Protein AF-A0A6P4YDF7-F1 (afdb_monomer)

Radius of gyration: 27.37 Å; Cα contacts (8 Å, |Δi|>4): 688; chains: 1; bounding box: 59×66×76 Å

Nearest PDB structures (foldseek):
  1u0o-assembly1_C  TM=8.310E-01  e=1.498E-11  Mus musculus
  3hxq-assembly1_A  TM=8.250E-01  e=6.593E-11  Homo sapiens
  1ijb-assembly1_A  TM=8.482E-01  e=4.140E-10  Homo sapiens
  5bv8-assembly1_A  TM=8.274E-01  e=3.078E-10  Homo sapiens
  1m10-assembly1_A  TM=8.310E-01  e=1.821E-09  Homo sapiens

Sequence (414 aa):
MAGLPRMFGGRAMLLVVLGLLLAPLLAESTGAVTDAAAAKAARREQLYHKVRAQVEKIMQEAIRKKRSVVRIRVGFKICSPREAQPEIKRRITEAVDSGSFGGFTTEPGSTRFGNLEYYAAYRLTMRFHDELRNETSMRYTAVKDDIFVNASSELALVRGLAKVDLDEFRPGFFSTFAILKISAPHYAVTRTREKYNSFVSSGLIGPRLLDPNYTYFSSARPPRFEAIADLAFILDHSAGVTQYQFGRILNFTKGLVNHLEVGPGAVRVTVFTVSSQVRQHFALDSFSTAESVTEAISNIQNMAPLPNSSRPIGRALRDMMRYGLGERDGSRPDVYRAAVILTNGDSDDEVSRPALEAVMGGVSIYAVGVSSQLVNMTRAADQAFPLANLTYLDDRLAKDLAGTIAAGEEAITH

Structure (mmCIF, N/CA/C/O backbone):
data_AF-A0A6P4YDF7-F1
#
_entry.id   AF-A0A6P4YDF7-F1
#
loop_
_atom_site.group_PDB
_atom_site.id
_atom_site.type_symbol
_atom_site.label_atom_id
_atom_site.label_alt_id
_atom_site.label_comp_id
_atom_site.label_asym_id
_atom_site.label_entity_id
_atom_site.label_seq_id
_atom_site.pdbx_PDB_ins_code
_ato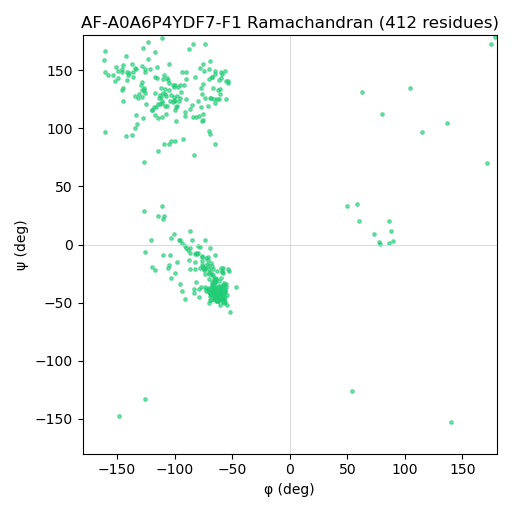m_site.Cartn_x
_atom_site.Cartn_y
_atom_site.Cartn_z
_atom_site.occupancy
_atom_site.B_iso_or_equiv
_atom_site.auth_seq_id
_atom_site.auth_comp_id
_atom_site.auth_asym_id
_atom_site.auth_atom_id
_atom_site.pdbx_PDB_model_num
ATOM 1 N N . MET A 1 1 ? 15.268 38.222 34.056 1.00 30.02 1 MET A N 1
ATOM 2 C CA . MET A 1 1 ? 16.398 37.666 33.272 1.00 30.02 1 MET A CA 1
ATOM 3 C C . MET A 1 1 ? 17.083 36.635 34.153 1.00 30.02 1 MET A C 1
ATOM 5 O O . MET A 1 1 ? 17.266 36.939 35.315 1.00 30.02 1 MET A O 1
ATOM 9 N N . ALA A 1 2 ? 17.432 35.415 33.777 1.00 25.36 2 ALA A N 1
ATOM 10 C CA . ALA A 1 2 ? 17.437 34.677 32.525 1.00 25.36 2 ALA A CA 1
ATOM 11 C C . ALA A 1 2 ? 17.279 33.191 32.927 1.00 25.36 2 ALA A C 1
ATOM 13 O O . ALA A 1 2 ? 17.742 32.787 33.986 1.00 25.36 2 ALA A O 1
ATOM 14 N N . GLY A 1 3 ? 16.516 32.390 32.192 1.00 24.08 3 GLY A N 1
ATOM 15 C CA . GLY A 1 3 ? 17.147 31.413 31.308 1.00 24.08 3 GLY A CA 1
ATOM 16 C C . GLY A 1 3 ? 16.839 29.982 31.757 1.00 24.08 3 GLY A C 1
ATOM 17 O O . GLY A 1 3 ? 17.509 29.430 32.622 1.00 24.08 3 GLY A O 1
ATOM 18 N N . LEU A 1 4 ? 15.822 29.374 31.138 1.00 29.88 4 LEU A N 1
ATOM 19 C CA . LEU A 1 4 ? 15.728 27.917 31.028 1.00 29.88 4 LEU A CA 1
ATOM 20 C C . LEU A 1 4 ? 17.023 27.368 30.406 1.00 29.88 4 LEU A C 1
ATOM 22 O O . LEU A 1 4 ? 17.441 27.892 29.372 1.00 29.88 4 LEU A O 1
ATOM 26 N N . PRO A 1 5 ? 17.554 26.227 30.870 1.00 25.62 5 PRO A N 1
ATOM 27 C CA . PRO A 1 5 ? 18.344 25.364 30.017 1.00 25.62 5 PRO A CA 1
ATOM 28 C C . PRO A 1 5 ? 17.419 24.333 29.367 1.00 25.62 5 PRO A C 1
ATOM 30 O O . PRO A 1 5 ? 16.883 23.425 30.005 1.00 25.62 5 PRO A O 1
ATOM 33 N N . ARG A 1 6 ? 17.246 24.492 28.056 1.00 26.17 6 ARG A N 1
ATOM 34 C CA . ARG A 1 6 ? 16.860 23.422 27.138 1.00 26.17 6 ARG A CA 1
ATOM 35 C C . ARG A 1 6 ? 18.069 22.504 26.891 1.00 26.17 6 ARG A C 1
ATOM 37 O O . ARG A 1 6 ? 19.201 22.972 26.868 1.00 26.17 6 ARG A O 1
ATOM 44 N N . MET A 1 7 ? 17.734 21.262 26.529 1.00 25.25 7 MET A N 1
ATOM 45 C CA . MET A 1 7 ? 18.390 20.398 25.532 1.00 25.25 7 MET A CA 1
ATOM 46 C C . MET A 1 7 ? 19.296 19.219 25.955 1.00 25.25 7 MET A C 1
ATOM 48 O O . MET A 1 7 ? 20.200 19.341 26.770 1.00 25.25 7 MET A O 1
ATOM 52 N N . PHE A 1 8 ? 19.018 18.115 25.234 1.00 23.81 8 PHE A N 1
ATOM 53 C CA . PHE A 1 8 ? 19.781 16.888 24.944 1.00 23.81 8 PHE A CA 1
ATOM 54 C C . PHE A 1 8 ? 20.157 15.993 26.139 1.00 23.81 8 PHE A C 1
ATOM 56 O O . PHE A 1 8 ? 20.640 16.435 27.165 1.00 23.81 8 PHE A O 1
ATOM 63 N N . GLY A 1 9 ? 19.941 14.681 26.130 1.00 27.09 9 GLY A N 1
ATOM 64 C CA . GLY A 1 9 ? 19.946 13.722 25.032 1.00 27.09 9 GLY A CA 1
ATOM 65 C C . GLY A 1 9 ? 20.715 12.517 25.573 1.00 27.09 9 GLY A C 1
ATOM 66 O O . GLY A 1 9 ? 21.916 12.600 25.791 1.00 27.09 9 GLY A O 1
ATOM 67 N N . GLY A 1 10 ? 20.013 11.439 25.916 1.00 24.42 10 GLY A N 1
ATOM 68 C CA . GLY A 1 10 ? 20.620 10.292 26.595 1.00 24.42 10 GLY A CA 1
ATOM 69 C C . GLY A 1 10 ? 19.564 9.303 27.063 1.00 24.42 10 GLY A C 1
ATOM 70 O O . GLY A 1 10 ? 19.269 9.202 28.250 1.00 24.42 10 GLY A O 1
ATOM 71 N N . ARG A 1 11 ? 18.931 8.614 26.110 1.00 27.12 11 ARG A N 1
ATOM 72 C CA . ARG A 1 11 ? 18.024 7.495 26.384 1.00 27.12 11 ARG A CA 1
ATOM 73 C C . ARG A 1 11 ? 18.847 6.307 26.893 1.00 27.12 11 ARG A C 1
ATOM 75 O O . ARG A 1 11 ? 19.386 5.556 26.092 1.00 27.12 11 ARG A O 1
ATOM 82 N N . ALA A 1 12 ? 18.916 6.114 28.206 1.00 28.03 12 ALA A N 1
ATOM 83 C CA . ALA A 1 12 ? 19.243 4.814 28.786 1.00 28.03 12 ALA A CA 1
ATOM 84 C C . ALA A 1 12 ? 17.920 4.083 29.056 1.00 28.03 12 ALA A C 1
ATOM 86 O O . ALA A 1 12 ? 17.277 4.279 30.083 1.00 28.03 12 ALA A O 1
ATOM 87 N N . MET A 1 13 ? 17.464 3.315 28.068 1.00 29.12 13 MET A N 1
ATOM 88 C CA . MET A 1 13 ? 16.283 2.462 28.176 1.00 29.12 13 MET A CA 1
ATOM 89 C C . MET A 1 13 ? 16.730 1.143 28.815 1.00 29.12 13 MET A C 1
ATOM 91 O O . MET A 1 13 ? 17.483 0.394 28.198 1.00 29.12 13 MET A O 1
ATOM 95 N N . LEU A 1 14 ? 16.328 0.889 30.064 1.00 32.69 14 LEU A N 1
ATOM 96 C CA . LEU A 1 14 ? 16.712 -0.312 30.809 1.00 32.69 14 LEU A CA 1
ATOM 97 C C . LEU A 1 14 ? 15.491 -1.206 31.053 1.00 32.69 14 LEU A C 1
ATOM 99 O O . LEU A 1 14 ? 14.448 -0.746 31.515 1.00 32.69 14 LEU A O 1
ATOM 103 N N . LEU A 1 15 ? 15.651 -2.480 30.695 1.00 33.53 15 LEU A N 1
ATOM 104 C CA . LEU A 1 15 ? 14.638 -3.530 30.663 1.00 33.53 15 LEU A CA 1
ATOM 105 C C . LEU A 1 15 ? 14.708 -4.373 31.948 1.00 33.53 15 LEU A C 1
ATOM 107 O O . LEU A 1 15 ? 15.781 -4.836 32.316 1.00 33.53 15 LEU A O 1
ATOM 111 N N . VAL A 1 16 ? 13.532 -4.657 32.518 1.00 34.72 16 VAL A N 1
ATOM 112 C CA . VAL A 1 16 ? 13.228 -5.697 33.527 1.00 34.72 16 VAL A CA 1
ATOM 113 C C . VAL A 1 16 ? 13.577 -5.388 34.989 1.00 34.72 16 VAL A C 1
ATOM 115 O O . VAL A 1 16 ? 14.729 -5.412 35.398 1.00 34.72 16 VAL A O 1
ATOM 118 N N . VAL A 1 17 ? 12.528 -5.250 35.813 1.00 37.66 17 VAL A N 1
ATOM 119 C CA . VAL A 1 17 ? 12.609 -5.332 37.291 1.00 37.66 17 VAL A CA 1
ATOM 120 C C . VAL A 1 17 ? 11.637 -6.375 37.884 1.00 37.66 17 VAL A C 1
ATOM 122 O O . VAL A 1 17 ? 11.725 -6.717 39.055 1.00 37.66 17 VAL A O 1
ATOM 125 N N . LEU A 1 18 ? 10.747 -6.999 37.104 1.00 38.31 18 LEU A N 1
ATOM 126 C CA . LEU A 1 18 ? 9.617 -7.744 37.691 1.00 38.31 18 LEU A CA 1
ATOM 127 C C . LEU A 1 18 ? 9.753 -9.275 37.770 1.00 38.31 18 LEU A C 1
ATOM 129 O O . LEU A 1 18 ? 8.786 -9.954 38.099 1.00 38.31 18 LEU A O 1
ATOM 133 N N . GLY A 1 19 ? 10.928 -9.845 37.490 1.00 36.59 19 GLY A N 1
ATOM 134 C CA . GLY A 1 19 ? 11.135 -11.296 37.618 1.00 36.59 19 GLY A CA 1
ATOM 135 C C . GLY A 1 19 ? 11.231 -11.796 39.066 1.00 36.59 19 GLY A C 1
ATOM 136 O O . GLY A 1 19 ? 10.930 -12.960 39.318 1.00 36.59 19 GLY A O 1
ATOM 137 N N . LEU A 1 20 ? 11.636 -10.922 39.997 1.00 38.69 20 LEU A N 1
ATOM 138 C CA . LEU A 1 20 ? 11.963 -11.263 41.390 1.00 38.69 20 LEU A CA 1
ATOM 139 C C . LEU A 1 20 ? 10.900 -10.827 42.414 1.00 38.69 20 LEU A C 1
ATOM 141 O O . LEU A 1 20 ? 10.830 -11.419 43.481 1.00 38.69 20 LEU A O 1
ATOM 145 N N . LEU A 1 21 ? 10.028 -9.863 42.091 1.00 40.34 21 LEU A N 1
ATOM 146 C CA . LEU A 1 21 ? 8.984 -9.386 43.020 1.00 40.34 21 LEU A CA 1
ATOM 147 C C . LEU A 1 21 ? 7.597 -10.013 42.788 1.00 40.34 21 LEU A C 1
ATOM 149 O O . LEU A 1 21 ? 6.746 -9.951 43.667 1.00 40.34 21 LEU A O 1
ATOM 153 N N . LEU A 1 22 ? 7.368 -10.654 41.634 1.00 38.78 22 LEU A N 1
ATOM 154 C CA . LEU A 1 22 ? 6.142 -11.421 41.344 1.00 38.78 22 LEU A CA 1
ATOM 155 C C . LEU A 1 22 ? 6.270 -12.923 41.667 1.00 38.78 22 LEU A C 1
ATOM 157 O O . LEU A 1 22 ? 5.331 -13.678 41.423 1.00 38.78 22 LEU A O 1
ATOM 161 N N . ALA A 1 23 ? 7.411 -13.382 42.192 1.00 39.03 23 ALA A N 1
ATOM 162 C CA . ALA A 1 23 ? 7.637 -14.800 42.484 1.00 39.03 23 ALA A CA 1
ATOM 163 C C . ALA A 1 23 ? 6.605 -15.416 43.457 1.00 39.03 23 ALA A C 1
ATOM 165 O O . ALA A 1 23 ? 6.189 -16.542 43.192 1.00 39.03 23 ALA A O 1
ATOM 166 N N . PRO A 1 24 ? 6.085 -14.705 44.479 1.00 36.31 24 PRO A N 1
ATOM 167 C CA . PRO A 1 24 ? 5.022 -15.263 45.316 1.00 36.31 24 PRO A CA 1
ATOM 168 C C . PRO A 1 24 ? 3.657 -15.373 44.614 1.00 36.31 24 PRO A C 1
ATOM 170 O O . PRO A 1 24 ? 2.756 -15.992 45.152 1.00 36.31 24 PRO A O 1
ATOM 173 N N . LEU A 1 25 ? 3.470 -14.776 43.428 1.00 37.78 25 LEU A N 1
ATOM 174 C CA . LEU A 1 25 ? 2.137 -14.571 42.838 1.00 37.78 25 LEU A CA 1
ATOM 175 C C . LEU A 1 25 ? 1.764 -15.485 41.687 1.00 37.78 25 LEU A C 1
ATOM 177 O O . LEU A 1 25 ? 0.593 -15.589 41.343 1.00 37.78 25 LEU A O 1
ATOM 181 N N . LEU A 1 26 ? 2.747 -16.134 41.074 1.00 36.16 26 LEU A N 1
ATOM 182 C CA . LEU A 1 26 ? 2.498 -17.141 40.042 1.00 36.16 26 LEU A CA 1
ATOM 183 C C . LEU A 1 26 ? 2.700 -18.567 40.568 1.00 36.16 26 LEU A C 1
ATOM 185 O O . LEU A 1 26 ? 2.343 -19.515 39.876 1.00 36.16 26 LEU A O 1
ATOM 189 N N . ALA A 1 27 ? 3.238 -18.720 41.781 1.00 36.22 27 ALA A N 1
ATOM 190 C CA . ALA A 1 27 ? 3.510 -20.020 42.387 1.00 36.22 27 ALA A CA 1
ATOM 191 C C . ALA A 1 27 ? 2.248 -20.737 42.904 1.00 36.22 27 ALA A C 1
ATOM 193 O O . ALA A 1 27 ? 2.266 -21.956 43.023 1.00 36.22 27 ALA A O 1
ATOM 194 N N . GLU A 1 28 ? 1.139 -20.029 43.141 1.00 35.84 28 GLU A N 1
ATOM 195 C CA . GLU A 1 28 ? -0.091 -20.644 43.672 1.00 35.84 28 GLU A CA 1
ATOM 196 C C . GLU A 1 28 ? -1.075 -21.148 42.602 1.00 35.84 28 GLU A C 1
ATOM 198 O O . GLU A 1 28 ? -2.088 -21.743 42.950 1.00 35.84 28 GLU A O 1
ATOM 203 N N . SER A 1 29 ? -0.794 -20.979 41.301 1.00 36.59 29 SER A N 1
ATOM 204 C CA . SER A 1 29 ? -1.725 -21.426 40.239 1.00 36.59 29 SER A CA 1
ATOM 205 C C . SER A 1 29 ? -1.263 -22.626 39.414 1.00 36.59 29 SER A C 1
ATOM 207 O O . SER A 1 29 ? -2.056 -23.181 38.659 1.00 36.59 29 SER A O 1
ATOM 209 N N . THR A 1 30 ? -0.015 -23.077 39.550 1.00 34.62 30 THR A N 1
ATOM 210 C CA . THR A 1 30 ? 0.463 -24.249 38.805 1.00 34.62 30 THR A CA 1
ATOM 211 C C . THR A 1 30 ? 1.384 -25.092 39.674 1.00 34.62 30 THR A C 1
ATOM 213 O O . THR A 1 30 ? 2.592 -24.855 39.735 1.00 34.62 30 THR A O 1
ATOM 216 N N . GLY A 1 31 ? 0.810 -26.093 40.340 1.00 38.22 31 GLY A N 1
ATOM 217 C CA . GLY A 1 31 ? 1.559 -27.185 40.952 1.00 38.22 31 GLY A CA 1
ATOM 218 C C . GLY A 1 31 ? 2.254 -28.015 39.875 1.00 38.22 31 GLY A C 1
ATOM 219 O O . GLY A 1 31 ? 1.696 -28.987 39.386 1.00 38.22 31 GLY A O 1
ATOM 220 N N . ALA A 1 32 ? 3.454 -27.604 39.471 1.00 35.31 32 ALA A N 1
ATOM 221 C CA . ALA A 1 32 ? 4.373 -28.413 38.676 1.00 35.31 32 ALA A CA 1
ATOM 222 C C . ALA A 1 32 ? 5.795 -27.846 38.803 1.00 35.31 32 ALA A C 1
ATOM 224 O O . ALA A 1 32 ? 6.182 -26.901 38.112 1.00 35.31 32 ALA A O 1
ATOM 225 N N . VAL A 1 33 ? 6.586 -28.432 39.701 1.00 43.09 33 VAL A N 1
ATOM 226 C CA . VAL A 1 33 ? 8.033 -28.205 39.777 1.00 43.09 33 VAL A CA 1
ATOM 227 C C . VAL A 1 33 ? 8.677 -28.969 38.617 1.00 43.09 33 VAL A C 1
ATOM 229 O O . VAL A 1 33 ? 8.638 -30.193 38.587 1.00 43.09 33 VAL A O 1
ATOM 232 N N . THR A 1 34 ? 9.238 -28.252 37.641 1.00 50.50 34 THR A N 1
ATOM 233 C CA . THR A 1 34 ? 10.055 -28.826 36.555 1.00 50.50 34 THR A CA 1
ATOM 234 C C . THR A 1 34 ? 11.286 -27.954 36.302 1.00 50.50 34 THR A C 1
ATOM 236 O O . THR A 1 34 ? 11.262 -26.747 36.562 1.00 50.50 34 THR A O 1
ATOM 239 N N . ASP A 1 35 ? 12.349 -28.542 35.747 1.00 46.00 35 ASP A N 1
ATOM 240 C CA . ASP A 1 35 ? 13.645 -27.905 35.442 1.00 46.00 35 ASP A CA 1
ATOM 241 C C . ASP A 1 35 ? 13.546 -26.609 34.608 1.00 46.00 35 ASP A C 1
ATOM 243 O O . ASP A 1 35 ? 14.401 -25.720 34.687 1.00 46.00 35 ASP A O 1
ATOM 247 N N . ALA A 1 36 ? 12.450 -26.426 33.863 1.00 45.34 36 ALA A N 1
ATOM 248 C CA . ALA A 1 36 ? 12.151 -25.198 33.125 1.00 45.34 36 ALA A CA 1
ATOM 249 C C . ALA A 1 36 ? 11.916 -23.975 34.038 1.00 45.34 36 ALA A C 1
ATOM 251 O O . ALA A 1 36 ? 12.191 -22.835 33.640 1.00 45.34 36 ALA A O 1
ATOM 252 N N . ALA A 1 37 ? 11.422 -24.186 35.262 1.00 46.03 37 ALA A N 1
ATOM 253 C CA . ALA A 1 37 ? 11.246 -23.135 36.262 1.00 46.03 37 ALA A CA 1
ATOM 254 C C . ALA A 1 37 ? 12.596 -22.676 36.836 1.00 46.03 37 ALA A C 1
ATOM 256 O O . ALA A 1 37 ? 12.825 -21.470 36.961 1.00 46.03 37 ALA A O 1
ATOM 257 N N . ALA A 1 38 ? 13.516 -23.614 37.084 1.00 46.25 38 ALA A N 1
ATOM 258 C CA . ALA A 1 38 ? 14.873 -23.334 37.555 1.00 46.25 38 ALA A CA 1
ATOM 259 C C . ALA A 1 38 ? 15.708 -22.596 36.492 1.00 46.25 38 ALA A C 1
ATOM 261 O O . ALA A 1 38 ? 16.340 -21.582 36.788 1.00 46.25 38 ALA A O 1
ATOM 262 N N . ALA A 1 39 ? 15.619 -23.008 35.222 1.00 48.66 39 ALA A N 1
ATOM 263 C CA . ALA A 1 39 ? 16.271 -22.308 34.113 1.00 48.66 39 ALA A CA 1
ATOM 264 C C . ALA A 1 39 ? 15.721 -20.881 33.913 1.00 48.66 39 ALA A C 1
ATOM 266 O O . ALA A 1 39 ? 16.478 -19.943 33.645 1.00 48.66 39 ALA A O 1
ATOM 267 N N . LYS A 1 40 ? 14.405 -20.678 34.091 1.00 48.72 40 LYS A N 1
ATOM 268 C CA . LYS A 1 40 ? 13.797 -19.336 34.114 1.00 48.72 40 LYS A CA 1
ATOM 269 C C . LYS A 1 40 ? 14.266 -18.516 35.318 1.00 48.72 40 LYS A C 1
ATOM 271 O O . LYS A 1 40 ? 14.467 -17.316 35.152 1.00 48.72 40 LYS A O 1
ATOM 276 N N . ALA A 1 41 ? 14.453 -19.122 36.490 1.00 47.56 41 ALA A N 1
ATOM 277 C CA . ALA A 1 41 ? 14.962 -18.449 37.686 1.00 47.56 41 ALA A CA 1
ATOM 278 C C . ALA A 1 41 ? 16.419 -17.980 37.512 1.00 47.56 41 ALA A C 1
ATOM 280 O O . ALA A 1 41 ? 16.700 -16.800 37.710 1.00 47.56 41 ALA A O 1
ATOM 281 N N . ALA A 1 42 ? 17.309 -18.834 36.998 1.00 50.25 42 ALA A N 1
ATOM 282 C CA . ALA A 1 42 ? 18.709 -18.479 36.741 1.00 50.25 42 ALA A CA 1
ATOM 283 C C . ALA A 1 42 ? 18.856 -17.351 35.696 1.00 50.25 42 ALA A C 1
ATOM 285 O O . ALA A 1 42 ? 19.638 -16.412 35.866 1.00 50.25 42 ALA A O 1
ATOM 286 N N . ARG A 1 43 ? 18.044 -17.378 34.625 1.00 53.06 43 ARG A N 1
ATOM 287 C CA . ARG A 1 43 ? 18.002 -16.293 33.621 1.00 53.06 43 ARG A CA 1
ATOM 288 C C . ARG A 1 43 ? 17.487 -14.972 34.207 1.00 53.06 43 ARG A C 1
ATOM 290 O O . ARG A 1 43 ? 17.913 -13.906 33.763 1.00 53.06 43 ARG A O 1
ATOM 297 N N . ARG A 1 44 ? 16.579 -15.027 35.192 1.00 51.97 44 ARG A N 1
ATOM 298 C CA . ARG A 1 44 ? 16.065 -13.847 35.916 1.00 51.97 44 ARG A CA 1
ATOM 299 C C . ARG A 1 44 ? 17.134 -13.233 36.819 1.00 51.97 44 ARG A C 1
ATOM 301 O O . ARG A 1 44 ? 17.257 -12.012 36.846 1.00 51.97 44 ARG A O 1
ATOM 308 N N . GLU A 1 45 ? 17.924 -14.057 37.496 1.00 51.91 45 GLU A N 1
ATOM 309 C CA . GLU A 1 45 ? 18.992 -13.618 38.399 1.00 51.91 45 GLU A CA 1
ATOM 310 C C . GLU A 1 45 ? 20.158 -12.955 37.645 1.00 51.91 45 GLU A C 1
ATOM 312 O O . GLU A 1 45 ? 20.587 -11.853 37.992 1.00 51.91 45 GLU A O 1
ATOM 317 N N . GLN A 1 46 ? 20.589 -13.528 36.515 1.00 56.50 46 GLN A N 1
ATOM 318 C CA . GLN A 1 46 ? 21.596 -12.892 35.651 1.00 56.50 46 GLN A CA 1
ATOM 319 C C . GLN A 1 46 ? 21.148 -11.524 35.118 1.00 56.50 46 GLN A C 1
ATOM 321 O O . GLN A 1 46 ? 21.953 -10.596 34.999 1.00 56.50 46 GLN A O 1
ATOM 326 N N . LEU A 1 47 ? 19.865 -11.382 34.782 1.00 53.09 47 LEU A N 1
ATOM 327 C CA . LEU A 1 47 ? 19.318 -10.122 34.290 1.00 53.09 47 LEU A CA 1
ATOM 328 C C . LEU A 1 47 ? 19.225 -9.073 35.407 1.00 53.09 47 LEU A C 1
ATOM 330 O O . LEU A 1 47 ? 19.558 -7.914 35.168 1.00 53.09 47 LEU A O 1
ATOM 334 N N . TYR A 1 48 ? 18.869 -9.488 36.628 1.00 52.56 48 TYR A N 1
ATOM 335 C CA . TYR A 1 48 ? 18.892 -8.635 37.819 1.00 52.56 48 TYR A CA 1
ATOM 336 C C . TYR A 1 48 ? 20.283 -8.038 38.063 1.00 52.56 48 TYR A C 1
ATOM 338 O O . TYR A 1 48 ? 20.415 -6.821 38.201 1.00 52.56 48 TYR A O 1
ATOM 346 N N . HIS A 1 49 ? 21.332 -8.863 38.025 1.00 56.66 49 HIS A N 1
ATOM 347 C CA . HIS A 1 49 ? 22.701 -8.383 38.217 1.00 56.66 49 HIS A CA 1
ATOM 348 C C . HIS A 1 49 ? 23.153 -7.411 37.118 1.00 56.66 49 HIS A C 1
ATOM 350 O O . HIS A 1 49 ? 23.777 -6.395 37.428 1.00 56.66 49 HIS A O 1
ATOM 356 N N . LYS A 1 50 ? 22.787 -7.653 35.850 1.00 58.47 50 LYS A N 1
ATOM 357 C CA . LYS A 1 50 ? 23.092 -6.724 34.745 1.00 58.47 50 LYS A CA 1
ATOM 358 C C . LYS A 1 50 ? 22.413 -5.363 34.920 1.00 58.47 50 LYS A C 1
ATOM 360 O O . LYS A 1 50 ? 23.055 -4.329 34.749 1.00 58.47 50 LYS A O 1
ATOM 365 N N . VAL A 1 51 ? 21.131 -5.362 35.280 1.00 53.09 51 VAL A N 1
ATOM 366 C CA . VAL A 1 51 ? 20.340 -4.140 35.493 1.00 53.09 51 VAL A CA 1
ATOM 367 C C . VAL A 1 51 ? 20.877 -3.353 36.685 1.00 53.09 51 VAL A C 1
ATOM 369 O O . VAL A 1 51 ? 21.121 -2.152 36.564 1.00 53.09 51 VAL A O 1
ATOM 372 N N . ARG A 1 52 ? 21.137 -4.029 37.810 1.00 58.06 52 ARG A N 1
ATOM 373 C CA . ARG A 1 52 ? 21.699 -3.410 39.014 1.00 58.06 52 ARG A CA 1
ATOM 374 C C . ARG A 1 52 ? 23.046 -2.742 38.735 1.00 58.06 52 ARG A C 1
ATOM 376 O O . ARG A 1 52 ? 23.208 -1.571 39.068 1.00 58.06 52 ARG A O 1
ATOM 383 N N . ALA A 1 53 ? 23.958 -3.430 38.048 1.00 64.50 53 ALA A N 1
ATOM 384 C CA . ALA A 1 53 ? 25.262 -2.874 37.681 1.00 64.50 53 ALA A CA 1
ATOM 385 C C . ALA A 1 53 ? 25.139 -1.614 36.802 1.00 64.50 53 ALA A C 1
ATOM 387 O O . ALA A 1 53 ? 25.901 -0.656 36.943 1.00 64.50 53 ALA A O 1
ATOM 388 N N . GLN A 1 54 ? 24.153 -1.579 35.902 1.00 58.16 54 GLN A N 1
ATOM 389 C CA . GLN A 1 54 ? 23.932 -0.436 35.020 1.00 58.16 54 GLN A CA 1
ATOM 390 C C . GLN A 1 54 ? 23.322 0.765 35.756 1.00 58.16 54 GLN A C 1
ATOM 392 O O . GLN A 1 54 ? 23.706 1.904 35.487 1.00 58.16 54 GLN A O 1
ATOM 397 N N . VAL A 1 55 ? 22.426 0.524 36.717 1.00 57.44 55 VAL A N 1
ATOM 398 C CA . VAL A 1 55 ? 21.895 1.575 37.597 1.00 57.44 55 VAL A CA 1
ATOM 399 C C . VAL A 1 55 ? 22.987 2.117 38.520 1.00 57.44 55 VAL A C 1
ATOM 401 O O . VAL A 1 55 ? 23.127 3.333 38.631 1.00 57.44 55 VAL A O 1
ATOM 404 N N . GLU A 1 56 ? 23.818 1.253 39.108 1.00 62.56 56 GLU A N 1
ATOM 405 C CA . GLU A 1 56 ? 24.969 1.665 39.923 1.00 62.56 56 GLU A CA 1
ATOM 406 C C . GLU A 1 56 ? 25.943 2.543 39.119 1.00 62.56 56 GLU A C 1
ATOM 408 O O . GLU A 1 56 ? 26.384 3.581 39.614 1.00 62.56 56 GLU A O 1
ATOM 413 N N . LYS A 1 57 ? 26.194 2.220 37.842 1.00 69.12 57 LYS A N 1
ATOM 414 C CA . LYS A 1 57 ? 27.012 3.052 36.942 1.00 69.12 57 LYS A CA 1
ATOM 415 C C . LYS A 1 57 ? 26.418 4.451 36.722 1.00 69.12 57 LYS A C 1
ATOM 417 O O . LYS A 1 57 ? 27.147 5.440 36.774 1.00 69.12 57 LYS A O 1
ATOM 422 N N . ILE A 1 58 ? 25.103 4.545 36.505 1.00 61.62 58 ILE A N 1
ATOM 423 C CA . ILE A 1 58 ? 24.391 5.826 36.340 1.00 61.62 58 ILE A CA 1
ATOM 424 C C . ILE A 1 58 ? 24.450 6.645 37.637 1.00 61.62 58 ILE A C 1
ATOM 426 O O . ILE A 1 58 ? 24.686 7.854 37.595 1.00 61.62 58 ILE A O 1
ATOM 430 N N . MET A 1 59 ? 24.281 5.988 38.786 1.00 56.12 59 MET A N 1
ATOM 431 C CA . MET A 1 59 ? 24.363 6.622 40.102 1.00 56.12 59 MET A CA 1
ATOM 432 C C . MET A 1 59 ? 25.767 7.166 40.377 1.00 56.12 59 MET A C 1
ATOM 434 O O . MET A 1 59 ? 25.899 8.330 40.756 1.00 56.12 59 MET A O 1
ATOM 438 N N . GLN A 1 60 ? 26.823 6.390 40.110 1.00 64.56 60 GLN A N 1
ATOM 439 C CA . GLN A 1 60 ? 28.202 6.864 40.261 1.00 64.56 60 GLN A CA 1
ATOM 440 C C . GLN A 1 60 ? 28.518 8.047 39.338 1.00 64.56 60 GLN A C 1
ATOM 442 O O . GLN A 1 60 ? 29.171 9.006 39.755 1.00 64.56 60 GLN A O 1
ATOM 447 N N . GLU A 1 61 ? 28.017 8.038 38.102 1.00 67.12 61 GLU A N 1
ATOM 448 C CA . GLU A 1 61 ? 28.212 9.159 37.184 1.00 67.12 61 GLU A CA 1
ATOM 449 C C . GLU A 1 61 ? 27.480 10.431 37.645 1.00 67.12 61 GLU A C 1
ATOM 451 O O . GLU A 1 61 ? 27.982 11.547 37.471 1.00 67.12 61 GLU A O 1
ATOM 456 N N . ALA A 1 62 ? 26.311 10.282 38.264 1.00 55.88 62 ALA A N 1
ATOM 457 C CA . ALA A 1 62 ? 25.559 11.397 38.816 1.00 55.88 62 ALA A CA 1
ATOM 458 C C . ALA A 1 62 ? 26.185 11.974 40.096 1.00 55.88 62 ALA A C 1
ATOM 460 O O . ALA A 1 62 ? 26.234 13.201 40.233 1.00 55.88 62 ALA A O 1
ATOM 461 N N . ILE A 1 63 ? 26.730 11.116 40.968 1.00 60.53 63 ILE A N 1
ATOM 462 C CA . ILE A 1 63 ? 27.538 11.515 42.132 1.00 60.53 63 ILE A CA 1
ATOM 463 C C . ILE A 1 63 ? 28.769 12.300 41.659 1.00 60.53 63 ILE A C 1
ATOM 465 O O . ILE A 1 63 ? 29.017 13.405 42.140 1.00 60.53 63 ILE A O 1
ATOM 469 N N . ARG A 1 64 ? 29.481 11.802 40.634 1.00 68.25 64 ARG A N 1
ATOM 470 C CA . ARG A 1 64 ? 30.619 12.502 40.007 1.00 68.25 64 ARG A CA 1
ATOM 471 C C . ARG A 1 64 ? 30.239 13.893 39.484 1.00 68.25 64 ARG A C 1
ATOM 473 O O . ARG A 1 64 ? 31.043 14.817 39.543 1.00 68.25 64 ARG A O 1
ATOM 480 N N . LYS A 1 65 ? 29.011 14.056 38.986 1.00 70.62 65 LYS A N 1
ATOM 481 C CA . LYS A 1 65 ? 28.463 15.327 38.480 1.00 70.62 65 LYS A CA 1
ATOM 482 C C . LYS A 1 65 ? 27.823 16.203 39.575 1.00 70.62 65 LYS A C 1
ATOM 484 O O . LYS A 1 65 ? 27.146 17.167 39.228 1.0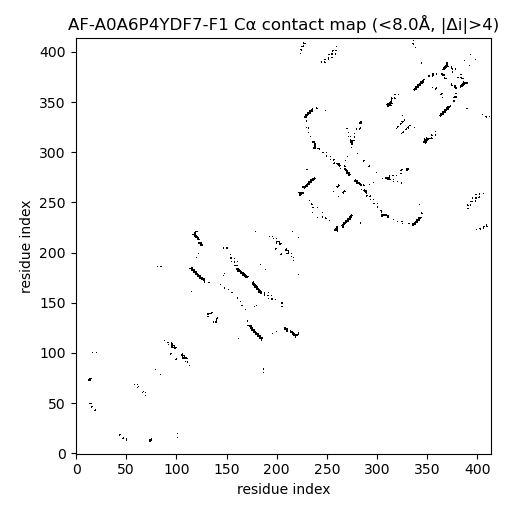0 70.62 65 LYS A O 1
ATOM 489 N N . LYS A 1 66 ? 28.012 15.882 40.867 1.00 67.25 66 LYS A N 1
ATOM 490 C CA . LYS A 1 66 ? 27.427 16.577 42.037 1.00 67.25 66 LYS A CA 1
ATOM 491 C C . LYS A 1 66 ? 25.911 16.806 41.928 1.00 67.25 66 LYS A C 1
ATOM 493 O O . LYS A 1 66 ? 25.388 17.808 42.412 1.00 67.25 66 LYS A O 1
ATOM 498 N N . ARG A 1 67 ? 25.182 15.892 41.280 1.00 56.78 67 ARG A N 1
ATOM 499 C CA . ARG A 1 67 ? 23.716 15.966 41.231 1.00 56.78 67 ARG A CA 1
ATOM 500 C C . ARG A 1 67 ? 23.161 15.485 42.568 1.00 56.78 67 ARG A C 1
ATOM 502 O O . ARG A 1 67 ? 23.369 14.335 42.932 1.00 56.78 67 ARG A O 1
ATOM 509 N N . SER A 1 68 ? 22.451 16.358 43.278 1.00 50.34 68 SER A N 1
ATOM 510 C CA . SER A 1 68 ? 21.830 16.054 44.574 1.00 50.34 68 SER A CA 1
ATOM 511 C C . SER A 1 68 ? 20.639 15.095 44.465 1.00 50.34 68 SER A C 1
ATOM 513 O O . SER A 1 68 ? 20.323 14.412 45.432 1.00 50.34 68 SER A O 1
ATOM 515 N N . VAL A 1 69 ? 19.995 15.012 43.293 1.00 54.34 69 VAL A N 1
ATOM 516 C CA . VAL A 1 69 ? 18.866 14.109 43.017 1.00 54.34 69 VAL A CA 1
ATOM 517 C C . VAL A 1 69 ? 18.933 13.610 41.570 1.00 54.34 69 VAL A C 1
ATOM 519 O O . VAL A 1 69 ? 19.135 14.394 40.640 1.00 54.34 69 VAL A O 1
ATOM 522 N N . VAL A 1 70 ? 18.729 12.306 41.363 1.00 55.62 70 VAL A N 1
ATOM 523 C CA . VAL A 1 70 ? 18.659 11.669 40.037 1.00 55.62 70 VAL A CA 1
ATOM 524 C C . VAL A 1 70 ? 17.293 11.023 39.881 1.00 55.62 70 VAL A C 1
ATOM 526 O O . VAL A 1 70 ? 16.968 10.081 40.593 1.00 55.62 70 VAL A O 1
ATOM 529 N N . ARG A 1 71 ? 16.489 11.512 38.934 1.00 56.88 71 ARG A N 1
ATOM 530 C CA . ARG A 1 71 ? 15.228 10.861 38.556 1.00 56.88 71 ARG A CA 1
ATOM 531 C C . ARG A 1 71 ? 15.468 9.957 37.356 1.00 56.88 71 ARG A C 1
ATOM 533 O O . ARG A 1 71 ? 15.971 10.415 36.330 1.00 56.88 71 ARG A O 1
ATOM 540 N N . ILE A 1 72 ? 15.095 8.688 37.480 1.00 58.41 72 ILE A N 1
ATOM 541 C CA . ILE A 1 72 ? 15.232 7.682 36.424 1.00 58.41 72 ILE A CA 1
ATOM 542 C C . ILE A 1 72 ? 13.830 7.215 36.041 1.00 58.41 72 ILE A C 1
ATOM 544 O O . ILE A 1 72 ? 13.031 6.866 36.904 1.00 58.41 72 ILE A O 1
ATOM 548 N N . ARG A 1 73 ? 13.525 7.204 34.739 1.00 56.28 73 ARG A N 1
ATOM 549 C CA . ARG A 1 73 ? 12.289 6.611 34.221 1.00 56.28 73 ARG A CA 1
ATOM 550 C C . ARG A 1 73 ? 12.585 5.192 33.751 1.00 56.28 73 ARG A C 1
ATOM 552 O O . ARG A 1 73 ? 13.428 5.003 32.878 1.00 56.28 73 ARG A O 1
ATOM 559 N N . VAL A 1 74 ? 11.859 4.222 34.293 1.00 58.88 74 VAL A N 1
ATOM 560 C CA . VAL A 1 74 ? 11.984 2.805 33.932 1.00 58.88 74 VAL A CA 1
ATOM 561 C C . VAL A 1 74 ? 10.732 2.382 33.167 1.00 58.88 74 VAL A C 1
ATOM 563 O O . VAL A 1 74 ? 9.618 2.670 33.594 1.00 58.88 74 VAL A O 1
ATOM 566 N N . GLY A 1 75 ? 10.909 1.733 32.016 1.00 50.12 75 GLY A N 1
ATOM 567 C CA . GLY A 1 75 ? 9.814 1.223 31.189 1.00 50.12 75 GLY A CA 1
ATOM 568 C C . GLY A 1 75 ? 10.036 -0.247 30.855 1.00 50.12 75 GLY A C 1
ATOM 569 O O . GLY A 1 75 ? 11.161 -0.659 30.581 1.00 50.12 75 GLY A O 1
ATOM 570 N N . PHE A 1 76 ? 8.975 -1.051 30.876 1.00 58.47 76 PHE A N 1
ATOM 571 C CA . PHE A 1 76 ? 9.060 -2.488 30.617 1.00 58.47 76 PHE A CA 1
ATOM 572 C C . PHE A 1 76 ? 7.819 -3.009 29.882 1.00 58.47 76 PHE A C 1
ATOM 574 O O . PHE A 1 76 ? 6.721 -2.475 30.025 1.00 58.47 76 PHE A O 1
ATOM 581 N N . LYS A 1 77 ? 8.006 -4.074 29.093 1.00 50.34 77 LYS A N 1
ATOM 582 C CA . LYS A 1 77 ? 6.939 -4.807 28.399 1.00 50.34 77 LYS A CA 1
ATOM 583 C C . LYS A 1 77 ? 6.683 -6.112 29.151 1.00 50.34 77 LYS A C 1
ATOM 585 O O . LYS A 1 77 ? 7.612 -6.890 29.349 1.00 50.34 77 LYS A O 1
ATOM 590 N N . ILE A 1 78 ? 5.443 -6.340 29.580 1.00 57.34 78 ILE A N 1
ATOM 591 C CA . ILE A 1 78 ? 5.038 -7.560 30.292 1.00 57.34 78 ILE A CA 1
ATOM 592 C C . ILE A 1 78 ? 4.170 -8.394 29.354 1.00 57.34 78 ILE A C 1
ATOM 594 O O . ILE A 1 78 ? 3.103 -7.946 28.938 1.00 57.34 78 ILE A O 1
ATOM 598 N N . CYS A 1 79 ? 4.612 -9.611 29.041 1.00 47.44 79 CYS A N 1
ATOM 599 C CA . CYS A 1 79 ? 3.773 -10.609 28.381 1.00 47.44 79 CYS A CA 1
ATOM 600 C C . CYS A 1 79 ? 2.954 -11.342 29.449 1.00 47.44 79 CYS A C 1
ATOM 602 O O . CYS A 1 79 ? 3.525 -11.940 30.358 1.00 47.44 79 CYS A O 1
ATOM 604 N N . SER A 1 80 ? 1.628 -11.274 29.356 1.00 52.47 80 SER A N 1
ATOM 605 C CA . SER A 1 80 ? 0.704 -11.928 30.291 1.00 52.47 80 SER A CA 1
ATOM 606 C C . SER A 1 80 ? -0.615 -12.290 29.595 1.00 52.47 80 SER A C 1
ATOM 608 O O . SER A 1 80 ? -0.985 -11.610 28.628 1.00 52.47 80 SER A O 1
ATOM 610 N N . PRO A 1 81 ? -1.333 -13.328 30.067 1.00 47.62 81 PRO A N 1
ATOM 611 C CA . PRO A 1 81 ? -2.710 -13.595 29.653 1.00 47.62 81 PRO A CA 1
ATOM 612 C C . PRO A 1 81 ? -3.618 -12.385 29.915 1.00 47.62 81 PRO A C 1
ATOM 614 O O . PRO A 1 81 ? -3.393 -11.637 30.868 1.00 47.62 81 PRO A O 1
ATOM 617 N N . ARG A 1 82 ? -4.656 -12.190 29.087 1.00 46.25 82 ARG A N 1
ATOM 618 C CA . ARG A 1 82 ? -5.553 -11.016 29.173 1.00 46.25 82 ARG A CA 1
ATOM 619 C C . ARG A 1 82 ? -6.196 -10.862 30.556 1.00 46.25 82 ARG A C 1
ATOM 621 O O . ARG A 1 82 ? -6.269 -9.745 31.060 1.00 46.25 82 ARG A O 1
ATOM 628 N N . GLU A 1 83 ? -6.592 -11.972 31.170 1.00 56.44 83 GLU A N 1
ATOM 629 C CA . GLU A 1 83 ? -7.252 -12.034 32.483 1.00 56.44 83 GLU A CA 1
ATOM 630 C C . GLU A 1 83 ? -6.349 -11.581 33.638 1.00 56.44 83 GLU A C 1
ATOM 632 O O . GLU A 1 83 ? -6.830 -11.004 34.608 1.00 56.44 83 GLU A O 1
ATOM 637 N N . ALA A 1 84 ? -5.031 -11.765 33.518 1.00 52.19 84 ALA A N 1
ATOM 638 C CA . ALA A 1 84 ? -4.071 -11.395 34.556 1.00 52.19 84 ALA A CA 1
ATOM 639 C C . ALA A 1 84 ? -3.688 -9.903 34.522 1.00 52.19 84 ALA A C 1
ATOM 641 O O . ALA A 1 84 ? -3.116 -9.378 35.478 1.00 52.19 84 ALA A O 1
ATOM 642 N N . GLN A 1 85 ? -3.983 -9.192 33.427 1.00 57.19 85 GLN A N 1
ATOM 643 C CA . GLN A 1 85 ? -3.546 -7.806 33.245 1.00 57.19 85 GLN A CA 1
ATOM 644 C C . GLN A 1 85 ? -4.095 -6.816 34.288 1.00 57.19 85 GLN A C 1
ATOM 646 O O . GLN A 1 85 ? -3.312 -5.967 34.720 1.00 57.19 85 GLN A O 1
ATOM 651 N N . PRO A 1 86 ? -5.380 -6.856 34.700 1.00 53.41 86 PRO A N 1
ATOM 652 C CA . PRO A 1 86 ? -5.907 -5.931 35.706 1.00 53.41 86 PRO A CA 1
ATOM 653 C C . PRO A 1 86 ? -5.178 -6.055 37.045 1.00 53.41 86 PRO A C 1
ATOM 655 O O . PRO A 1 86 ? -4.760 -5.044 37.606 1.00 53.41 86 PRO A O 1
ATOM 658 N N . GLU A 1 87 ? -4.945 -7.287 37.500 1.00 61.44 87 GLU A N 1
ATOM 659 C CA . GLU A 1 87 ? -4.246 -7.550 38.759 1.00 61.44 87 GLU A CA 1
ATOM 660 C C . GLU A 1 87 ? -2.770 -7.144 38.673 1.00 61.44 87 GLU A C 1
ATOM 662 O O . GLU A 1 87 ? -2.260 -6.467 39.562 1.00 61.44 87 GLU A O 1
ATOM 667 N N . ILE A 1 88 ? -2.090 -7.439 37.559 1.00 62.53 88 ILE A N 1
ATOM 668 C CA . ILE A 1 88 ? -0.708 -6.987 37.331 1.00 62.53 88 ILE A CA 1
ATOM 669 C C . ILE A 1 88 ? -0.614 -5.456 37.392 1.00 62.53 88 ILE A C 1
ATOM 671 O O . ILE A 1 88 ? 0.292 -4.920 38.030 1.00 62.53 88 ILE A O 1
ATOM 675 N N . LYS A 1 89 ? -1.546 -4.741 36.748 1.00 66.44 89 LYS A N 1
ATOM 676 C CA . LYS A 1 89 ? -1.566 -3.273 36.762 1.00 66.44 89 LYS A CA 1
ATOM 677 C C . LYS A 1 89 ? -1.794 -2.729 38.169 1.00 66.44 89 LYS A C 1
ATOM 679 O O . LYS A 1 89 ? -1.028 -1.875 38.605 1.00 66.44 89 LYS A O 1
ATOM 684 N N . ARG A 1 90 ? -2.802 -3.253 38.875 1.00 68.88 90 ARG A N 1
ATOM 685 C CA . ARG A 1 90 ? -3.142 -2.854 40.246 1.00 68.88 90 ARG A CA 1
ATOM 686 C C . ARG A 1 90 ? -1.934 -2.976 41.169 1.00 68.88 90 ARG A C 1
ATOM 688 O O . ARG A 1 90 ? -1.546 -1.997 41.794 1.00 68.88 90 ARG A O 1
ATOM 695 N N . ARG A 1 91 ? -1.278 -4.137 41.173 1.00 66.50 91 ARG A N 1
ATOM 696 C CA . ARG A 1 91 ? -0.133 -4.399 42.056 1.00 66.50 91 ARG A CA 1
ATOM 697 C C . ARG A 1 91 ? 1.087 -3.547 41.745 1.00 66.50 91 ARG A C 1
ATOM 699 O O . ARG A 1 91 ? 1.790 -3.141 42.662 1.00 66.50 91 ARG A O 1
ATOM 706 N N . ILE A 1 92 ? 1.364 -3.288 40.465 1.00 71.56 92 ILE A N 1
ATOM 707 C CA . ILE A 1 92 ? 2.459 -2.388 40.079 1.00 71.56 92 ILE A CA 1
ATOM 708 C C . ILE A 1 92 ? 2.161 -0.971 40.566 1.00 71.56 92 ILE A C 1
ATOM 710 O O . ILE A 1 92 ? 3.052 -0.327 41.107 1.00 71.56 92 ILE A O 1
ATOM 714 N N . THR A 1 93 ? 0.922 -0.501 40.408 1.00 67.81 93 THR A N 1
ATOM 715 C CA . THR A 1 93 ? 0.509 0.806 40.924 1.00 67.81 93 THR A CA 1
ATOM 716 C C . THR A 1 93 ? 0.654 0.874 42.442 1.00 67.81 93 THR A C 1
ATOM 718 O O . THR A 1 93 ? 1.355 1.753 42.924 1.00 67.81 93 THR A O 1
ATOM 721 N N . GLU A 1 94 ? 0.102 -0.090 43.183 1.00 68.81 94 GLU A N 1
ATOM 722 C CA . GLU A 1 94 ? 0.194 -0.144 44.651 1.00 68.81 94 GLU A CA 1
ATOM 723 C C . GLU A 1 94 ? 1.646 -0.155 45.143 1.00 68.81 94 GLU A C 1
ATOM 725 O O . GLU A 1 94 ? 1.999 0.541 46.092 1.00 68.81 94 GLU A O 1
ATOM 730 N N . ALA A 1 95 ? 2.513 -0.910 44.472 1.00 69.06 95 ALA A N 1
ATOM 731 C CA . ALA A 1 95 ? 3.917 -1.006 44.842 1.00 69.06 95 ALA A CA 1
ATOM 732 C C . ALA A 1 95 ? 4.740 0.242 44.462 1.00 69.06 95 ALA A C 1
ATOM 734 O O . ALA A 1 95 ? 5.799 0.460 45.036 1.00 69.06 95 ALA A O 1
ATOM 735 N N . VAL A 1 96 ? 4.297 1.057 43.502 1.00 69.25 96 VAL A N 1
ATOM 736 C CA . VAL A 1 96 ? 4.917 2.362 43.203 1.00 69.25 96 VAL A CA 1
ATOM 737 C C . VAL A 1 96 ? 4.393 3.438 44.153 1.00 69.25 96 VAL A C 1
ATOM 739 O O . VAL A 1 96 ? 5.166 4.286 44.603 1.00 69.25 96 VAL A O 1
ATOM 742 N N . ASP A 1 97 ? 3.107 3.387 44.490 1.00 69.69 97 ASP A N 1
ATOM 743 C CA . ASP A 1 97 ? 2.448 4.352 45.372 1.00 69.69 97 ASP A CA 1
ATOM 744 C C . ASP A 1 97 ? 2.846 4.175 46.843 1.00 69.69 97 ASP A C 1
ATOM 746 O O . ASP A 1 97 ? 2.781 5.131 47.612 1.00 69.69 97 ASP A O 1
ATOM 750 N N . SER A 1 98 ? 3.363 3.001 47.219 1.00 76.00 98 SER A N 1
ATOM 751 C CA . SER A 1 98 ? 3.979 2.750 48.531 1.00 76.00 98 SER A CA 1
ATOM 752 C C . SER A 1 98 ? 5.270 3.550 48.780 1.00 76.00 98 SER A C 1
ATOM 754 O O . SER A 1 98 ? 5.801 3.530 49.890 1.00 76.00 98 SER A O 1
ATOM 756 N N . GLY A 1 99 ? 5.810 4.229 47.759 1.00 66.75 99 GLY A N 1
ATOM 757 C CA . GLY A 1 99 ? 7.040 5.022 47.851 1.00 66.75 99 GLY A CA 1
ATOM 758 C C . GLY A 1 99 ? 8.335 4.200 47.827 1.00 66.75 99 GLY A C 1
ATOM 759 O O . GLY A 1 99 ? 9.423 4.781 47.871 1.00 66.75 99 GLY A O 1
ATOM 760 N N . SER A 1 100 ? 8.252 2.868 47.724 1.00 69.94 100 SER A N 1
ATOM 761 C CA . SER A 1 100 ? 9.416 1.988 47.598 1.00 69.94 100 SER A CA 1
ATOM 762 C C . SER A 1 100 ? 9.129 0.786 46.702 1.00 69.94 100 SER A C 1
ATOM 764 O O . SER A 1 100 ? 8.244 -0.023 46.979 1.00 69.94 100 SER A O 1
ATOM 766 N N . PHE A 1 101 ? 9.944 0.619 45.660 1.00 61.69 101 PHE A N 1
ATOM 767 C CA . PHE A 1 101 ? 9.819 -0.471 44.700 1.00 61.69 101 PHE A CA 1
ATOM 768 C C . PHE A 1 101 ? 11.175 -1.122 44.426 1.00 61.69 101 PHE A C 1
ATOM 770 O O . PHE A 1 101 ? 12.060 -0.522 43.816 1.00 61.69 101 PHE A O 1
ATOM 777 N N . GLY A 1 102 ? 11.355 -2.369 44.874 1.00 54.97 102 GLY A N 1
ATOM 778 C CA . GLY A 1 102 ? 12.572 -3.146 44.602 1.00 54.97 102 GLY A CA 1
ATOM 779 C C . GLY A 1 102 ? 13.867 -2.496 45.100 1.00 54.97 102 GLY A C 1
ATOM 780 O O . GLY A 1 102 ? 14.893 -2.612 44.435 1.00 54.97 102 GLY A O 1
ATOM 781 N N . GLY A 1 103 ? 13.809 -1.796 46.238 1.00 61.56 103 GLY A N 1
ATOM 782 C CA . GLY A 1 103 ? 14.951 -1.093 46.836 1.00 61.56 103 GLY A CA 1
ATOM 783 C C . GLY A 1 103 ? 15.175 0.330 46.312 1.00 61.56 103 GLY A C 1
ATOM 784 O O . GLY A 1 103 ? 16.110 0.991 46.754 1.00 61.56 103 GLY A O 1
ATOM 785 N N . PHE A 1 104 ? 14.324 0.817 45.406 1.00 60.28 104 PHE A N 1
ATOM 786 C CA . PHE A 1 104 ? 14.346 2.196 44.921 1.00 60.28 104 PHE A CA 1
ATOM 787 C C . PHE A 1 104 ? 13.208 3.008 45.532 1.00 60.28 104 PHE A C 1
ATOM 789 O O . PHE A 1 104 ? 12.077 2.530 45.598 1.00 60.28 104 PHE A O 1
ATOM 796 N N . THR A 1 105 ? 13.483 4.256 45.910 1.00 68.12 105 THR A N 1
ATOM 797 C CA . THR A 1 105 ? 12.433 5.221 46.253 1.00 68.12 105 THR A CA 1
ATOM 798 C C . THR A 1 105 ? 11.651 5.583 44.994 1.00 68.12 105 THR A C 1
ATOM 800 O O . THR A 1 105 ? 12.240 5.991 43.988 1.00 68.12 105 THR A O 1
ATOM 803 N N . THR A 1 106 ? 10.333 5.429 45.039 1.00 70.62 106 THR A N 1
ATOM 804 C CA . THR A 1 106 ? 9.433 5.752 43.928 1.00 70.62 106 THR A CA 1
ATOM 805 C C . THR A 1 106 ? 8.667 7.038 44.185 1.00 70.62 106 THR A C 1
ATOM 807 O O . THR A 1 106 ? 8.474 7.453 45.323 1.00 70.62 106 THR A O 1
ATOM 810 N N . GLU A 1 107 ? 8.233 7.687 43.106 1.00 68.94 107 GLU A N 1
ATOM 811 C CA . GLU A 1 107 ? 7.324 8.831 43.170 1.00 68.94 107 GLU A CA 1
ATOM 812 C C . GLU A 1 107 ? 5.881 8.302 43.074 1.00 68.94 107 GLU A C 1
ATOM 814 O O . GLU A 1 107 ? 5.525 7.741 42.028 1.00 68.94 107 GLU A O 1
ATOM 819 N N . PRO A 1 108 ? 5.051 8.424 44.126 1.00 66.88 108 PRO A N 1
ATOM 820 C CA . PRO A 1 108 ? 3.655 7.999 44.064 1.00 66.88 108 PRO A CA 1
ATOM 821 C C . PRO A 1 108 ? 2.909 8.672 42.903 1.00 66.88 108 PRO A C 1
ATOM 823 O O . PRO A 1 108 ? 3.144 9.837 42.582 1.00 66.88 108 PRO A O 1
ATOM 826 N N . GLY A 1 109 ? 2.040 7.930 42.221 1.00 51.84 109 GLY A N 1
ATOM 827 C CA . GLY A 1 109 ? 1.300 8.387 41.040 1.00 51.84 109 GLY A CA 1
ATOM 828 C C . GLY A 1 109 ? 2.110 8.413 39.734 1.00 51.84 109 GLY A C 1
ATOM 829 O O . GLY A 1 109 ? 1.583 8.799 38.680 1.00 51.84 109 GLY A O 1
ATOM 830 N N . SER A 1 110 ? 3.379 7.988 39.753 1.00 61.31 110 SER A N 1
ATOM 831 C CA . SER A 1 110 ? 4.247 7.978 38.563 1.00 61.31 110 SER A CA 1
ATOM 832 C C . SER A 1 110 ? 4.023 6.787 37.623 1.00 61.31 110 SER A C 1
ATOM 834 O O . SER A 1 110 ? 4.531 6.789 36.496 1.00 61.31 110 SER A O 1
ATOM 836 N N . THR A 1 111 ? 3.218 5.797 38.025 1.00 63.78 111 THR A N 1
ATOM 837 C CA . THR A 1 111 ? 2.882 4.640 37.186 1.00 63.78 111 THR A CA 1
ATOM 838 C C . THR A 1 111 ? 2.131 5.063 35.922 1.00 63.78 111 THR A C 1
ATOM 840 O O . THR A 1 111 ? 1.180 5.852 35.950 1.00 63.78 111 THR A O 1
ATOM 843 N N . ARG A 1 112 ? 2.557 4.528 34.774 1.00 61.62 112 ARG A N 1
ATOM 844 C CA . ARG A 1 112 ? 1.882 4.688 33.480 1.00 61.62 112 ARG A CA 1
ATOM 845 C C . ARG A 1 112 ? 1.808 3.334 32.788 1.00 61.62 112 ARG A C 1
ATOM 847 O O . ARG A 1 112 ? 2.827 2.676 32.600 1.00 61.62 112 ARG A O 1
ATOM 854 N N . PHE A 1 113 ? 0.610 2.946 32.362 1.00 65.00 113 PHE A N 1
ATOM 855 C CA . PHE A 1 113 ? 0.414 1.823 31.448 1.00 65.00 113 PHE A CA 1
ATOM 856 C C . PHE A 1 113 ? 0.122 2.388 30.064 1.00 65.00 113 PHE A C 1
ATOM 858 O O . PHE A 1 113 ? -0.726 3.266 29.932 1.00 65.00 113 PHE A O 1
ATOM 865 N N . GLY A 1 114 ? 0.847 1.918 29.047 1.00 59.03 114 GLY A N 1
ATOM 866 C CA . GLY A 1 114 ? 0.634 2.369 27.676 1.00 59.03 114 GLY A CA 1
ATOM 867 C C . GLY A 1 114 ? -0.784 2.050 27.211 1.00 59.03 114 GLY A C 1
ATOM 868 O O . GLY A 1 114 ? -1.272 0.933 27.411 1.00 59.03 114 GLY A O 1
ATOM 869 N N . ASN A 1 115 ? -1.430 3.030 26.590 1.00 63.75 115 ASN A N 1
ATOM 870 C CA . ASN A 1 115 ? -2.607 2.772 25.777 1.00 63.75 115 ASN A CA 1
ATOM 871 C C . ASN A 1 115 ? -2.165 2.129 24.464 1.00 63.75 115 ASN A C 1
ATOM 873 O O . ASN A 1 115 ? -1.073 2.401 23.964 1.00 63.75 115 ASN A O 1
ATOM 877 N N . LEU A 1 116 ? -3.024 1.283 23.917 1.00 66.94 116 LEU A N 1
ATOM 878 C CA . LEU A 1 116 ? -2.898 0.794 22.557 1.00 66.94 116 LEU A CA 1
ATOM 879 C C . LEU A 1 116 ? -3.662 1.747 21.638 1.00 66.94 116 LEU A C 1
ATOM 881 O O . LEU A 1 116 ? -4.701 2.291 22.023 1.00 66.94 116 LEU A O 1
ATOM 885 N N . GLU A 1 117 ? -3.106 1.971 20.454 1.00 78.81 117 GLU A N 1
ATOM 886 C CA . GLU A 1 117 ? -3.758 2.738 19.403 1.00 78.81 117 GLU A CA 1
ATOM 887 C C . GLU A 1 117 ? -4.495 1.771 18.480 1.00 78.81 117 GLU A C 1
ATOM 889 O O . GLU A 1 117 ? -3.942 0.758 18.048 1.00 78.81 117 GLU A O 1
ATOM 894 N N . TYR A 1 118 ? -5.753 2.090 18.213 1.00 79.69 118 TYR A N 1
ATOM 895 C CA . TYR A 1 118 ? -6.604 1.396 17.264 1.00 79.69 118 TYR A CA 1
ATOM 896 C C . TYR A 1 118 ? -7.215 2.408 16.322 1.00 79.69 118 TYR A C 1
ATOM 898 O O . TYR A 1 118 ? -7.413 3.566 16.681 1.00 79.69 118 TYR A O 1
ATOM 906 N N . TYR A 1 119 ? -7.552 1.952 15.134 1.00 82.75 119 TYR A N 1
ATOM 907 C CA . TYR A 1 119 ? -8.285 2.712 14.160 1.00 82.75 119 TYR A CA 1
ATOM 908 C C . TYR A 1 119 ? -9.661 2.104 13.994 1.00 82.75 119 TYR A C 1
ATOM 910 O O . TYR A 1 119 ? -9.815 0.886 13.886 1.00 82.75 119 TYR A O 1
ATOM 918 N N . ALA A 1 120 ? -10.643 2.984 13.983 1.00 85.81 120 ALA A N 1
ATOM 919 C CA . ALA A 1 120 ? -12.022 2.681 13.695 1.00 85.81 120 ALA A CA 1
ATOM 920 C C . ALA A 1 120 ? -12.407 3.495 12.464 1.00 85.81 120 ALA A C 1
ATOM 922 O O . ALA A 1 120 ? -12.359 4.722 12.527 1.00 85.81 120 ALA A O 1
ATOM 923 N N . ALA A 1 121 ? -12.733 2.849 11.349 1.00 84.31 121 ALA A N 1
ATOM 924 C CA . ALA A 1 121 ? -13.127 3.563 10.138 1.00 84.31 121 ALA A CA 1
ATOM 925 C C . ALA A 1 121 ? -14.571 3.293 9.758 1.00 84.31 121 ALA A C 1
ATOM 927 O O . ALA A 1 121 ? -15.130 2.251 10.088 1.00 84.31 121 ALA A O 1
ATOM 928 N N . TYR A 1 122 ? -15.158 4.264 9.072 1.00 83.31 122 TYR A N 1
ATOM 929 C CA . TYR A 1 122 ? -16.544 4.233 8.643 1.00 83.31 122 TYR A CA 1
ATOM 930 C C . TYR A 1 122 ? -16.660 4.828 7.250 1.00 83.31 122 TYR A C 1
ATOM 932 O O . TYR A 1 122 ? -16.031 5.851 6.951 1.00 83.31 122 TYR A O 1
ATOM 940 N N . ARG A 1 123 ? -17.521 4.218 6.439 1.00 80.69 123 ARG A N 1
ATOM 941 C CA . ARG A 1 123 ? -17.978 4.750 5.161 1.00 80.69 123 ARG A CA 1
ATOM 942 C C . ARG A 1 123 ? -19.368 5.345 5.368 1.00 80.69 123 ARG A C 1
ATOM 944 O O . ARG A 1 123 ? -20.270 4.668 5.850 1.00 80.69 123 ARG A O 1
ATOM 951 N N . LEU A 1 124 ? -19.524 6.627 5.054 1.00 78.88 124 LEU A N 1
ATOM 952 C CA . LEU A 1 124 ? -20.782 7.358 5.149 1.00 78.88 124 LEU A CA 1
ATOM 953 C C . LEU A 1 124 ? -21.362 7.574 3.755 1.00 78.88 124 LEU A C 1
ATOM 955 O O . LEU A 1 124 ? -20.668 8.072 2.865 1.00 78.88 124 LEU A O 1
ATOM 959 N N . THR A 1 125 ? -22.650 7.289 3.595 1.00 72.44 125 THR A N 1
ATOM 960 C CA . THR A 1 125 ? -23.380 7.614 2.367 1.00 72.44 125 THR A CA 1
ATOM 961 C C . THR A 1 125 ? -23.901 9.038 2.473 1.00 72.44 125 THR A C 1
ATOM 963 O O . THR A 1 125 ? -24.711 9.358 3.345 1.00 72.44 125 THR A O 1
ATOM 966 N N . MET A 1 126 ? -23.431 9.925 1.598 1.00 71.38 126 MET A N 1
ATOM 967 C CA . MET A 1 126 ? -23.923 11.298 1.534 1.00 71.38 126 MET A CA 1
ATOM 968 C C . MET A 1 126 ? -23.837 11.849 0.120 1.00 71.38 126 MET A C 1
ATOM 970 O O . MET A 1 126 ? -22.942 11.500 -0.643 1.00 71.38 126 MET A O 1
ATOM 974 N N . ARG A 1 127 ? -24.766 12.746 -0.220 1.00 67.12 127 ARG A N 1
ATOM 975 C CA . ARG A 1 127 ? -24.768 13.410 -1.522 1.00 67.12 127 ARG A CA 1
ATOM 976 C C . ARG A 1 127 ? -23.541 14.312 -1.639 1.00 67.12 127 ARG A C 1
ATOM 978 O O . ARG A 1 127 ? -23.331 15.184 -0.792 1.00 67.12 127 ARG A O 1
ATOM 985 N N . PHE A 1 128 ? -22.767 14.107 -2.697 1.00 59.62 128 PHE A N 1
ATOM 986 C CA . PHE A 1 128 ? -21.603 14.925 -3.004 1.00 59.62 128 PHE A CA 1
ATOM 987 C C . PHE A 1 128 ? -21.956 16.405 -3.176 1.00 59.62 128 PHE A C 1
ATOM 989 O O . PHE A 1 128 ? -23.041 16.760 -3.642 1.00 59.62 128 PHE A O 1
ATOM 996 N N . HIS A 1 129 ? -21.016 17.263 -2.780 1.00 73.75 129 HIS A N 1
ATOM 997 C CA . HIS A 1 129 ? -21.092 18.710 -2.928 1.00 73.75 129 HIS A CA 1
ATOM 998 C C . HIS A 1 129 ? -19.686 19.256 -3.185 1.00 73.75 129 HIS A C 1
ATOM 1000 O O . HIS A 1 129 ? -18.766 18.914 -2.443 1.00 73.75 129 HIS A O 1
ATOM 1006 N N . ASP A 1 130 ? -19.518 20.135 -4.174 1.00 71.75 130 ASP A N 1
ATOM 1007 C CA . ASP A 1 130 ? -18.191 20.594 -4.622 1.00 71.75 130 ASP A CA 1
ATOM 1008 C C . ASP A 1 130 ? -17.359 21.245 -3.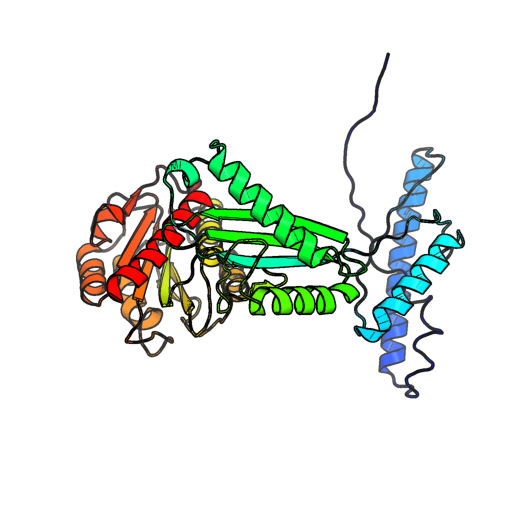512 1.00 71.75 130 ASP A C 1
ATOM 1010 O O . ASP A 1 130 ? -16.148 21.048 -3.429 1.00 71.75 130 ASP A O 1
ATOM 1014 N N . GLU A 1 131 ? -18.010 21.959 -2.593 1.00 81.69 131 GLU A N 1
ATOM 1015 C CA . GLU A 1 131 ? -17.351 22.546 -1.420 1.00 81.69 131 GLU A CA 1
ATOM 1016 C C . GLU A 1 131 ? -16.646 21.532 -0.509 1.00 81.69 131 GLU A C 1
ATOM 1018 O O . GLU A 1 131 ? -15.726 21.914 0.209 1.00 81.69 131 GLU A O 1
ATOM 1023 N N . LEU A 1 132 ? -17.034 20.252 -0.534 1.00 76.75 132 LEU A N 1
ATOM 1024 C CA . LEU A 1 132 ? -16.346 19.205 0.225 1.00 76.75 132 LEU A CA 1
ATOM 1025 C C . LEU A 1 132 ? -14.960 18.878 -0.351 1.00 76.75 132 LEU A C 1
ATOM 1027 O O . LEU A 1 132 ? -14.167 18.239 0.328 1.00 76.75 132 LEU A O 1
ATOM 1031 N N . ARG A 1 133 ? -14.625 19.333 -1.565 1.00 71.31 133 ARG A N 1
ATOM 1032 C CA . ARG A 1 133 ? -13.265 19.208 -2.117 1.00 71.31 133 ARG A CA 1
ATOM 1033 C C . ARG A 1 133 ? -12.304 20.250 -1.546 1.00 71.31 133 ARG A C 1
ATOM 1035 O O . ARG A 1 133 ? -11.094 20.073 -1.631 1.00 71.31 133 ARG A O 1
ATOM 1042 N N . ASN A 1 134 ? -12.834 21.346 -1.002 1.00 79.06 134 ASN A N 1
ATOM 1043 C CA . ASN A 1 134 ? -12.038 22.423 -0.436 1.00 79.06 134 ASN A CA 1
ATOM 1044 C C . ASN A 1 134 ? -11.966 22.271 1.089 1.00 79.06 134 ASN A C 1
ATOM 1046 O O . ASN A 1 134 ? -12.916 22.608 1.792 1.00 79.06 134 ASN A O 1
ATOM 1050 N N . GLU A 1 135 ? -10.812 21.840 1.605 1.00 82.00 135 GLU A N 1
ATOM 1051 C CA . GLU A 1 135 ? -10.587 21.660 3.049 1.00 82.00 135 GLU A CA 1
ATOM 1052 C C . GLU A 1 135 ? -10.769 22.952 3.866 1.00 82.00 135 GLU A C 1
ATOM 1054 O O . GLU A 1 135 ? -11.009 22.898 5.071 1.00 82.00 135 GLU A O 1
ATOM 1059 N N . THR A 1 136 ? -10.690 24.119 3.217 1.00 88.50 136 THR A N 1
ATOM 1060 C CA . THR A 1 136 ? -10.919 25.428 3.849 1.00 88.50 136 THR A CA 1
ATOM 1061 C C . THR A 1 136 ? -1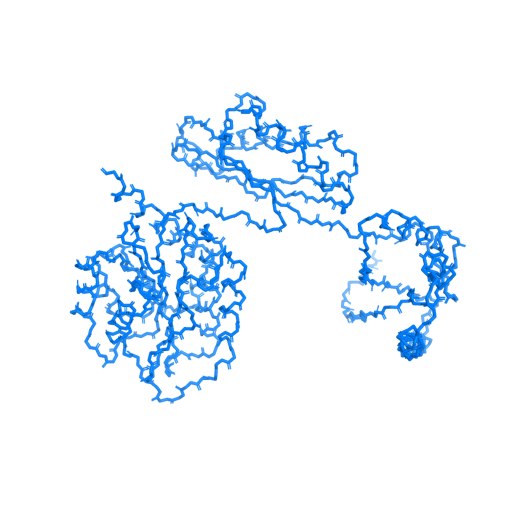2.385 25.871 3.832 1.00 88.50 136 THR A C 1
ATOM 1063 O O . THR A 1 136 ? -12.719 26.897 4.423 1.00 88.50 136 THR A O 1
ATOM 1066 N N . SER A 1 137 ? -13.281 25.119 3.182 1.00 92.75 137 SER A N 1
ATOM 1067 C CA . SER A 1 137 ? -14.709 25.440 3.164 1.00 92.75 137 SER A CA 1
ATOM 1068 C C . SER A 1 137 ? -15.344 25.274 4.550 1.00 92.75 137 SER A C 1
ATOM 1070 O O . SER A 1 137 ? -15.062 24.324 5.293 1.00 92.75 137 SER A O 1
ATOM 1072 N N . MET A 1 138 ? -16.298 26.158 4.858 1.00 93.75 138 MET A N 1
ATOM 1073 C CA . MET A 1 138 ? -17.181 26.015 6.017 1.00 93.75 138 MET A CA 1
ATOM 1074 C C . MET A 1 138 ? -17.936 24.685 5.990 1.00 93.75 138 MET A C 1
ATOM 1076 O O . MET A 1 138 ? -18.081 24.048 7.030 1.00 93.75 138 MET A O 1
ATOM 1080 N N . ARG A 1 139 ? -18.376 24.225 4.811 1.00 89.38 139 ARG A N 1
ATOM 1081 C CA . ARG A 1 139 ? -19.122 22.969 4.678 1.00 89.38 139 ARG A CA 1
ATOM 1082 C C . ARG A 1 139 ? -18.250 21.752 4.956 1.00 89.38 139 ARG A C 1
ATOM 1084 O O . ARG A 1 139 ? -18.701 20.841 5.645 1.00 89.38 139 ARG A O 1
ATOM 1091 N N . TYR A 1 140 ? -17.009 21.748 4.465 1.00 89.00 140 TYR A N 1
ATOM 1092 C CA . TYR A 1 140 ? -16.039 20.697 4.779 1.00 89.00 140 TYR A CA 1
ATOM 1093 C C . TYR A 1 140 ? -15.826 20.594 6.291 1.00 89.00 140 TYR A C 1
ATOM 1095 O O . TYR A 1 140 ? -15.982 19.520 6.869 1.00 89.00 140 TYR A O 1
ATOM 1103 N N . THR A 1 141 ? -15.552 21.732 6.935 1.00 91.62 141 THR A N 1
ATOM 1104 C CA . THR A 1 141 ? -15.313 21.802 8.382 1.00 91.62 141 THR A CA 1
ATOM 1105 C C . THR A 1 141 ? -16.539 21.353 9.175 1.00 91.62 141 THR A C 1
ATOM 1107 O O . THR A 1 141 ? -16.419 20.483 10.030 1.00 91.62 141 THR A O 1
ATOM 1110 N N . ALA A 1 142 ? -17.731 21.849 8.831 1.00 91.38 142 ALA A N 1
ATOM 1111 C CA . ALA A 1 142 ? -18.971 21.488 9.513 1.00 91.38 142 ALA A CA 1
ATOM 1112 C C . ALA A 1 142 ? -19.287 19.987 9.417 1.00 91.38 142 ALA A C 1
ATOM 1114 O O . ALA A 1 142 ? -19.648 19.370 10.415 1.00 91.38 142 ALA A O 1
ATOM 1115 N N . VAL A 1 143 ? -19.132 19.376 8.235 1.00 89.25 143 VAL A N 1
ATOM 1116 C CA . VAL A 1 143 ? -19.383 17.935 8.059 1.00 89.25 143 VAL A CA 1
ATOM 1117 C C . VAL A 1 143 ? -18.348 17.099 8.809 1.00 89.25 143 VAL A C 1
ATOM 1119 O O . VAL A 1 143 ? -18.718 16.131 9.473 1.00 89.25 143 VAL A O 1
ATOM 1122 N N . LYS A 1 144 ? -17.069 17.478 8.728 1.00 90.19 144 LYS A N 1
ATOM 1123 C CA . LYS A 1 144 ? -15.971 16.818 9.439 1.00 90.19 144 LYS A CA 1
ATOM 1124 C C . LYS A 1 144 ? -16.197 16.829 10.955 1.00 90.19 144 LYS A C 1
ATOM 1126 O O . LYS A 1 144 ? -16.103 15.781 11.595 1.00 90.19 144 LYS A O 1
ATOM 1131 N N . ASP A 1 145 ? -16.517 17.994 11.512 1.00 92.38 145 ASP A N 1
ATOM 1132 C CA . ASP A 1 145 ? -16.691 18.180 12.953 1.00 92.38 145 ASP A CA 1
ATOM 1133 C C . ASP A 1 145 ? -17.942 17.457 13.459 1.00 92.38 145 ASP A C 1
ATOM 1135 O O . ASP A 1 145 ? -17.885 16.774 14.478 1.00 92.38 145 ASP A O 1
ATOM 1139 N N . ASP A 1 146 ? -19.051 17.518 12.720 1.00 90.81 146 ASP A N 1
ATOM 1140 C CA . ASP A 1 146 ? -20.285 16.820 13.083 1.00 90.81 146 ASP A CA 1
ATOM 1141 C C . ASP A 1 146 ? -20.106 15.289 13.063 1.00 90.81 146 ASP A C 1
ATOM 1143 O O . ASP A 1 146 ? -20.574 14.591 13.963 1.00 90.81 146 ASP A O 1
ATOM 1147 N N . ILE A 1 147 ? -19.359 14.739 12.096 1.00 87.88 147 ILE A N 1
ATOM 1148 C CA . ILE A 1 147 ? -18.998 13.310 12.109 1.00 87.88 147 ILE A CA 1
ATOM 1149 C C . ILE A 1 14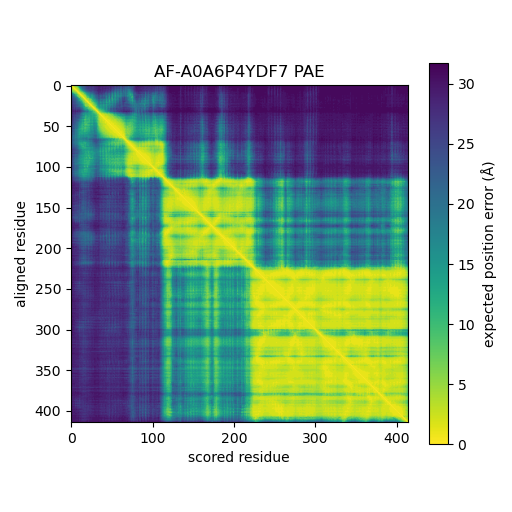7 ? -18.143 12.983 13.330 1.00 87.88 147 ILE A C 1
ATOM 1151 O O . ILE A 1 147 ? -18.425 12.008 14.023 1.00 87.88 147 ILE A O 1
ATOM 1155 N N . PHE A 1 148 ? -17.120 13.787 13.619 1.00 90.38 148 PHE A N 1
ATOM 1156 C CA . PHE A 1 148 ? -16.244 13.539 14.760 1.00 90.38 148 PHE A CA 1
ATOM 1157 C C . PHE A 1 148 ? -16.990 13.595 16.098 1.00 90.38 148 PHE A C 1
ATOM 1159 O O . PHE A 1 148 ? -16.796 12.710 16.935 1.00 90.38 148 PHE A O 1
ATOM 1166 N N . VAL A 1 149 ? -17.853 14.594 16.297 1.00 91.50 149 VAL A N 1
ATOM 1167 C CA . VAL A 1 149 ? -18.639 14.765 17.527 1.00 91.50 149 VAL A CA 1
ATOM 1168 C C . VAL A 1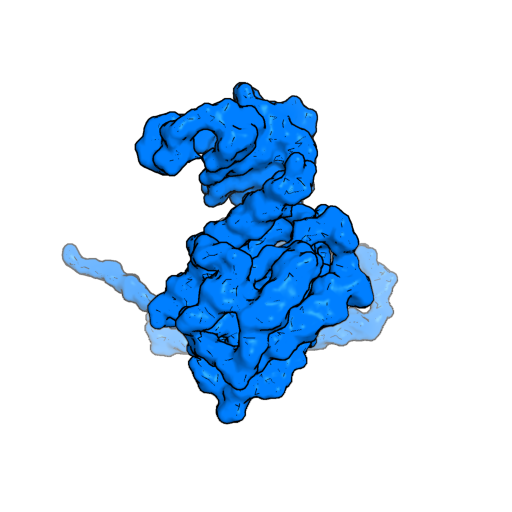 149 ? -19.579 13.582 17.735 1.00 91.50 149 VAL A C 1
ATOM 1170 O O . VAL A 1 149 ? -19.567 12.995 18.817 1.00 91.50 149 VAL A O 1
ATOM 1173 N N . ASN A 1 150 ? -20.332 13.184 16.705 1.00 89.62 150 ASN A N 1
ATOM 1174 C CA . ASN A 1 150 ? -21.257 12.053 16.804 1.00 89.62 150 ASN A CA 1
ATOM 1175 C C . ASN A 1 150 ? -20.522 10.713 16.981 1.00 89.62 150 ASN A C 1
ATOM 1177 O O . ASN A 1 150 ? -20.938 9.876 17.774 1.00 89.62 150 ASN A O 1
ATOM 1181 N N . ALA A 1 151 ? -19.392 10.504 16.301 1.00 86.25 151 ALA A N 1
ATOM 1182 C CA . ALA A 1 151 ? -18.603 9.286 16.486 1.00 86.25 151 ALA A CA 1
ATOM 1183 C C . ALA A 1 151 ? -18.005 9.192 17.895 1.00 86.25 151 ALA A C 1
ATOM 1185 O O . ALA A 1 151 ? -17.974 8.129 18.519 1.00 86.25 151 ALA A O 1
ATOM 1186 N N . SER A 1 152 ? -17.514 10.323 18.401 1.00 86.50 152 SER A N 1
ATOM 1187 C CA . SER A 1 152 ? -16.907 10.399 19.725 1.00 86.50 152 SER A CA 1
ATOM 1188 C C . SER A 1 152 ? -17.946 10.238 20.827 1.00 86.50 152 SER A C 1
ATOM 1190 O O . SER A 1 152 ? -17.649 9.583 21.822 1.00 86.50 152 SER A O 1
ATOM 1192 N N . SER A 1 153 ? -19.158 10.780 20.662 1.00 87.75 153 SER A N 1
ATOM 1193 C CA . SER A 1 153 ? -20.239 10.635 21.642 1.00 87.75 153 SER A CA 1
ATOM 1194 C C . SER A 1 153 ? -20.716 9.186 21.766 1.00 87.75 153 SER A C 1
ATOM 1196 O O . SER A 1 153 ? -20.919 8.715 22.887 1.00 87.75 153 SER A O 1
ATOM 1198 N N . GLU A 1 154 ? -20.784 8.438 20.659 1.00 86.44 154 GLU A N 1
ATOM 1199 C CA . GLU A 1 154 ? -21.087 7.002 20.690 1.00 86.44 154 GLU A CA 1
ATOM 1200 C C . GLU A 1 154 ? -20.046 6.213 21.491 1.00 86.44 154 GLU A C 1
ATOM 1202 O O . GLU A 1 154 ? -20.378 5.321 22.276 1.00 86.44 154 GLU A O 1
ATOM 1207 N N . LEU A 1 155 ? -18.767 6.559 21.344 1.00 82.38 155 LEU A N 1
ATOM 1208 C CA . LEU A 1 155 ? -17.679 5.883 22.047 1.00 82.38 155 LEU A CA 1
ATOM 1209 C C . LEU A 1 155 ? -17.472 6.397 23.482 1.00 82.38 155 LEU A C 1
ATOM 1211 O O . LEU A 1 155 ? -16.927 5.665 24.309 1.00 82.38 155 LEU A O 1
ATOM 1215 N N . ALA A 1 156 ? -17.934 7.606 23.814 1.00 76.62 156 ALA A N 1
ATOM 1216 C CA . ALA A 1 156 ? -17.718 8.256 25.112 1.00 76.62 156 ALA A CA 1
ATOM 1217 C C . ALA A 1 156 ? -18.267 7.455 26.305 1.00 76.62 156 ALA A C 1
ATOM 1219 O O . ALA A 1 156 ? -17.775 7.589 27.426 1.00 76.62 156 ALA A O 1
ATOM 1220 N N . LEU A 1 157 ? -19.255 6.586 26.075 1.00 71.81 157 LEU A N 1
ATOM 1221 C CA . LEU A 1 157 ? -19.845 5.731 27.109 1.00 71.81 157 LEU A CA 1
ATOM 1222 C C . LEU A 1 157 ? -18.958 4.530 27.491 1.00 71.81 157 LEU A C 1
ATOM 1224 O O . LEU A 1 157 ? -19.221 3.851 28.488 1.00 71.81 157 LEU A O 1
ATOM 1228 N N . VAL A 1 158 ? -17.889 4.251 26.736 1.00 75.44 158 VAL A N 1
ATOM 1229 C CA . VAL A 1 158 ? -16.984 3.134 27.021 1.00 75.44 158 VAL A CA 1
ATOM 1230 C C . VAL A 1 158 ? -16.059 3.488 28.190 1.00 75.44 158 VAL A C 1
ATOM 1232 O O . VAL A 1 158 ? -15.093 4.241 28.055 1.00 75.44 158 VAL A O 1
ATOM 1235 N N . ARG A 1 159 ? -16.311 2.890 29.363 1.00 68.25 159 ARG A N 1
ATOM 1236 C CA . ARG A 1 159 ? -15.454 3.069 30.549 1.00 68.25 159 ARG A CA 1
ATOM 1237 C C . ARG A 1 159 ? -13.992 2.713 30.256 1.00 68.25 159 ARG A C 1
ATOM 1239 O O . ARG A 1 159 ? -13.681 1.579 29.880 1.00 68.25 159 ARG A O 1
ATOM 1246 N N . GLY A 1 160 ? -13.098 3.661 30.538 1.00 62.06 160 GLY A N 1
ATOM 1247 C CA . GLY A 1 160 ? -11.648 3.505 30.394 1.00 62.06 160 GLY A CA 1
ATOM 1248 C C . GLY A 1 160 ? -11.09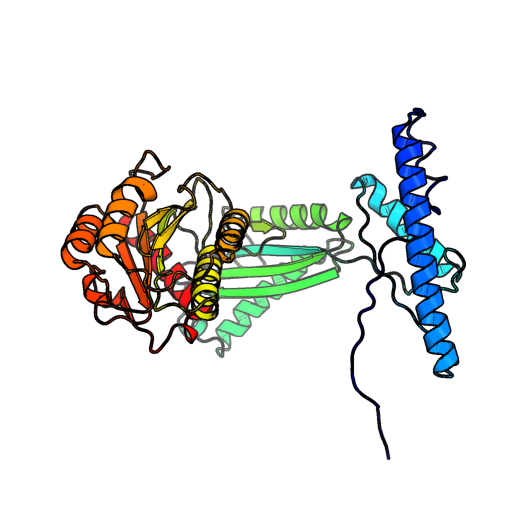7 3.893 29.022 1.00 62.06 160 GLY A C 1
ATOM 1249 O O . GLY A 1 160 ? -9.896 3.742 28.814 1.00 62.06 160 GLY A O 1
ATOM 1250 N N . LEU A 1 161 ? -11.928 4.393 28.100 1.00 68.62 161 LEU A N 1
ATOM 1251 C CA . LEU A 1 161 ? -11.468 5.005 26.854 1.00 68.62 161 LEU A CA 1
ATOM 1252 C C . LEU A 1 1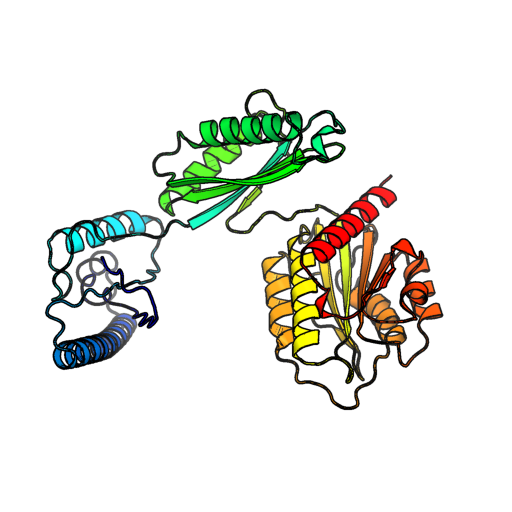61 ? -10.604 6.231 27.172 1.00 68.62 161 LEU A C 1
ATOM 1254 O O . LEU A 1 161 ? -11.030 7.107 27.921 1.00 68.62 161 LEU A O 1
ATOM 1258 N N . ALA A 1 162 ? -9.380 6.281 26.647 1.00 68.56 162 ALA A N 1
ATOM 1259 C CA . ALA A 1 162 ? -8.439 7.332 27.019 1.00 68.56 162 ALA A CA 1
ATOM 1260 C C . ALA A 1 162 ? -8.489 8.528 26.066 1.00 68.56 162 ALA A C 1
ATOM 1262 O O . ALA A 1 162 ? -8.373 9.666 26.515 1.00 68.56 162 ALA A O 1
ATOM 1263 N N . LYS A 1 163 ? -8.626 8.277 24.759 1.00 82.62 163 LYS A N 1
ATOM 1264 C CA . LYS A 1 163 ? -8.713 9.329 23.741 1.00 82.62 163 LYS A CA 1
ATOM 1265 C C . LYS A 1 163 ? -9.396 8.821 22.474 1.00 82.62 163 LYS A C 1
ATOM 1267 O O . LYS A 1 163 ? -9.188 7.670 22.097 1.00 82.62 163 LYS A O 1
ATOM 1272 N N . VAL A 1 164 ? -10.141 9.694 21.806 1.00 86.25 164 VAL A N 1
ATOM 1273 C CA . VAL A 1 164 ? -10.609 9.515 20.427 1.00 86.25 164 VAL A CA 1
ATOM 1274 C C . VAL A 1 164 ? -10.230 10.772 19.660 1.00 86.25 164 VAL A C 1
ATOM 1276 O O . VAL A 1 164 ? -10.543 11.874 20.102 1.00 86.25 164 VAL A O 1
ATOM 1279 N N . ASP A 1 165 ? -9.542 10.601 18.541 1.00 87.75 165 ASP A N 1
ATOM 1280 C CA . ASP A 1 165 ? -9.209 11.660 17.594 1.00 87.75 165 ASP A CA 1
ATOM 1281 C C . ASP A 1 165 ? -9.779 11.301 16.220 1.00 87.75 165 ASP A C 1
ATOM 1283 O O . ASP A 1 165 ? -9.877 10.123 15.874 1.00 87.75 165 ASP A O 1
ATOM 1287 N N . LEU A 1 166 ? -10.107 12.306 15.411 1.00 85.69 166 LEU A N 1
ATOM 1288 C CA . LEU A 1 166 ? -10.306 12.111 13.979 1.00 85.69 166 LEU A CA 1
ATOM 1289 C C . LEU A 1 166 ? -8.930 12.050 13.305 1.00 85.69 166 LEU A C 1
ATOM 1291 O O . LEU A 1 166 ? -8.213 13.047 13.264 1.00 85.69 166 LEU A O 1
ATOM 1295 N N . ASP A 1 167 ? -8.559 10.873 12.812 1.00 86.25 167 ASP A N 1
ATOM 1296 C CA . ASP A 1 167 ? -7.295 10.633 12.109 1.00 86.25 167 ASP A CA 1
ATOM 1297 C C . ASP A 1 167 ? -7.354 11.123 10.666 1.00 86.25 167 ASP A C 1
ATOM 1299 O O . ASP A 1 167 ? -6.435 11.776 10.178 1.00 86.25 167 ASP A O 1
ATOM 1303 N N . GLU A 1 168 ? -8.448 10.805 9.975 1.00 84.38 168 GLU A N 1
ATOM 1304 C CA . GLU A 1 168 ? -8.623 11.177 8.581 1.00 84.38 168 GLU A CA 1
ATOM 1305 C C . GLU A 1 168 ? -10.096 11.394 8.247 1.00 84.38 168 GLU A C 1
ATOM 1307 O O . GLU A 1 168 ? -10.973 10.673 8.721 1.00 84.38 168 GLU A O 1
ATOM 1312 N N . PHE A 1 169 ? -10.360 12.374 7.391 1.00 85.00 169 PHE A N 1
ATOM 1313 C CA . PHE A 1 169 ? -11.665 12.630 6.803 1.00 85.00 169 PHE A CA 1
ATOM 1314 C C . PHE A 1 169 ? -11.489 12.818 5.301 1.00 85.00 169 PHE A C 1
ATOM 1316 O O . PHE A 1 169 ? -10.648 13.603 4.868 1.00 85.00 169 PHE A O 1
ATOM 1323 N N . ARG A 1 170 ? -12.234 12.045 4.513 1.00 80.31 170 ARG A N 1
ATOM 1324 C CA . ARG A 1 170 ? -12.088 11.963 3.059 1.00 80.31 170 ARG A CA 1
ATOM 1325 C C . ARG A 1 170 ? -13.456 11.965 2.391 1.00 80.31 170 ARG A C 1
ATOM 1327 O O . ARG A 1 170 ? -14.066 10.903 2.258 1.00 80.31 170 ARG A O 1
ATOM 1334 N N . PRO A 1 171 ? -13.955 13.128 1.974 1.00 71.38 171 PRO A N 1
ATOM 1335 C CA . PRO A 1 171 ? -15.143 13.185 1.142 1.00 71.38 171 PRO A CA 1
ATOM 1336 C C . PRO A 1 171 ? -14.832 12.635 -0.256 1.00 71.38 171 PRO A C 1
ATOM 1338 O O . PRO A 1 171 ? -13.889 13.077 -0.908 1.00 71.38 171 PRO A O 1
ATOM 1341 N N . GLY A 1 172 ? -15.615 11.654 -0.700 1.00 61.31 172 GLY A N 1
ATOM 1342 C CA . GLY A 1 172 ? -15.586 11.102 -2.056 1.00 61.31 172 GLY A CA 1
ATOM 1343 C C . GLY A 1 172 ? -16.851 11.458 -2.840 1.00 61.31 172 GLY A C 1
ATOM 1344 O O . GLY A 1 172 ? -17.760 12.104 -2.317 1.00 61.31 172 GLY A O 1
ATOM 1345 N N . PHE A 1 173 ? -16.913 11.037 -4.106 1.00 50.00 173 PHE A N 1
ATOM 1346 C CA . PHE A 1 173 ? -18.046 11.331 -4.997 1.00 50.00 173 PHE A CA 1
ATOM 1347 C C . PHE A 1 173 ? -19.352 10.638 -4.589 1.00 50.00 173 PHE A C 1
ATOM 1349 O O . PHE A 1 173 ? -20.423 11.219 -4.730 1.00 50.00 173 PHE A O 1
ATOM 1356 N N . PHE A 1 174 ? -19.279 9.413 -4.071 1.00 53.06 174 PHE A N 1
ATOM 1357 C CA . PHE A 1 174 ? -20.467 8.651 -3.661 1.00 53.06 174 PHE A CA 1
ATOM 1358 C C . PHE A 1 174 ? -20.492 8.349 -2.162 1.00 53.06 174 PHE A C 1
ATOM 1360 O O . PHE A 1 174 ? -21.555 8.149 -1.576 1.00 53.06 174 PHE A O 1
ATOM 1367 N N . SER A 1 175 ? -19.324 8.372 -1.520 1.00 65.44 175 SER A N 1
ATOM 1368 C CA . SER A 1 175 ? -19.177 8.072 -0.103 1.00 65.44 175 SER A CA 1
ATOM 1369 C C . SER A 1 175 ? -18.089 8.915 0.540 1.00 65.44 175 SER A C 1
ATOM 1371 O O . SER A 1 175 ? -17.073 9.219 -0.082 1.00 65.44 175 SER A O 1
ATOM 1373 N N . THR A 1 176 ? -18.266 9.223 1.816 1.00 74.50 176 THR A N 1
ATOM 1374 C CA . THR A 1 176 ? -17.280 9.921 2.637 1.00 74.50 176 THR A CA 1
ATOM 1375 C C . THR A 1 176 ? -16.681 8.949 3.638 1.00 74.50 176 THR A C 1
ATOM 1377 O O . THR A 1 176 ? -17.416 8.281 4.355 1.00 74.50 176 THR A O 1
ATOM 1380 N N . PHE A 1 177 ? -15.357 8.879 3.723 1.00 80.25 177 PHE A N 1
ATOM 1381 C CA . PHE A 1 177 ? -14.663 8.047 4.701 1.00 80.25 177 PHE A CA 1
ATOM 1382 C C . PHE A 1 177 ? -14.202 8.878 5.891 1.00 80.25 177 PHE A C 1
ATOM 1384 O O . PHE A 1 177 ? -13.641 9.962 5.727 1.00 80.25 177 PHE A O 1
ATOM 1391 N N . ALA A 1 178 ? -14.379 8.339 7.091 1.00 83.75 178 ALA A N 1
ATOM 1392 C CA . ALA A 1 178 ? -13.815 8.894 8.311 1.00 83.75 178 ALA A CA 1
ATOM 1393 C C . ALA A 1 178 ? -13.056 7.803 9.065 1.00 83.75 178 ALA A C 1
ATOM 1395 O O . ALA A 1 178 ? -13.566 6.701 9.250 1.00 83.75 178 ALA A O 1
ATOM 1396 N N . ILE A 1 179 ? -11.842 8.119 9.503 1.00 87.12 179 ILE A N 1
ATOM 1397 C CA . ILE A 1 179 ? -10.999 7.250 10.318 1.00 87.12 179 ILE A CA 1
ATOM 1398 C C . ILE A 1 179 ? -10.846 7.927 11.672 1.00 87.12 179 ILE A C 1
ATOM 1400 O O . ILE A 1 179 ? -10.348 9.046 11.759 1.00 87.12 179 ILE A O 1
ATOM 1404 N N . LEU A 1 180 ? -11.255 7.247 12.734 1.00 87.75 180 LEU A N 1
ATOM 1405 C CA . LEU A 1 180 ? -10.960 7.636 14.102 1.00 87.75 180 LEU A CA 1
ATOM 1406 C C . LEU A 1 180 ? -9.734 6.886 14.595 1.00 87.75 180 LEU A C 1
ATOM 1408 O O . LEU A 1 180 ? -9.636 5.670 14.434 1.00 87.75 180 LEU A O 1
ATOM 1412 N N . LYS A 1 181 ? -8.849 7.600 15.280 1.00 88.50 181 LYS A N 1
ATOM 1413 C CA . LYS A 1 181 ? -7.767 7.022 16.061 1.00 88.50 181 LYS A CA 1
ATOM 1414 C C . LYS A 1 181 ? -8.178 6.978 17.525 1.00 88.50 181 LYS A C 1
ATOM 1416 O O . LYS A 1 181 ? -8.434 7.999 18.157 1.00 88.50 181 LYS A O 1
ATOM 1421 N N . ILE A 1 182 ? -8.242 5.774 18.067 1.00 87.81 182 ILE A N 1
ATOM 1422 C CA . ILE A 1 182 ? -8.707 5.487 19.414 1.00 87.81 182 ILE A CA 1
ATOM 1423 C C . ILE A 1 182 ? -7.525 5.036 20.265 1.00 87.81 182 ILE A C 1
ATOM 1425 O O . ILE A 1 182 ? -6.857 4.049 19.965 1.00 87.81 182 ILE A O 1
ATOM 1429 N N . SER A 1 183 ? -7.297 5.737 21.370 1.00 82.50 183 SER A N 1
ATOM 1430 C CA . SER A 1 183 ? -6.352 5.348 22.409 1.00 82.50 183 SER A CA 1
ATOM 1431 C C . SER A 1 183 ? -7.122 4.707 23.558 1.00 82.50 183 SER A C 1
ATOM 1433 O O . SER A 1 183 ? -7.930 5.360 24.225 1.00 82.50 183 SER A O 1
ATOM 1435 N N . ALA A 1 184 ? -6.878 3.423 23.803 1.00 73.00 184 ALA A N 1
ATOM 1436 C CA . ALA A 1 184 ? -7.529 2.688 24.879 1.00 73.00 184 ALA A CA 1
ATOM 1437 C C . ALA A 1 184 ? -6.555 1.734 25.584 1.00 73.00 184 ALA A C 1
ATOM 1439 O O . ALA A 1 184 ? -5.681 1.137 24.950 1.00 73.00 184 ALA A O 1
ATOM 1440 N N . PRO A 1 185 ? -6.696 1.529 26.903 1.00 63.94 185 PRO A N 1
ATOM 1441 C CA . PRO A 1 185 ? -6.003 0.453 27.588 1.00 63.94 185 PRO A CA 1
ATOM 1442 C C . PRO A 1 185 ? -6.520 -0.898 27.074 1.00 63.94 185 PRO A C 1
ATOM 1444 O O . PRO A 1 185 ? -7.705 -1.050 26.795 1.00 63.94 185 PRO A O 1
ATOM 1447 N N . HIS A 1 186 ? -5.645 -1.908 27.029 1.00 61.84 186 HIS A N 1
ATOM 1448 C CA . HIS A 1 186 ? -5.940 -3.245 26.477 1.00 61.84 186 HIS A CA 1
ATOM 1449 C C . HIS A 1 186 ? -7.269 -3.872 26.943 1.00 61.84 186 HIS A C 1
ATOM 1451 O O . HIS A 1 186 ? -7.957 -4.515 26.159 1.00 61.84 186 HIS A O 1
ATOM 1457 N N . TYR A 1 187 ? -7.667 -3.657 28.202 1.00 62.12 187 TYR A N 1
ATOM 1458 C CA . TYR A 1 187 ? -8.914 -4.203 28.756 1.00 62.12 187 TYR A CA 1
ATOM 1459 C C . TYR A 1 187 ? -10.188 -3.507 28.241 1.00 62.12 187 TYR A C 1
ATOM 1461 O O . TYR A 1 187 ? -11.274 -4.065 28.358 1.00 62.12 187 TYR A O 1
ATOM 1469 N N . ALA A 1 188 ? -10.086 -2.277 27.729 1.00 66.19 188 ALA A N 1
ATOM 1470 C CA . ALA A 1 188 ? -11.227 -1.519 27.215 1.00 66.19 188 ALA A CA 1
ATOM 1471 C C . ALA A 1 188 ? -11.506 -1.833 25.738 1.00 66.19 188 ALA A C 1
ATOM 1473 O O . ALA A 1 188 ? -12.634 -1.667 25.294 1.00 66.19 188 ALA A O 1
ATOM 1474 N N . VAL A 1 189 ? -10.514 -2.360 25.012 1.00 69.94 189 VAL A N 1
ATOM 1475 C CA . VAL A 1 189 ? -10.548 -2.576 23.556 1.00 69.94 189 VAL A CA 1
ATOM 1476 C C . VAL A 1 189 ? -11.729 -3.430 23.112 1.00 69.94 189 VAL A C 1
ATOM 1478 O O . VAL A 1 189 ? -12.401 -3.067 22.153 1.00 69.94 189 VAL A O 1
ATOM 1481 N N . THR A 1 190 ? -12.008 -4.539 23.805 1.00 74.44 190 THR A N 1
ATOM 1482 C CA . THR A 1 190 ? -13.137 -5.415 23.455 1.00 74.44 190 THR A CA 1
ATOM 1483 C C . THR A 1 190 ? -14.463 -4.662 23.545 1.00 74.44 190 THR A C 1
ATOM 1485 O O . THR A 1 190 ? -15.220 -4.667 22.583 1.00 74.44 190 THR A O 1
ATOM 1488 N N . ARG A 1 191 ? -14.695 -3.919 24.637 1.00 81.25 191 ARG A N 1
ATOM 1489 C CA . ARG A 1 191 ? -15.904 -3.095 24.800 1.00 81.25 191 ARG A CA 1
ATOM 1490 C C . ARG A 1 191 ? -15.975 -1.959 23.786 1.00 81.25 191 ARG A C 1
ATOM 1492 O O . ARG A 1 191 ? -17.051 -1.655 23.287 1.00 81.25 191 ARG A O 1
ATOM 1499 N N . THR A 1 192 ? -14.840 -1.337 23.466 1.00 80.75 192 THR A N 1
ATOM 1500 C CA . THR A 1 192 ? -14.777 -0.315 22.417 1.00 80.75 192 THR A CA 1
ATOM 1501 C C . THR A 1 192 ? -15.178 -0.898 21.064 1.00 80.75 192 THR A C 1
ATOM 1503 O O . THR A 1 192 ? -15.978 -0.286 20.367 1.00 80.75 192 THR A O 1
ATOM 1506 N N . ARG A 1 193 ? -14.677 -2.091 20.710 1.00 85.50 193 ARG A N 1
ATOM 1507 C CA . ARG A 1 193 ? -15.038 -2.791 19.470 1.00 85.50 193 ARG A CA 1
ATOM 1508 C C . ARG A 1 193 ? -16.508 -3.209 19.453 1.00 85.50 193 ARG A C 1
ATOM 1510 O O . ARG A 1 193 ? -17.153 -3.066 18.427 1.00 85.50 193 ARG A O 1
ATOM 1517 N N . GLU A 1 194 ? -17.044 -3.713 20.561 1.00 84.56 194 GLU A N 1
ATOM 1518 C CA . GLU A 1 194 ? -18.466 -4.070 20.668 1.00 84.56 194 GLU A CA 1
ATOM 1519 C C . GLU A 1 194 ? -19.361 -2.848 20.473 1.00 84.56 194 GLU A C 1
ATOM 1521 O O . GLU A 1 194 ? -20.301 -2.894 19.682 1.00 84.56 194 GLU A O 1
ATOM 1526 N N . LYS A 1 195 ? -19.036 -1.731 21.137 1.00 86.94 195 LYS A N 1
ATOM 1527 C CA . LYS A 1 195 ? -19.773 -0.478 20.969 1.00 86.94 195 LYS A CA 1
ATOM 1528 C C . LYS A 1 195 ? -19.659 0.039 19.534 1.00 86.94 195 LYS A C 1
ATOM 1530 O O . LYS A 1 195 ? -20.684 0.392 18.965 1.00 86.94 195 LYS A O 1
ATOM 1535 N N . TYR A 1 196 ? -18.456 0.001 18.949 1.00 87.56 196 TYR A N 1
ATOM 1536 C CA . TYR A 1 196 ? -18.206 0.286 17.532 1.00 87.56 196 TYR A CA 1
ATOM 1537 C C . TYR A 1 196 ? -19.116 -0.543 16.617 1.00 87.56 196 TYR A C 1
ATOM 1539 O O . TYR A 1 196 ? -19.920 0.013 15.877 1.00 87.56 196 TYR A O 1
ATOM 1547 N N . ASN A 1 197 ? -19.058 -1.872 16.724 1.00 85.75 197 ASN A N 1
ATOM 1548 C CA . ASN A 1 197 ? -19.835 -2.779 15.882 1.00 85.75 197 ASN A CA 1
ATOM 1549 C C . ASN A 1 197 ? -21.340 -2.546 16.055 1.00 85.75 197 ASN A C 1
ATOM 1551 O O . ASN A 1 197 ? -22.079 -2.567 15.076 1.00 85.75 197 ASN A O 1
ATOM 1555 N N . SER A 1 198 ? -21.789 -2.305 17.291 1.00 84.31 198 SER A N 1
ATOM 1556 C CA . SER A 1 198 ? -23.193 -2.045 17.606 1.00 84.31 198 SER A CA 1
ATOM 1557 C C . SER A 1 198 ? -23.721 -0.803 16.896 1.00 84.31 198 SER A C 1
ATOM 1559 O O . SER A 1 198 ? -24.836 -0.853 16.382 1.00 84.31 198 SER A O 1
ATOM 1561 N N . PHE A 1 199 ? -22.955 0.289 16.842 1.00 82.19 199 PHE A N 1
ATOM 1562 C CA . PHE A 1 199 ? -23.428 1.487 16.154 1.00 82.19 199 PHE A CA 1
ATOM 1563 C C . PHE A 1 199 ? -23.223 1.414 14.637 1.00 82.19 199 PHE A C 1
ATOM 1565 O O . PHE A 1 199 ? -24.064 1.914 13.906 1.00 82.19 199 PHE A O 1
ATOM 1572 N N . VAL A 1 200 ? -22.182 0.745 14.127 1.00 81.44 200 VAL A N 1
ATOM 1573 C CA . VAL A 1 200 ? -22.076 0.510 12.673 1.00 81.44 200 VAL A CA 1
ATOM 1574 C C . VAL A 1 200 ? -23.255 -0.326 12.179 1.00 81.44 200 VAL A C 1
ATOM 1576 O O . VAL A 1 200 ? -23.865 0.001 11.165 1.00 81.44 200 VAL A O 1
ATOM 1579 N N . SER A 1 201 ? -23.654 -1.332 12.962 1.00 82.94 201 SER A N 1
ATOM 1580 C CA . SER A 1 201 ? -24.832 -2.162 12.678 1.00 82.94 201 SER A CA 1
ATOM 1581 C C . SER A 1 201 ? -26.155 -1.396 12.776 1.00 82.94 201 SER A C 1
ATOM 1583 O O . SER A 1 201 ? -27.145 -1.834 12.198 1.00 82.94 201 SER A O 1
ATOM 1585 N N . SER A 1 202 ? -26.202 -0.262 13.489 1.00 84.81 202 SER A N 1
ATOM 1586 C CA . SER A 1 202 ? -27.395 0.598 13.516 1.00 84.81 202 SER A CA 1
ATOM 1587 C C . SER A 1 202 ? -27.597 1.344 12.191 1.00 84.81 202 SER A C 1
ATOM 1589 O O . SER A 1 202 ? -28.684 1.859 11.936 1.00 84.81 202 SER A O 1
ATOM 1591 N N . GLY A 1 203 ? -26.554 1.407 11.352 1.00 85.19 203 GLY A N 1
ATOM 1592 C CA . GLY A 1 203 ? -26.560 2.115 10.078 1.00 85.19 203 GLY A CA 1
ATOM 1593 C C . GLY A 1 203 ? -26.513 3.636 10.217 1.00 85.19 203 GLY A C 1
ATOM 1594 O O . GLY A 1 203 ? -26.679 4.326 9.213 1.00 85.19 203 GLY A O 1
ATOM 1595 N N . LEU A 1 204 ? -26.297 4.183 11.421 1.00 85.62 204 LEU A N 1
ATOM 1596 C CA . LEU A 1 204 ? -26.352 5.624 11.667 1.00 85.62 204 LEU A CA 1
ATOM 1597 C C . LEU A 1 204 ? -25.205 6.140 12.544 1.00 85.62 204 LEU A C 1
ATOM 1599 O O . LEU A 1 204 ? -24.791 5.510 13.514 1.00 85.62 204 LEU A O 1
ATOM 1603 N N . ILE A 1 205 ? -24.754 7.356 12.228 1.00 82.94 205 ILE A N 1
ATOM 1604 C CA . ILE A 1 205 ? -23.897 8.188 13.079 1.00 82.94 205 ILE A CA 1
ATOM 1605 C C . ILE A 1 205 ? -24.462 9.610 13.130 1.00 82.94 205 ILE A C 1
ATOM 1607 O O . ILE A 1 205 ? -24.381 10.382 12.167 1.00 82.94 205 ILE A O 1
ATOM 1611 N N . GLY A 1 206 ? -25.112 9.942 14.247 1.00 83.69 206 GLY A N 1
ATOM 1612 C CA . GLY A 1 206 ? -25.978 11.120 14.309 1.00 83.69 206 GLY A CA 1
ATOM 1613 C C . GLY A 1 206 ? -27.035 11.065 13.189 1.00 83.69 206 GLY A C 1
ATOM 1614 O O . GLY A 1 206 ? -27.721 10.051 13.064 1.00 83.69 206 GLY A O 1
ATOM 1615 N N . PRO A 1 207 ? -27.162 12.101 12.337 1.00 84.31 207 PRO A N 1
ATOM 1616 C CA . PRO A 1 207 ? -28.139 12.122 11.245 1.00 84.31 207 PRO A CA 1
ATOM 1617 C C . PRO A 1 207 ? -27.671 11.428 9.949 1.00 84.31 207 PRO A C 1
ATOM 1619 O O . PRO A 1 207 ? -28.365 11.520 8.936 1.00 84.31 207 PRO A O 1
ATOM 1622 N N . ARG A 1 208 ? -26.484 10.802 9.911 1.00 84.50 208 ARG A N 1
ATOM 1623 C CA . ARG A 1 208 ? -25.889 10.278 8.665 1.00 84.50 208 ARG A CA 1
ATOM 1624 C C . ARG A 1 208 ? -25.973 8.766 8.563 1.00 84.50 208 ARG A C 1
ATOM 1626 O O . ARG A 1 208 ? -25.702 8.075 9.539 1.00 84.50 208 ARG A O 1
ATOM 1633 N N . LEU A 1 209 ? -26.235 8.287 7.348 1.00 83.56 209 LEU A N 1
ATOM 1634 C CA . LEU A 1 209 ? -26.213 6.870 7.006 1.00 83.56 209 LEU A CA 1
ATOM 1635 C C . LEU A 1 209 ? -24.776 6.354 6.923 1.00 83.56 209 LEU A C 1
ATOM 1637 O O . LEU A 1 209 ? -23.941 6.897 6.193 1.00 83.56 209 LEU A O 1
ATOM 1641 N N . LEU A 1 210 ? -24.523 5.289 7.666 1.00 82.06 210 LEU A N 1
ATOM 1642 C CA . LEU A 1 210 ? -23.334 4.463 7.572 1.00 82.06 210 LEU A CA 1
ATOM 1643 C C . LEU A 1 210 ? -23.575 3.337 6.576 1.00 82.06 210 LEU A C 1
ATOM 1645 O O . LEU A 1 210 ? -24.691 2.838 6.450 1.00 82.06 210 LEU A O 1
ATOM 1649 N N . ASP A 1 211 ? -22.512 2.915 5.906 1.00 70.50 211 ASP A N 1
ATOM 1650 C CA . ASP A 1 211 ? -22.504 1.643 5.206 1.00 70.50 211 ASP A CA 1
ATOM 1651 C C . ASP A 1 211 ? -22.214 0.512 6.208 1.00 70.50 211 ASP A C 1
ATOM 1653 O O . ASP A 1 211 ? -21.087 0.421 6.708 1.00 70.50 211 ASP A O 1
ATOM 1657 N N . PRO A 1 212 ? -23.198 -0.349 6.525 1.00 69.88 212 PRO A N 1
ATOM 1658 C CA . PRO A 1 212 ? -23.011 -1.427 7.490 1.00 69.88 212 PRO A CA 1
ATOM 1659 C C . PRO A 1 212 ? -22.054 -2.518 6.985 1.00 69.88 212 PRO A C 1
ATOM 1661 O O . PRO A 1 212 ? -21.561 -3.301 7.793 1.00 69.88 212 PRO A O 1
ATOM 1664 N N . ASN A 1 213 ? -21.762 -2.565 5.679 1.00 64.56 213 ASN A N 1
ATOM 1665 C CA . ASN A 1 213 ? -20.827 -3.528 5.096 1.00 64.56 213 ASN A CA 1
ATOM 1666 C C . ASN A 1 213 ? -19.362 -3.086 5.233 1.00 64.56 213 ASN A C 1
ATOM 1668 O O . ASN A 1 213 ? -18.462 -3.874 4.956 1.00 64.56 213 ASN A O 1
ATOM 1672 N N . TYR A 1 214 ? -19.107 -1.854 5.685 1.00 64.50 214 TYR A N 1
ATOM 1673 C CA . TYR A 1 214 ? -17.763 -1.351 5.955 1.00 64.50 214 TYR A CA 1
ATOM 1674 C C . TYR A 1 214 ? -17.489 -1.349 7.465 1.00 64.50 214 TYR A C 1
ATOM 1676 O O . TYR A 1 214 ? -17.738 -0.364 8.165 1.00 64.50 214 TYR A O 1
ATOM 1684 N N . THR A 1 215 ? -16.962 -2.461 7.985 1.00 66.56 215 THR A N 1
ATOM 1685 C CA . THR A 1 215 ? -16.529 -2.565 9.387 1.00 66.56 215 THR A CA 1
ATOM 1686 C C . THR A 1 215 ? -15.013 -2.681 9.470 1.00 66.56 215 THR A C 1
ATOM 1688 O O . THR A 1 215 ? -14.443 -3.723 9.152 1.00 66.56 215 THR A O 1
ATOM 1691 N N . TYR A 1 216 ? -14.353 -1.638 9.967 1.00 76.19 216 TYR A N 1
ATOM 1692 C CA . TYR A 1 216 ? -12.916 -1.634 10.206 1.00 76.19 216 TYR A CA 1
ATOM 1693 C C . TYR A 1 216 ? -12.614 -1.197 11.639 1.00 76.19 216 TYR A C 1
ATOM 1695 O O . TYR A 1 216 ? -12.728 -0.020 11.981 1.00 76.19 216 TYR A O 1
ATOM 1703 N N . PHE A 1 217 ? -12.180 -2.145 12.472 1.00 81.94 217 PHE A N 1
ATOM 1704 C CA . PHE A 1 217 ? -11.631 -1.876 13.802 1.00 81.94 217 PHE A CA 1
ATOM 1705 C C . PHE A 1 217 ? -10.351 -2.688 14.005 1.00 81.94 217 PHE A C 1
ATOM 1707 O O . PHE A 1 217 ? -10.409 -3.880 14.329 1.00 81.94 217 PHE A O 1
ATOM 1714 N N . SER A 1 218 ? -9.187 -2.065 13.853 1.00 77.62 218 SER A N 1
ATOM 1715 C CA . SER A 1 218 ? -7.885 -2.747 13.912 1.00 77.62 218 SER A CA 1
ATOM 1716 C C . SER A 1 218 ? -6.827 -1.896 14.606 1.00 77.62 218 SER A C 1
ATOM 1718 O O . SER A 1 218 ? -6.997 -0.698 14.771 1.00 77.62 218 SER A O 1
ATOM 1720 N N . SER A 1 219 ? -5.727 -2.503 15.053 1.00 72.38 219 SER A N 1
ATOM 1721 C CA . SER A 1 219 ? -4.527 -1.747 15.456 1.00 72.38 219 SER A CA 1
ATOM 1722 C C . SER A 1 219 ? -3.752 -1.213 14.250 1.00 72.38 219 SER A C 1
ATOM 1724 O O . SER A 1 219 ? -2.936 -0.305 14.391 1.00 72.38 219 SER A O 1
ATOM 1726 N N . ALA A 1 220 ? -3.999 -1.791 13.076 1.00 67.25 220 ALA A N 1
ATOM 1727 C CA . ALA A 1 220 ? -3.531 -1.275 11.804 1.00 67.25 220 ALA A CA 1
ATOM 1728 C C . ALA A 1 220 ? -4.399 -0.101 11.349 1.00 67.25 220 ALA A C 1
ATOM 1730 O O . ALA A 1 220 ? -5.574 -0.011 11.711 1.00 67.25 220 ALA A O 1
ATOM 1731 N N . ARG A 1 221 ? -3.805 0.805 10.573 1.00 75.62 221 ARG A N 1
ATOM 1732 C CA . ARG A 1 221 ? -4.533 1.910 9.952 1.00 75.62 221 ARG A CA 1
ATOM 1733 C C . ARG A 1 221 ? -5.336 1.365 8.763 1.00 75.62 221 ARG A C 1
ATOM 1735 O O . ARG A 1 221 ? -4.788 0.546 8.027 1.00 75.62 221 ARG A O 1
ATOM 1742 N N . PRO A 1 222 ? -6.590 1.802 8.558 1.00 74.31 222 PRO A N 1
ATOM 1743 C CA . PRO A 1 222 ? -7.394 1.324 7.453 1.00 74.31 222 PRO A CA 1
ATOM 1744 C C . PRO A 1 222 ? -6.740 1.662 6.125 1.00 74.31 222 PRO A C 1
ATOM 1746 O O . PRO A 1 222 ? -6.192 2.765 5.989 1.00 74.31 222 PRO A O 1
ATOM 1749 N N . PRO A 1 223 ? -6.828 0.742 5.155 1.00 73.75 223 PRO A N 1
ATOM 1750 C CA . PRO A 1 223 ? -6.425 1.047 3.802 1.00 73.75 223 PRO A CA 1
ATOM 1751 C C . PRO A 1 223 ? -7.258 2.209 3.270 1.00 73.75 223 PRO A C 1
ATOM 1753 O O . PRO A 1 223 ? -8.414 2.426 3.653 1.00 73.75 223 PRO A O 1
ATOM 1756 N N . ARG A 1 224 ? -6.646 3.004 2.397 1.00 75.38 224 ARG A N 1
ATOM 1757 C CA . ARG A 1 224 ? -7.312 4.170 1.835 1.00 75.38 224 ARG A CA 1
ATOM 1758 C C . ARG A 1 224 ? -8.271 3.790 0.711 1.00 75.38 224 ARG A C 1
ATOM 1760 O O . ARG A 1 224 ? -9.335 4.402 0.643 1.00 75.38 224 ARG A O 1
ATOM 1767 N N . PHE A 1 225 ? -7.926 2.825 -0.123 1.00 78.81 225 PHE A N 1
ATOM 1768 C CA . PHE A 1 225 ? -8.697 2.442 -1.296 1.00 78.81 225 PHE A CA 1
ATOM 1769 C C . PHE A 1 225 ? -8.986 0.939 -1.269 1.00 78.81 225 PHE A C 1
ATOM 1771 O O . PHE A 1 225 ? -8.087 0.140 -1.000 1.00 78.81 225 PHE A O 1
ATOM 1778 N N . GLU A 1 226 ? -10.242 0.582 -1.528 1.00 80.75 226 GLU A N 1
ATOM 1779 C CA . GLU A 1 226 ? -10.685 -0.797 -1.752 1.00 80.75 226 GLU A CA 1
ATOM 1780 C C . GLU A 1 226 ? -10.626 -1.066 -3.258 1.00 80.75 226 GLU A C 1
ATOM 1782 O O . GLU A 1 226 ? -10.987 -0.190 -4.042 1.00 80.75 226 GLU A O 1
ATOM 1787 N N . ALA A 1 227 ? -10.131 -2.236 -3.656 1.00 84.25 227 ALA A N 1
ATOM 1788 C CA . ALA A 1 227 ? -10.134 -2.694 -5.043 1.00 84.25 227 ALA A CA 1
ATOM 1789 C C . ALA A 1 227 ? -9.949 -4.214 -5.088 1.00 84.25 227 ALA A C 1
ATOM 1791 O O . ALA A 1 227 ? -9.228 -4.783 -4.258 1.00 84.25 227 ALA A O 1
ATOM 1792 N N . ILE A 1 228 ? -10.534 -4.873 -6.086 1.00 89.31 228 ILE A N 1
ATOM 1793 C CA . ILE A 1 228 ? -10.281 -6.295 -6.355 1.00 89.31 228 ILE A CA 1
ATOM 1794 C C . ILE A 1 228 ? -9.278 -6.408 -7.505 1.00 89.31 228 ILE A C 1
ATOM 1796 O O . ILE A 1 228 ? -9.649 -6.482 -8.674 1.00 89.31 228 ILE A O 1
ATOM 1800 N N . ALA A 1 229 ? -7.983 -6.419 -7.169 1.00 95.31 229 ALA A N 1
ATOM 1801 C CA . ALA A 1 229 ? -6.925 -6.370 -8.179 1.00 95.31 229 ALA A CA 1
ATOM 1802 C C . ALA A 1 229 ? -5.707 -7.254 -7.876 1.00 95.31 229 ALA A C 1
ATOM 1804 O O . ALA A 1 229 ? -5.327 -7.436 -6.720 1.00 95.31 229 ALA A O 1
ATOM 1805 N N . ASP A 1 230 ? -5.051 -7.767 -8.911 1.00 97.88 230 ASP A N 1
ATOM 1806 C CA . ASP A 1 230 ? -3.707 -8.337 -8.809 1.00 97.88 230 ASP A CA 1
ATOM 1807 C C . ASP A 1 230 ? -2.683 -7.288 -9.253 1.00 97.88 230 ASP A C 1
ATOM 1809 O O . ASP A 1 230 ? -2.710 -6.806 -10.388 1.00 97.88 230 ASP A O 1
ATOM 1813 N N . LEU A 1 231 ? -1.782 -6.922 -8.343 1.00 98.31 231 LEU A N 1
ATOM 1814 C CA . LEU A 1 231 ? -0.849 -5.817 -8.505 1.00 98.31 231 LEU A CA 1
ATOM 1815 C C . LEU A 1 231 ? 0.599 -6.312 -8.484 1.00 98.31 231 LEU A C 1
ATOM 1817 O O . LEU A 1 231 ? 1.090 -6.818 -7.473 1.00 98.31 231 LEU A O 1
ATOM 1821 N N . ALA A 1 232 ? 1.309 -6.109 -9.587 1.00 98.62 232 ALA A N 1
ATOM 1822 C CA . ALA A 1 232 ? 2.731 -6.393 -9.689 1.00 98.62 232 ALA A CA 1
ATOM 1823 C C . ALA A 1 232 ? 3.577 -5.122 -9.568 1.00 98.62 232 ALA A C 1
ATOM 1825 O O . ALA A 1 232 ? 3.288 -4.102 -10.187 1.00 98.62 232 ALA A O 1
ATOM 1826 N N . PHE A 1 233 ? 4.674 -5.192 -8.820 1.00 98.81 233 PHE A N 1
ATOM 1827 C CA . PHE A 1 233 ? 5.688 -4.140 -8.785 1.00 98.81 233 PHE A CA 1
ATOM 1828 C C . PHE A 1 233 ? 6.960 -4.589 -9.488 1.00 98.81 233 PHE A C 1
ATOM 1830 O O . PHE A 1 233 ? 7.469 -5.670 -9.203 1.00 98.81 233 PHE A O 1
ATOM 1837 N N . ILE A 1 234 ? 7.516 -3.735 -10.344 1.00 98.75 234 ILE A N 1
ATOM 1838 C CA . ILE A 1 234 ? 8.830 -3.916 -10.967 1.00 98.75 234 ILE A CA 1
ATOM 1839 C C . ILE A 1 234 ? 9.751 -2.808 -10.450 1.00 98.75 234 ILE A C 1
ATOM 1841 O O . ILE A 1 234 ? 9.581 -1.638 -10.786 1.00 98.75 234 ILE A O 1
ATOM 1845 N N . LEU A 1 235 ? 10.717 -3.177 -9.608 1.00 98.44 235 LEU A N 1
ATOM 1846 C CA . LEU A 1 235 ? 11.583 -2.252 -8.878 1.00 98.44 235 LEU A CA 1
ATOM 1847 C C . LEU A 1 235 ? 13.001 -2.245 -9.458 1.00 98.44 235 LEU A C 1
ATOM 1849 O O . LEU A 1 235 ? 13.693 -3.262 -9.434 1.00 98.44 235 LEU A O 1
ATOM 1853 N N . ASP A 1 236 ? 13.464 -1.100 -9.941 1.00 96.44 236 ASP A N 1
ATOM 1854 C CA . ASP A 1 236 ? 14.823 -0.943 -10.457 1.00 96.44 236 ASP A CA 1
ATOM 1855 C C . ASP A 1 236 ? 15.873 -0.984 -9.331 1.00 96.44 236 ASP A C 1
ATOM 1857 O O . ASP A 1 236 ? 15.871 -0.153 -8.421 1.00 96.44 236 ASP A O 1
ATOM 1861 N N . HIS A 1 237 ? 16.776 -1.963 -9.414 1.00 96.19 237 HIS A N 1
ATOM 1862 C CA . HIS A 1 237 ? 17.954 -2.152 -8.557 1.00 96.19 237 HIS A CA 1
ATOM 1863 C C . HIS A 1 237 ? 19.237 -2.286 -9.403 1.00 96.19 237 HIS A C 1
ATOM 1865 O O . HIS A 1 237 ? 20.177 -2.997 -9.041 1.00 96.19 237 HIS A O 1
ATOM 1871 N N . SER A 1 238 ? 19.253 -1.652 -10.581 1.00 95.56 238 SER A N 1
ATOM 1872 C CA . SER A 1 238 ? 20.403 -1.622 -11.496 1.00 95.56 238 SER A CA 1
ATOM 1873 C C . SER A 1 238 ? 21.532 -0.707 -10.995 1.00 95.56 238 SER A C 1
ATOM 1875 O O . SER A 1 238 ? 21.367 0.056 -10.042 1.00 95.56 238 SER A O 1
ATOM 1877 N N . ALA A 1 239 ? 22.691 -0.720 -11.668 1.00 90.62 239 ALA A N 1
ATOM 1878 C CA . ALA A 1 239 ? 23.884 0.032 -11.255 1.00 90.62 239 ALA A CA 1
ATOM 1879 C C . ALA A 1 239 ? 23.672 1.553 -11.122 1.00 90.62 239 ALA A C 1
ATOM 1881 O O . ALA A 1 239 ? 24.390 2.210 -10.370 1.00 90.62 239 ALA A O 1
ATOM 1882 N N . GLY A 1 240 ? 22.688 2.114 -11.834 1.00 87.44 240 GLY A N 1
ATOM 1883 C CA . GLY A 1 240 ? 22.323 3.532 -11.758 1.00 87.44 240 GLY A CA 1
ATOM 1884 C C . GLY A 1 240 ? 21.490 3.909 -10.527 1.00 87.44 240 GLY A C 1
ATOM 1885 O O . GLY A 1 240 ? 21.155 5.081 -10.363 1.00 87.44 240 GLY A O 1
ATOM 1886 N N . VAL A 1 241 ? 21.131 2.947 -9.674 1.00 92.56 241 VAL A N 1
ATOM 1887 C CA . VAL A 1 241 ? 20.331 3.159 -8.464 1.00 92.56 241 VAL A CA 1
ATOM 1888 C C . VAL A 1 241 ? 21.221 3.011 -7.233 1.00 92.56 241 VAL A C 1
ATOM 1890 O O . VAL A 1 241 ? 21.699 1.931 -6.895 1.00 92.56 241 VAL A O 1
ATOM 1893 N N . THR A 1 242 ? 21.442 4.112 -6.518 1.00 91.94 242 THR A N 1
ATOM 1894 C CA . THR A 1 242 ? 22.161 4.077 -5.234 1.00 91.94 242 THR A CA 1
ATOM 1895 C C . THR A 1 242 ? 21.333 3.382 -4.151 1.00 91.94 242 THR A C 1
ATOM 1897 O O . THR A 1 242 ? 20.104 3.402 -4.192 1.00 91.94 242 THR A O 1
ATOM 1900 N N . GLN A 1 243 ? 21.977 2.868 -3.097 1.00 91.31 243 GLN A N 1
ATOM 1901 C CA . GLN A 1 243 ? 21.264 2.251 -1.965 1.00 91.31 243 GLN A CA 1
ATOM 1902 C C . GLN A 1 243 ? 20.219 3.187 -1.335 1.00 91.31 243 GLN A C 1
ATOM 1904 O O . GLN A 1 243 ? 19.147 2.749 -0.918 1.00 91.31 243 GLN A O 1
ATOM 1909 N N . TYR A 1 244 ? 20.517 4.489 -1.275 1.00 91.75 244 TYR A N 1
ATOM 1910 C CA . TYR A 1 244 ? 19.576 5.491 -0.780 1.00 91.75 244 TYR A CA 1
ATOM 1911 C C . TYR A 1 244 ? 18.340 5.596 -1.684 1.00 91.75 244 TYR A C 1
ATOM 1913 O O . TYR A 1 244 ? 17.215 5.565 -1.188 1.00 91.75 244 TYR A O 1
ATOM 1921 N N . GLN A 1 245 ? 18.537 5.676 -3.004 1.00 92.94 245 GLN A N 1
ATOM 1922 C CA . GLN A 1 245 ? 17.449 5.721 -3.984 1.00 92.94 245 GLN A CA 1
ATOM 1923 C C . GLN A 1 245 ? 16.632 4.426 -3.994 1.00 92.94 245 GLN A C 1
ATOM 1925 O O . GLN A 1 245 ? 15.406 4.494 -4.011 1.00 92.94 245 GLN A O 1
ATOM 1930 N N . PHE A 1 246 ? 17.273 3.262 -3.886 1.00 95.19 246 PHE A N 1
ATOM 1931 C CA . PHE A 1 246 ? 16.557 1.995 -3.765 1.00 95.19 246 PHE A CA 1
ATOM 1932 C C . PHE A 1 246 ? 15.716 1.949 -2.482 1.00 95.19 246 PHE A C 1
ATOM 1934 O O . PHE A 1 246 ? 14.548 1.570 -2.506 1.00 95.19 246 PHE A O 1
ATOM 1941 N N . GLY A 1 247 ? 16.244 2.469 -1.369 1.00 95.25 247 GLY A N 1
ATOM 1942 C CA . GLY A 1 247 ? 15.465 2.679 -0.148 1.00 95.25 247 GLY A CA 1
ATOM 1943 C C . GLY A 1 247 ? 14.233 3.573 -0.355 1.00 95.25 247 GLY A C 1
ATOM 1944 O O . GLY A 1 247 ? 13.191 3.328 0.254 1.00 95.25 247 GLY A O 1
ATOM 1945 N N . ARG A 1 248 ? 14.305 4.582 -1.238 1.00 95.19 248 ARG A N 1
ATOM 1946 C CA . ARG A 1 248 ? 13.146 5.408 -1.628 1.00 95.19 248 ARG A CA 1
ATOM 1947 C C . ARG A 1 248 ? 12.133 4.620 -2.455 1.00 95.19 248 ARG A C 1
ATOM 1949 O O . ARG A 1 248 ? 10.952 4.707 -2.138 1.00 95.19 248 ARG A O 1
ATOM 1956 N N . ILE A 1 249 ? 12.579 3.822 -3.427 1.00 97.44 249 ILE A N 1
ATOM 1957 C CA . ILE A 1 249 ? 11.725 2.916 -4.216 1.00 97.44 249 ILE A CA 1
ATOM 1958 C C . ILE A 1 249 ? 10.964 1.952 -3.293 1.00 97.44 249 ILE A C 1
ATOM 1960 O O . ILE A 1 249 ? 9.739 1.852 -3.371 1.00 97.44 249 ILE A O 1
ATOM 1964 N N . LEU A 1 250 ? 11.662 1.300 -2.357 1.00 97.62 250 LEU A N 1
ATOM 1965 C CA . LEU A 1 250 ? 11.046 0.381 -1.395 1.00 97.62 250 LEU A CA 1
ATOM 1966 C C . LEU A 1 250 ? 10.049 1.095 -0.473 1.00 97.62 250 LEU A C 1
ATOM 1968 O O . LEU A 1 250 ? 8.957 0.588 -0.227 1.00 97.62 250 LEU A O 1
ATOM 1972 N N . ASN A 1 251 ? 10.397 2.276 0.045 1.00 96.44 251 ASN A N 1
ATOM 1973 C CA . ASN A 1 251 ? 9.498 3.037 0.914 1.00 96.44 251 ASN A CA 1
ATOM 1974 C C . ASN A 1 251 ? 8.259 3.547 0.175 1.00 96.44 251 ASN A C 1
ATOM 1976 O O . ASN A 1 251 ? 7.171 3.487 0.739 1.00 96.44 251 ASN A O 1
ATOM 1980 N N . PHE A 1 252 ? 8.406 3.989 -1.073 1.00 97.31 252 PHE A N 1
ATOM 1981 C CA . PHE A 1 252 ? 7.284 4.363 -1.928 1.00 97.31 252 PHE A CA 1
ATOM 1982 C C . PHE A 1 252 ? 6.359 3.175 -2.190 1.00 97.31 252 PHE A C 1
ATOM 1984 O O . PHE A 1 252 ? 5.155 3.285 -1.987 1.00 97.31 252 PHE A O 1
ATOM 1991 N N . THR A 1 253 ? 6.929 2.017 -2.539 1.00 98.56 253 THR A N 1
ATOM 1992 C CA . THR A 1 253 ? 6.172 0.774 -2.761 1.00 98.56 253 THR A CA 1
ATOM 1993 C C . THR A 1 253 ? 5.368 0.397 -1.514 1.00 98.56 253 THR A C 1
ATOM 1995 O O . THR A 1 253 ? 4.171 0.147 -1.603 1.00 98.56 253 THR A O 1
ATOM 1998 N N . LYS A 1 254 ? 5.989 0.442 -0.324 1.00 97.56 254 LYS A N 1
ATOM 1999 C CA . LYS A 1 254 ? 5.284 0.210 0.949 1.00 97.56 254 LYS A CA 1
ATOM 2000 C C . LYS A 1 254 ? 4.197 1.250 1.217 1.00 97.56 254 LYS A C 1
ATOM 2002 O O . LYS A 1 254 ? 3.134 0.890 1.704 1.00 97.56 254 LYS A O 1
ATOM 2007 N N . GLY A 1 255 ? 4.464 2.524 0.927 1.00 93.12 255 GLY A N 1
ATOM 2008 C CA . GLY A 1 255 ? 3.487 3.605 1.060 1.00 93.12 255 GLY A CA 1
ATOM 2009 C C . GLY A 1 255 ? 2.248 3.348 0.209 1.00 93.12 255 GLY A C 1
ATOM 2010 O O . GLY A 1 255 ? 1.139 3.390 0.727 1.00 93.12 255 GLY A O 1
ATOM 2011 N N . LEU A 1 256 ? 2.442 2.978 -1.058 1.00 96.19 256 LEU A N 1
ATOM 2012 C CA . LEU A 1 256 ? 1.358 2.653 -1.983 1.00 96.19 256 LEU A CA 1
ATOM 2013 C C . LEU A 1 256 ? 0.562 1.436 -1.493 1.00 96.19 256 LEU A C 1
ATOM 2015 O O . LEU A 1 256 ? -0.655 1.523 -1.371 1.00 96.19 256 LEU A O 1
ATOM 2019 N N . VAL A 1 257 ? 1.244 0.345 -1.123 1.00 96.69 257 VAL A N 1
ATOM 2020 C CA . VAL A 1 257 ? 0.609 -0.859 -0.552 1.00 96.69 257 VAL A CA 1
ATOM 2021 C C . VAL A 1 257 ? -0.215 -0.525 0.696 1.00 96.69 257 VAL A C 1
ATOM 2023 O O . VAL A 1 257 ? -1.329 -1.012 0.832 1.00 96.69 257 VAL A O 1
ATOM 2026 N N . ASN A 1 258 ? 0.280 0.345 1.580 1.00 91.69 258 ASN A N 1
ATOM 2027 C CA . ASN A 1 258 ? -0.452 0.772 2.779 1.00 91.69 258 ASN A CA 1
ATOM 2028 C C . ASN A 1 258 ? -1.701 1.617 2.476 1.00 91.69 258 ASN A C 1
ATOM 2030 O O . ASN A 1 258 ? -2.559 1.767 3.346 1.00 91.69 258 ASN A O 1
ATOM 2034 N N . HIS A 1 259 ? -1.814 2.189 1.275 1.00 87.81 259 HIS A N 1
ATOM 2035 C CA . HIS A 1 259 ? -3.028 2.879 0.837 1.00 87.81 259 HIS A CA 1
ATOM 2036 C C . HIS A 1 259 ? -4.052 1.923 0.212 1.00 87.81 259 HIS A C 1
ATOM 2038 O O . HIS A 1 259 ? -5.173 2.363 -0.014 1.00 87.81 259 HIS A O 1
ATOM 2044 N N . LEU A 1 260 ? -3.727 0.649 -0.021 1.00 89.62 260 LEU A N 1
ATOM 2045 C CA . LEU A 1 260 ? -4.611 -0.344 -0.642 1.00 89.62 260 LEU A CA 1
ATOM 2046 C C . LEU A 1 260 ? -5.096 -1.389 0.365 1.00 89.62 260 LEU A C 1
ATOM 2048 O O . LEU A 1 260 ? -4.357 -1.794 1.264 1.00 89.62 260 LEU A O 1
ATOM 2052 N N . GLU A 1 261 ? -6.329 -1.868 0.199 1.00 87.25 261 GLU A N 1
ATOM 2053 C CA . GLU A 1 261 ? -6.810 -3.032 0.941 1.00 87.25 261 GLU A CA 1
ATOM 2054 C C . GLU A 1 261 ? -6.192 -4.306 0.369 1.00 87.25 261 GLU A C 1
ATOM 2056 O O . GLU A 1 261 ? -6.545 -4.753 -0.718 1.00 87.25 261 GLU A O 1
ATOM 2061 N N . VAL A 1 262 ? -5.250 -4.893 1.107 1.00 90.88 262 VAL A N 1
ATOM 2062 C CA . VAL A 1 262 ? -4.559 -6.118 0.697 1.00 90.88 262 VAL A CA 1
ATOM 2063 C C . VAL A 1 262 ? -5.194 -7.332 1.354 1.00 90.88 262 VAL A C 1
ATOM 2065 O O . VAL A 1 262 ? -5.291 -7.397 2.580 1.00 90.88 262 VAL A O 1
ATOM 2068 N N . GLY A 1 263 ? -5.542 -8.328 0.545 1.00 87.38 263 GLY A N 1
ATOM 2069 C CA . GLY A 1 263 ? -6.045 -9.604 1.029 1.00 87.38 263 GLY A CA 1
ATOM 2070 C C . GLY A 1 263 ? -6.492 -10.550 -0.087 1.00 87.38 263 GLY A C 1
ATOM 2071 O O . GLY A 1 263 ? -6.580 -10.155 -1.250 1.00 87.38 263 GLY A O 1
ATOM 2072 N N . PRO A 1 264 ? -6.827 -11.812 0.245 1.00 82.88 264 PRO A N 1
ATOM 2073 C CA . PRO A 1 264 ? -7.178 -12.827 -0.749 1.00 82.88 264 PRO A CA 1
ATOM 2074 C C . PRO A 1 264 ? -8.392 -12.465 -1.617 1.00 82.88 264 PRO A C 1
ATOM 2076 O O . PRO A 1 264 ? -8.457 -12.914 -2.761 1.00 82.88 264 PRO A O 1
ATOM 2079 N N . GLY A 1 265 ? -9.328 -11.677 -1.076 1.00 82.56 265 GLY A N 1
ATOM 2080 C CA . GLY A 1 265 ? -10.511 -11.159 -1.771 1.00 82.56 265 GLY A CA 1
ATOM 2081 C C . GLY A 1 265 ? -10.421 -9.685 -2.183 1.00 82.56 265 GLY A C 1
ATOM 2082 O O . GLY A 1 265 ? -11.406 -9.159 -2.676 1.00 82.56 265 GLY A O 1
ATOM 2083 N N . ALA A 1 266 ? -9.272 -9.033 -1.989 1.00 88.81 266 ALA A N 1
ATOM 2084 C CA . ALA A 1 266 ? -9.054 -7.614 -2.284 1.00 88.81 266 ALA A CA 1
ATOM 2085 C C . ALA A 1 266 ? -7.836 -7.468 -3.215 1.00 88.81 266 ALA A C 1
ATOM 2087 O O . ALA A 1 266 ? -7.731 -8.218 -4.196 1.00 88.81 266 ALA A O 1
ATOM 2088 N N . VAL A 1 267 ? -6.901 -6.559 -2.922 1.00 95.62 267 VAL A N 1
ATOM 2089 C CA . VAL A 1 267 ? -5.646 -6.444 -3.667 1.00 95.62 267 VAL A CA 1
ATOM 2090 C C . VAL A 1 267 ? -4.683 -7.567 -3.275 1.00 95.62 267 VAL A C 1
ATOM 2092 O O . VAL A 1 267 ? -4.396 -7.779 -2.096 1.00 95.62 267 VAL A O 1
ATOM 2095 N N . ARG A 1 268 ? -4.132 -8.267 -4.266 1.00 97.69 268 ARG A N 1
ATOM 2096 C CA . ARG A 1 268 ? -3.000 -9.189 -4.104 1.00 97.69 268 ARG A CA 1
ATOM 2097 C C . ARG A 1 268 ? -1.748 -8.559 -4.688 1.00 97.69 268 ARG A C 1
ATOM 2099 O O . ARG A 1 268 ? -1.835 -7.867 -5.697 1.00 97.69 268 ARG A O 1
ATOM 2106 N N . VAL A 1 269 ? -0.591 -8.773 -4.064 1.00 98.44 269 VAL A N 1
ATOM 2107 C CA . VAL A 1 269 ? 0.644 -8.064 -4.430 1.00 98.44 269 VAL A CA 1
ATOM 2108 C C . VAL A 1 269 ? 1.777 -9.039 -4.717 1.00 98.44 269 VAL A C 1
ATOM 2110 O O . VAL A 1 269 ? 2.026 -9.948 -3.933 1.00 98.44 269 VAL A O 1
ATOM 2113 N N . THR A 1 270 ? 2.500 -8.805 -5.809 1.00 98.62 270 THR A N 1
ATOM 2114 C CA . THR A 1 270 ? 3.771 -9.463 -6.138 1.00 98.62 270 THR A CA 1
ATOM 2115 C C . THR A 1 270 ? 4.841 -8.410 -6.409 1.00 98.62 270 THR A C 1
ATOM 2117 O O . THR A 1 270 ? 4.544 -7.304 -6.869 1.00 98.62 270 THR A O 1
ATOM 2120 N N . VAL A 1 271 ? 6.100 -8.717 -6.094 1.00 98.75 271 VAL A N 1
ATOM 2121 C CA . VAL A 1 271 ? 7.215 -7.771 -6.233 1.00 98.75 271 VAL A CA 1
ATOM 2122 C C . VAL A 1 271 ? 8.380 -8.417 -6.964 1.00 98.75 271 VAL A C 1
ATOM 2124 O O . VAL A 1 271 ? 8.884 -9.470 -6.571 1.00 98.75 271 VAL A O 1
ATOM 2127 N N . PHE A 1 272 ? 8.861 -7.714 -7.982 1.00 98.56 272 PHE A N 1
ATOM 2128 C CA . PHE A 1 272 ? 10.043 -8.028 -8.761 1.00 98.56 272 PHE A CA 1
ATOM 2129 C C . PHE A 1 272 ? 11.100 -6.948 -8.559 1.00 98.56 272 PHE A C 1
ATOM 2131 O O . PHE A 1 272 ? 10.789 -5.761 -8.502 1.00 98.56 272 PHE A O 1
ATOM 2138 N N . THR A 1 273 ? 12.367 -7.345 -8.516 1.00 97.88 273 THR A N 1
ATOM 2139 C CA . THR A 1 273 ? 13.497 -6.423 -8.686 1.00 97.88 273 THR A CA 1
ATOM 2140 C C . THR A 1 273 ? 14.196 -6.680 -10.009 1.00 97.88 273 THR A C 1
ATOM 2142 O O . THR A 1 273 ? 14.377 -7.839 -10.393 1.00 97.88 273 THR A O 1
ATOM 2145 N N . VAL A 1 274 ? 14.640 -5.610 -10.663 1.00 96.38 274 VAL A N 1
ATOM 2146 C CA . VAL A 1 274 ? 15.340 -5.642 -11.949 1.00 96.38 274 VAL A CA 1
ATOM 2147 C C . VAL A 1 274 ? 16.777 -5.181 -11.769 1.00 96.38 274 VAL A C 1
ATOM 2149 O O . VAL A 1 274 ? 17.044 -4.106 -11.245 1.00 96.38 274 VAL A O 1
ATOM 2152 N N . SER A 1 275 ? 17.694 -6.019 -12.227 1.00 94.25 275 SER A N 1
ATOM 2153 C CA . SER A 1 275 ? 19.124 -5.752 -12.388 1.00 94.25 275 SER A CA 1
ATOM 2154 C C . SER A 1 275 ? 19.601 -6.576 -13.598 1.00 94.25 275 SER A C 1
ATOM 2156 O O . SER A 1 275 ? 18.798 -6.879 -14.480 1.00 94.25 275 SER A O 1
ATOM 2158 N N . SER A 1 276 ? 20.847 -7.066 -13.632 1.00 91.75 276 SER A N 1
ATOM 2159 C CA . SER A 1 276 ? 21.270 -8.064 -14.636 1.00 91.75 276 SER A CA 1
ATOM 2160 C C . SER A 1 276 ? 20.381 -9.309 -14.678 1.00 91.75 276 SER A C 1
ATOM 2162 O O . SER A 1 276 ? 20.350 -10.019 -15.681 1.00 91.75 276 SER A O 1
ATOM 2164 N N . GLN A 1 277 ? 19.651 -9.573 -13.593 1.00 91.38 277 GLN A N 1
ATOM 2165 C CA . GLN A 1 277 ? 18.598 -10.575 -13.529 1.00 91.38 277 GLN A CA 1
ATOM 2166 C C . GLN A 1 277 ? 17.296 -9.952 -13.025 1.00 91.38 277 GLN A C 1
ATOM 2168 O O . GLN A 1 277 ? 17.305 -9.006 -12.229 1.00 91.38 277 GLN A O 1
ATOM 2173 N N . VAL A 1 278 ? 16.180 -10.527 -13.472 1.00 96.69 278 VAL A N 1
ATOM 2174 C CA . VAL A 1 278 ? 14.848 -10.270 -12.927 1.00 96.69 278 VAL A CA 1
ATOM 2175 C C . VAL A 1 278 ? 14.611 -11.277 -11.810 1.00 96.69 278 VAL A C 1
ATOM 2177 O O . VAL A 1 278 ? 14.757 -12.482 -12.011 1.00 96.69 278 VAL A O 1
ATOM 2180 N N . ARG A 1 279 ? 14.271 -10.787 -10.619 1.00 96.50 279 ARG A N 1
ATOM 2181 C CA . ARG A 1 279 ? 14.003 -11.630 -9.453 1.00 96.50 279 ARG A CA 1
ATOM 2182 C C . ARG A 1 279 ? 12.628 -11.323 -8.895 1.00 96.50 279 ARG A C 1
ATOM 2184 O O . ARG A 1 279 ? 12.402 -10.204 -8.446 1.00 96.50 279 ARG A O 1
ATOM 2191 N N . GLN A 1 280 ? 11.767 -12.331 -8.857 1.00 97.81 280 GLN A N 1
ATOM 2192 C CA . GLN A 1 280 ? 10.540 -12.314 -8.069 1.00 97.81 280 GLN A CA 1
ATOM 2193 C C . GLN A 1 280 ? 10.871 -12.565 -6.595 1.00 97.81 280 GLN A C 1
ATOM 2195 O O . GLN A 1 280 ? 11.667 -13.451 -6.275 1.00 97.81 280 GLN A O 1
ATOM 2200 N N . HIS A 1 281 ? 10.285 -11.780 -5.696 1.00 97.56 281 HIS A N 1
ATOM 2201 C CA . HIS A 1 281 ? 10.491 -11.930 -4.251 1.00 97.56 281 HIS A CA 1
ATOM 2202 C C . HIS A 1 281 ? 9.406 -12.769 -3.583 1.00 97.56 281 HIS A C 1
ATOM 2204 O O . HIS A 1 281 ? 9.711 -13.497 -2.643 1.00 97.56 281 HIS A O 1
ATOM 2210 N N . PHE A 1 282 ? 8.168 -12.688 -4.066 1.00 98.06 282 PHE A N 1
ATOM 2211 C CA . PHE A 1 282 ? 7.031 -13.485 -3.603 1.00 98.06 282 PHE A CA 1
ATOM 2212 C C . PHE A 1 282 ? 5.915 -13.485 -4.655 1.00 98.06 282 PHE A C 1
ATOM 2214 O O . PHE A 1 282 ? 5.897 -12.615 -5.521 1.00 98.06 282 PHE A O 1
ATOM 2221 N N . ALA A 1 283 ? 5.019 -14.470 -4.600 1.00 98.06 283 ALA A N 1
ATOM 2222 C CA . ALA A 1 283 ? 3.849 -14.593 -5.475 1.00 98.06 283 ALA A CA 1
ATOM 2223 C C . ALA A 1 283 ? 2.636 -13.827 -4.906 1.00 98.06 283 ALA A C 1
ATOM 2225 O O . ALA A 1 283 ? 2.662 -13.399 -3.749 1.00 98.06 283 ALA A O 1
ATOM 2226 N N . LEU A 1 284 ? 1.574 -13.651 -5.701 1.00 97.75 284 LEU A N 1
ATOM 2227 C CA . LEU A 1 284 ? 0.394 -12.850 -5.327 1.00 97.75 284 LEU A CA 1
ATOM 2228 C C . LEU A 1 284 ? -0.340 -13.391 -4.092 1.00 97.75 284 LEU A C 1
ATOM 2230 O O . LEU A 1 284 ? -0.928 -12.626 -3.331 1.00 97.75 284 LEU A O 1
ATOM 2234 N N . ASP A 1 285 ? -0.316 -14.705 -3.892 1.00 94.06 285 ASP A N 1
ATOM 2235 C CA . ASP A 1 285 ? -0.996 -15.417 -2.808 1.00 94.06 285 ASP A CA 1
ATOM 2236 C C . ASP A 1 285 ? -0.102 -15.688 -1.586 1.00 94.06 285 ASP A C 1
ATOM 2238 O O . ASP A 1 285 ? -0.538 -16.312 -0.618 1.00 94.06 285 ASP A O 1
ATOM 2242 N N . SER A 1 286 ? 1.139 -15.187 -1.590 1.00 95.81 286 SER A N 1
ATOM 2243 C CA . SER A 1 286 ? 2.098 -15.414 -0.500 1.00 95.81 286 SER A CA 1
ATOM 2244 C C . SER A 1 286 ? 1.727 -14.686 0.798 1.00 95.81 286 SER A C 1
ATOM 2246 O O . SER A 1 286 ? 2.132 -15.108 1.881 1.00 95.81 286 SER A O 1
ATOM 2248 N N . PHE A 1 287 ? 0.974 -13.587 0.702 1.00 93.50 287 PHE A N 1
ATOM 2249 C CA . PHE A 1 287 ? 0.634 -12.714 1.824 1.00 93.50 287 PHE A CA 1
ATOM 2250 C C . PHE A 1 287 ? -0.822 -12.256 1.750 1.00 93.50 287 PHE A C 1
ATOM 2252 O O . PHE A 1 287 ? -1.375 -12.060 0.672 1.00 93.50 287 PHE A O 1
ATOM 2259 N N . SER A 1 288 ? -1.441 -12.057 2.914 1.00 86.56 288 SER A N 1
ATOM 2260 C CA . SER A 1 288 ? -2.873 -11.759 3.026 1.00 86.56 288 SER A CA 1
ATOM 2261 C C . SER A 1 288 ? -3.181 -10.426 3.708 1.00 86.56 288 SER A C 1
ATOM 2263 O O . SER A 1 288 ? -4.348 -10.155 3.966 1.00 86.56 288 SER A O 1
ATOM 2265 N N . THR A 1 289 ? -2.164 -9.629 4.059 1.00 83.38 289 THR A N 1
ATOM 2266 C CA . THR A 1 289 ? -2.342 -8.304 4.678 1.00 83.38 289 THR A CA 1
ATOM 2267 C C . THR A 1 289 ? -1.274 -7.318 4.208 1.00 83.38 289 THR A C 1
ATOM 2269 O O . THR A 1 289 ? -0.155 -7.722 3.876 1.00 83.38 289 THR A O 1
ATOM 2272 N N . ALA A 1 290 ? -1.576 -6.018 4.251 1.00 88.62 290 ALA A N 1
ATOM 2273 C CA . ALA A 1 290 ? -0.622 -4.969 3.890 1.00 88.62 290 ALA A CA 1
ATOM 2274 C C . ALA A 1 290 ? 0.622 -4.989 4.799 1.00 88.62 290 ALA A C 1
ATOM 2276 O O . ALA A 1 290 ? 1.742 -4.786 4.331 1.00 88.62 290 ALA A O 1
ATOM 2277 N N . GLU A 1 291 ? 0.469 -5.306 6.088 1.00 87.50 291 GLU A N 1
ATOM 2278 C CA . GLU A 1 291 ? 1.594 -5.413 7.025 1.00 87.50 291 GLU A CA 1
ATOM 2279 C C . GLU A 1 291 ? 2.559 -6.527 6.613 1.00 87.50 291 GLU A C 1
ATOM 2281 O O . GLU A 1 291 ? 3.764 -6.298 6.555 1.00 87.50 291 GLU A O 1
ATOM 2286 N N . SER A 1 292 ? 2.041 -7.711 6.272 1.00 89.38 292 SER A N 1
ATOM 2287 C CA . SER A 1 292 ? 2.881 -8.842 5.855 1.00 89.38 292 SER A CA 1
ATOM 2288 C C . SER A 1 292 ? 3.596 -8.582 4.521 1.00 89.38 292 SER A C 1
ATOM 2290 O O . SER A 1 292 ? 4.789 -8.864 4.399 1.00 89.38 292 SER A O 1
ATOM 2292 N N . VAL A 1 293 ? 2.926 -7.934 3.559 1.00 97.00 293 VAL A N 1
ATOM 2293 C CA . VAL A 1 293 ? 3.553 -7.485 2.302 1.00 97.00 293 VAL A CA 1
ATOM 2294 C C . VAL A 1 293 ? 4.638 -6.436 2.564 1.00 97.00 293 VAL A C 1
ATOM 2296 O O . VAL A 1 293 ? 5.742 -6.530 2.028 1.00 97.00 293 VAL A O 1
ATOM 2299 N N . THR A 1 294 ? 4.372 -5.428 3.399 1.00 95.81 294 THR A N 1
ATOM 2300 C CA . THR A 1 294 ? 5.352 -4.365 3.681 1.00 95.81 294 THR A CA 1
ATOM 2301 C C . THR A 1 294 ? 6.540 -4.846 4.517 1.00 95.81 294 THR A C 1
ATOM 2303 O O . THR A 1 294 ? 7.656 -4.339 4.343 1.00 95.81 294 THR A O 1
ATOM 2306 N N . GLU A 1 295 ? 6.348 -5.852 5.371 1.00 94.25 295 GLU A N 1
ATOM 2307 C CA . GLU A 1 295 ? 7.428 -6.574 6.046 1.00 94.25 295 GLU A CA 1
ATOM 2308 C C . GLU A 1 295 ? 8.289 -7.344 5.034 1.00 94.25 295 GLU A C 1
ATOM 2310 O O . GLU A 1 295 ? 9.513 -7.190 5.031 1.00 94.25 295 GLU A O 1
ATOM 2315 N N . ALA A 1 296 ? 7.669 -8.075 4.101 1.00 96.06 296 ALA A N 1
ATOM 2316 C CA . ALA A 1 296 ? 8.378 -8.768 3.027 1.00 96.06 296 ALA A CA 1
ATOM 2317 C C . ALA A 1 296 ? 9.194 -7.805 2.147 1.00 96.06 296 ALA A C 1
ATOM 2319 O O . ALA A 1 296 ? 10.371 -8.058 1.892 1.00 96.06 296 ALA A O 1
ATOM 2320 N N . ILE A 1 297 ? 8.624 -6.654 1.766 1.00 97.44 297 ILE A N 1
ATOM 2321 C CA . ILE A 1 297 ? 9.340 -5.600 1.027 1.00 97.44 297 ILE A CA 1
ATOM 2322 C C . ILE A 1 297 ? 10.512 -5.046 1.849 1.00 97.44 297 ILE A C 1
ATOM 2324 O O . ILE A 1 297 ? 11.580 -4.766 1.306 1.00 97.44 297 ILE A O 1
ATOM 2328 N N . SER A 1 298 ? 10.354 -4.902 3.167 1.00 94.06 298 SER A N 1
ATOM 2329 C CA . SER A 1 298 ? 11.438 -4.427 4.036 1.00 94.06 298 SER A CA 1
ATOM 2330 C C . SER A 1 298 ? 12.617 -5.407 4.080 1.00 94.06 298 SER A C 1
ATOM 2332 O O . SER A 1 298 ? 13.763 -4.971 4.161 1.00 94.06 298 SER A O 1
ATOM 2334 N N . ASN A 1 299 ? 12.372 -6.711 3.927 1.00 93.62 299 ASN A N 1
ATOM 2335 C CA . ASN A 1 299 ? 13.432 -7.722 3.861 1.00 93.62 299 ASN A CA 1
ATOM 2336 C C . ASN A 1 299 ? 14.263 -7.655 2.562 1.00 93.62 299 ASN A C 1
ATOM 2338 O O . ASN A 1 299 ? 15.417 -8.090 2.558 1.00 93.62 299 ASN A O 1
ATOM 2342 N N . ILE A 1 300 ? 13.733 -7.046 1.492 1.00 93.31 300 ILE A N 1
ATOM 2343 C CA . ILE A 1 300 ? 14.455 -6.800 0.226 1.00 93.31 300 ILE A CA 1
ATOM 2344 C C . ILE A 1 300 ? 15.585 -5.771 0.420 1.00 93.31 300 ILE A C 1
ATOM 2346 O O . ILE A 1 300 ? 16.597 -5.810 -0.277 1.00 93.31 300 ILE A O 1
ATOM 2350 N N . GLN A 1 301 ? 15.468 -4.880 1.412 1.00 81.88 301 GLN A N 1
ATOM 2351 C CA . GLN A 1 301 ? 16.396 -3.766 1.651 1.00 81.88 301 GLN A CA 1
ATOM 2352 C C . GLN A 1 301 ? 17.859 -4.194 1.880 1.00 81.88 301 GLN A C 1
ATOM 2354 O O . GLN A 1 301 ? 18.770 -3.384 1.707 1.00 81.88 301 GLN A O 1
ATOM 2359 N N . ASN A 1 302 ? 18.094 -5.457 2.243 1.00 76.62 302 ASN A N 1
ATOM 2360 C CA . ASN A 1 302 ? 19.429 -6.010 2.483 1.00 76.62 302 ASN A CA 1
ATOM 2361 C C . ASN A 1 302 ? 20.183 -6.397 1.200 1.00 76.62 302 ASN A C 1
ATOM 2363 O O . ASN A 1 302 ? 21.321 -6.862 1.282 1.00 76.62 302 ASN A O 1
ATOM 2367 N N . MET A 1 303 ? 19.580 -6.233 0.019 1.00 81.88 303 MET A N 1
ATOM 2368 C CA . MET A 1 303 ? 20.285 -6.437 -1.244 1.00 81.88 303 MET A CA 1
ATOM 2369 C C . MET A 1 303 ? 21.427 -5.427 -1.377 1.00 81.88 303 MET A C 1
ATOM 2371 O O . MET A 1 303 ? 21.222 -4.216 -1.281 1.00 81.88 303 MET A O 1
ATOM 2375 N N . ALA A 1 304 ? 22.638 -5.941 -1.596 1.00 80.38 304 ALA A N 1
ATOM 2376 C CA . ALA A 1 304 ? 23.801 -5.109 -1.865 1.00 80.38 304 ALA A CA 1
ATOM 2377 C C . ALA A 1 304 ? 23.620 -4.355 -3.196 1.00 80.38 304 ALA A C 1
ATOM 2379 O O . ALA A 1 304 ? 22.980 -4.887 -4.114 1.00 80.38 304 ALA A O 1
ATOM 2380 N N . PRO A 1 305 ? 24.197 -3.149 -3.335 1.00 80.06 305 PRO A N 1
ATOM 2381 C CA . PRO A 1 305 ? 24.327 -2.501 -4.632 1.00 80.06 305 PRO A CA 1
ATOM 2382 C C . PRO A 1 305 ? 25.014 -3.437 -5.629 1.00 80.06 305 PRO A C 1
ATOM 2384 O O . PRO A 1 305 ? 25.979 -4.120 -5.280 1.00 80.06 305 PRO A O 1
ATOM 2387 N N . LEU A 1 306 ? 24.526 -3.454 -6.866 1.00 83.12 306 LEU A N 1
ATOM 2388 C CA . LEU A 1 306 ? 25.052 -4.303 -7.932 1.00 83.12 306 LEU A CA 1
ATOM 2389 C C . LEU A 1 306 ? 25.792 -3.431 -8.959 1.00 83.12 306 LEU A C 1
ATOM 2391 O O . LEU A 1 306 ? 25.178 -2.992 -9.938 1.00 83.12 306 LEU A O 1
ATOM 2395 N N . PRO A 1 307 ? 27.090 -3.132 -8.750 1.00 81.94 307 PRO A N 1
ATOM 2396 C CA . PRO A 1 307 ? 27.863 -2.365 -9.719 1.00 81.94 307 PRO A CA 1
ATOM 2397 C C . PRO A 1 307 ? 27.897 -3.095 -11.067 1.00 81.94 307 PRO A C 1
ATOM 2399 O O . PRO A 1 307 ? 27.969 -4.322 -11.114 1.00 81.94 307 PRO A O 1
ATOM 2402 N N . ASN A 1 308 ? 27.849 -2.331 -12.160 1.00 87.06 308 ASN A N 1
ATOM 2403 C CA . ASN A 1 308 ? 27.839 -2.834 -13.542 1.00 87.06 308 ASN A CA 1
ATOM 2404 C C . ASN A 1 308 ? 26.652 -3.753 -13.898 1.00 87.06 308 ASN A C 1
ATOM 2406 O O . ASN A 1 308 ? 26.736 -4.517 -14.859 1.00 87.06 308 ASN A O 1
ATOM 2410 N N . SER A 1 309 ? 25.555 -3.703 -13.138 1.00 93.19 309 SER A N 1
ATOM 2411 C CA . SER A 1 309 ? 24.323 -4.404 -13.495 1.00 93.19 309 SER A CA 1
ATOM 2412 C C . SER A 1 309 ? 23.467 -3.637 -14.505 1.00 93.19 309 SER A C 1
ATOM 2414 O O . SER A 1 309 ? 23.384 -2.409 -14.447 1.00 93.19 309 SER A O 1
ATOM 2416 N N . SER A 1 310 ? 22.822 -4.380 -15.409 1.00 95.69 310 SER A N 1
ATOM 2417 C CA . SER A 1 310 ? 21.920 -3.840 -16.435 1.00 95.69 310 SER A CA 1
ATOM 2418 C C . SER A 1 310 ? 20.495 -3.618 -15.907 1.00 95.69 310 SER A C 1
ATOM 2420 O O . SER A 1 310 ? 20.157 -4.040 -14.802 1.00 95.69 310 SER A O 1
ATOM 2422 N N . ARG A 1 311 ? 19.635 -2.996 -16.714 1.00 96.50 311 ARG A N 1
ATOM 2423 C CA . ARG A 1 311 ? 18.227 -2.681 -16.446 1.00 96.50 311 ARG A CA 1
ATOM 2424 C C . ARG A 1 311 ? 17.304 -3.205 -17.569 1.00 96.50 311 ARG A C 1
ATOM 2426 O O . ARG A 1 311 ? 16.776 -2.409 -18.337 1.00 96.50 311 ARG A O 1
ATOM 2433 N N . PRO A 1 312 ? 17.098 -4.527 -17.710 1.00 97.56 312 PRO A N 1
ATOM 2434 C CA . PRO A 1 312 ? 16.249 -5.101 -18.754 1.00 97.56 312 PRO A CA 1
ATOM 2435 C C . PRO A 1 312 ? 14.756 -5.084 -18.353 1.00 97.56 312 PRO A C 1
ATOM 2437 O O . PRO A 1 312 ? 14.198 -6.106 -17.940 1.00 97.56 312 PRO A O 1
ATOM 2440 N N . ILE A 1 313 ? 14.099 -3.921 -18.435 1.00 98.12 313 ILE A N 1
ATOM 2441 C CA . ILE A 1 313 ? 12.674 -3.754 -18.077 1.00 98.12 313 ILE A CA 1
ATOM 2442 C C . ILE A 1 313 ? 11.766 -4.543 -19.026 1.00 98.12 313 ILE A C 1
ATOM 2444 O O . ILE A 1 313 ? 10.770 -5.114 -18.582 1.00 98.12 313 ILE A O 1
ATOM 2448 N N . GLY A 1 314 ? 12.115 -4.653 -20.310 1.00 98.12 314 GLY A N 1
ATOM 2449 C CA . GLY A 1 314 ? 11.355 -5.442 -21.279 1.00 98.12 314 GLY A CA 1
ATOM 2450 C C . GLY A 1 314 ? 11.308 -6.922 -20.896 1.00 98.12 314 GLY A C 1
ATOM 2451 O O . GLY A 1 314 ? 10.265 -7.572 -20.985 1.00 98.12 314 GLY A O 1
ATOM 2452 N N . ARG A 1 315 ? 12.421 -7.470 -20.395 1.00 98.31 315 ARG A N 1
ATOM 2453 C CA . ARG A 1 315 ? 12.456 -8.810 -19.788 1.00 98.31 315 ARG A CA 1
ATOM 2454 C C . ARG A 1 315 ? 11.609 -8.886 -18.525 1.00 98.31 315 ARG A C 1
ATOM 2456 O O . ARG A 1 315 ? 10.874 -9.856 -18.379 1.00 98.31 315 ARG A O 1
ATOM 2463 N N . ALA A 1 316 ? 11.680 -7.882 -17.657 1.00 98.31 316 ALA A N 1
ATOM 2464 C CA . ALA A 1 316 ? 10.896 -7.856 -16.427 1.00 98.31 316 ALA A CA 1
ATOM 2465 C C . ALA A 1 316 ? 9.385 -7.879 -16.690 1.00 98.31 316 ALA A C 1
ATOM 2467 O O . ALA A 1 316 ? 8.669 -8.599 -16.004 1.00 98.31 316 ALA A O 1
ATOM 2468 N N . LEU A 1 317 ? 8.913 -7.171 -17.719 1.00 98.50 317 LEU A N 1
ATOM 2469 C CA . LEU A 1 317 ? 7.517 -7.209 -18.162 1.00 98.50 317 LEU A CA 1
ATOM 2470 C C . LEU A 1 317 ? 7.087 -8.616 -18.602 1.00 98.50 317 LEU A C 1
ATOM 2472 O O . LEU A 1 317 ? 6.037 -9.099 -18.182 1.00 98.50 317 LEU A O 1
ATOM 2476 N N . ARG A 1 318 ? 7.918 -9.313 -19.389 1.00 97.94 318 ARG A N 1
ATOM 2477 C CA . ARG A 1 318 ? 7.639 -10.701 -19.805 1.00 97.94 318 ARG A CA 1
ATOM 2478 C C . ARG A 1 318 ? 7.604 -11.664 -18.617 1.00 97.94 318 ARG A C 1
ATOM 2480 O O . ARG A 1 318 ? 6.695 -12.485 -18.518 1.00 97.94 318 ARG A O 1
ATOM 2487 N N . ASP A 1 319 ? 8.575 -11.554 -17.712 1.00 97.88 319 ASP A N 1
ATOM 2488 C CA . ASP A 1 319 ? 8.655 -12.408 -16.524 1.00 97.88 319 ASP A CA 1
ATOM 2489 C C . ASP A 1 319 ? 7.496 -12.124 -15.556 1.00 97.88 319 ASP A C 1
ATOM 2491 O O . ASP A 1 319 ? 6.910 -13.058 -15.016 1.00 97.88 319 ASP A O 1
ATOM 2495 N N . MET A 1 320 ? 7.090 -10.861 -15.404 1.00 97.81 320 MET A N 1
ATOM 2496 C CA . MET A 1 320 ? 5.899 -10.470 -14.649 1.00 97.81 320 MET A CA 1
ATOM 2497 C C . MET A 1 320 ? 4.630 -11.086 -15.244 1.00 97.81 320 MET A C 1
ATOM 2499 O O . MET A 1 320 ? 3.829 -11.633 -14.497 1.00 97.81 320 MET A O 1
ATOM 2503 N N . MET A 1 321 ? 4.437 -11.056 -16.564 1.00 97.00 321 MET A N 1
ATOM 2504 C CA . MET A 1 321 ? 3.270 -11.701 -17.181 1.00 97.00 321 MET A CA 1
ATOM 2505 C C . MET A 1 321 ? 3.252 -13.216 -16.941 1.00 97.00 321 MET A C 1
ATOM 2507 O O . MET A 1 321 ? 2.188 -13.802 -16.764 1.00 97.00 321 MET A O 1
ATOM 2511 N N . ARG A 1 322 ? 4.427 -13.859 -16.926 1.00 95.19 322 ARG A N 1
ATOM 2512 C CA . ARG A 1 322 ? 4.542 -15.318 -16.807 1.00 95.19 322 ARG A CA 1
ATOM 2513 C C . ARG A 1 322 ? 4.465 -15.833 -15.370 1.00 95.19 322 ARG A C 1
ATOM 2515 O O . ARG A 1 322 ? 3.855 -16.875 -15.146 1.00 95.19 322 ARG A O 1
ATOM 2522 N N . TYR A 1 323 ? 5.119 -15.142 -14.441 1.00 92.75 323 TYR A N 1
ATOM 2523 C CA . TYR A 1 323 ? 5.309 -15.575 -13.054 1.00 92.75 323 TYR A CA 1
ATOM 2524 C C . TYR A 1 323 ? 4.692 -14.600 -12.043 1.00 92.75 323 TYR A C 1
ATOM 2526 O O . TYR A 1 323 ? 4.448 -14.958 -10.915 1.00 92.75 323 TYR A O 1
ATOM 2534 N N . GLY A 1 324 ? 4.411 -13.348 -12.394 1.00 93.25 324 GLY A N 1
ATOM 2535 C CA . GLY A 1 324 ? 3.781 -12.398 -11.466 1.00 93.25 324 GLY A CA 1
ATOM 2536 C C . GLY A 1 324 ? 2.259 -12.411 -11.546 1.00 93.25 324 GLY A C 1
ATOM 2537 O O . GLY A 1 324 ? 1.579 -12.456 -10.531 1.00 93.25 324 GLY A O 1
ATOM 2538 N N . LEU A 1 325 ? 1.743 -12.365 -12.772 1.00 95.94 325 LEU A N 1
ATOM 2539 C CA . LEU A 1 325 ? 0.324 -12.278 -13.124 1.00 95.94 325 LEU A CA 1
ATOM 2540 C C . LEU A 1 325 ? -0.154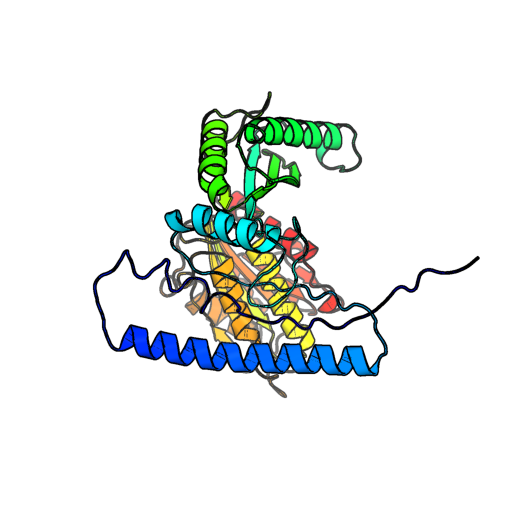 -13.547 -13.853 1.00 95.94 325 LEU A C 1
ATOM 2542 O O . LEU A 1 325 ? -1.107 -13.514 -14.632 1.00 95.94 325 LEU A O 1
ATOM 2546 N N . GLY A 1 326 ? 0.546 -14.660 -13.624 1.00 93.88 326 GLY A N 1
ATOM 2547 C CA . GLY A 1 326 ? 0.153 -15.988 -14.076 1.00 93.88 326 GLY A CA 1
ATOM 2548 C C . GLY A 1 326 ? -0.642 -16.722 -12.995 1.00 93.88 326 GLY A C 1
ATOM 2549 O O . GLY A 1 326 ? -0.390 -16.554 -11.804 1.00 93.88 326 GLY A O 1
ATOM 2550 N N . GLU A 1 327 ? -1.576 -17.584 -13.399 1.00 92.12 327 GLU A N 1
ATOM 2551 C CA . GLU A 1 327 ? -2.435 -18.341 -12.468 1.00 92.12 327 GLU A CA 1
ATOM 2552 C C . GLU A 1 327 ? -1.640 -19.198 -11.469 1.00 92.12 327 GLU A C 1
ATOM 2554 O O . GLU A 1 327 ? -2.044 -19.353 -10.319 1.00 92.12 327 GLU A O 1
ATOM 2559 N N . ARG A 1 328 ? -0.477 -19.725 -11.884 1.00 92.88 328 ARG A N 1
ATOM 2560 C CA . ARG A 1 328 ? 0.404 -20.535 -11.020 1.00 92.88 328 ARG A CA 1
ATOM 2561 C C . ARG A 1 328 ? 0.956 -19.774 -9.817 1.00 92.88 328 ARG A C 1
ATOM 2563 O O . ARG A 1 328 ? 1.291 -20.410 -8.825 1.00 92.88 328 ARG A O 1
ATOM 2570 N N . ASP A 1 329 ? 1.006 -18.452 -9.911 1.00 93.19 329 ASP A N 1
ATOM 2571 C CA . ASP A 1 329 ? 1.538 -17.562 -8.882 1.00 93.19 329 ASP A CA 1
ATOM 2572 C C . ASP A 1 329 ? 0.411 -16.765 -8.206 1.00 93.19 329 ASP A C 1
ATOM 2574 O O . ASP A 1 329 ? 0.625 -15.683 -7.657 1.00 93.19 329 ASP A O 1
ATOM 2578 N N . GLY A 1 330 ? -0.809 -17.314 -8.243 1.00 93.75 330 GLY A N 1
ATOM 2579 C CA . GLY A 1 330 ? -1.954 -16.824 -7.484 1.00 93.75 330 GLY A CA 1
ATOM 2580 C C . GLY A 1 330 ? -2.768 -15.735 -8.176 1.00 93.75 330 GLY A C 1
ATOM 2581 O O . GLY A 1 330 ? -3.618 -15.124 -7.515 1.00 93.75 330 GLY A O 1
ATOM 2582 N N . SER A 1 331 ? -2.532 -15.487 -9.472 1.00 95.94 331 SER A N 1
ATOM 2583 C CA . SER A 1 331 ? -3.342 -14.537 -10.235 1.00 95.94 331 SER A CA 1
ATOM 2584 C C . SER A 1 331 ? -4.753 -15.065 -10.477 1.00 95.94 331 SER A C 1
ATOM 2586 O O . SER A 1 331 ? -4.959 -16.262 -10.681 1.00 95.94 331 SER A O 1
ATOM 2588 N N . ARG A 1 332 ? -5.734 -14.166 -10.421 1.00 93.50 332 ARG A N 1
ATOM 2589 C CA . ARG A 1 332 ? -7.155 -14.456 -10.594 1.00 93.50 332 ARG A CA 1
ATOM 2590 C C . ARG A 1 332 ? -7.579 -14.070 -12.021 1.00 93.50 332 ARG A C 1
ATOM 2592 O O . ARG A 1 332 ? -7.215 -12.988 -12.480 1.00 93.50 332 ARG A O 1
ATOM 2599 N N . PRO A 1 333 ? -8.350 -14.918 -12.722 1.00 83.88 333 PRO A N 1
ATOM 2600 C CA . PRO A 1 333 ? -8.693 -14.692 -14.128 1.00 83.88 333 PRO A CA 1
ATOM 2601 C C . PRO A 1 333 ? -9.611 -13.479 -14.350 1.00 83.88 333 PRO A C 1
ATOM 2603 O O . PRO A 1 333 ? -9.440 -12.766 -15.335 1.00 83.88 333 PRO A O 1
ATOM 2606 N N . ASP A 1 334 ? -10.524 -13.207 -13.412 1.00 85.31 334 ASP A N 1
ATOM 2607 C CA . ASP A 1 334 ? -11.609 -12.226 -13.572 1.00 85.31 334 ASP A CA 1
ATOM 2608 C C . ASP A 1 334 ? -11.441 -10.986 -12.677 1.00 85.31 334 ASP A C 1
ATOM 2610 O O . ASP A 1 334 ? -12.415 -10.438 -12.166 1.00 85.31 334 ASP A O 1
ATOM 2614 N N . VAL A 1 335 ? -10.199 -10.565 -12.422 1.00 90.50 335 VAL A N 1
ATOM 2615 C CA . VAL A 1 335 ? -9.918 -9.367 -11.612 1.00 90.50 335 VAL A CA 1
ATOM 2616 C C . VAL A 1 335 ? -9.077 -8.365 -12.382 1.00 90.50 335 VAL A C 1
ATOM 2618 O O . VAL A 1 335 ? -8.365 -8.715 -13.328 1.00 90.50 335 VAL A O 1
ATOM 2621 N N . TYR A 1 336 ? -9.113 -7.111 -11.939 1.00 94.06 336 TYR A N 1
ATOM 2622 C CA . TYR A 1 336 ? -8.256 -6.082 -12.502 1.00 94.06 336 TYR A CA 1
ATOM 2623 C C . TYR A 1 336 ? -6.778 -6.435 -12.306 1.00 94.06 336 TYR A C 1
ATOM 2625 O O . TYR A 1 336 ? -6.344 -6.744 -11.197 1.00 94.06 336 TYR A O 1
ATOM 2633 N N . ARG A 1 337 ? -5.979 -6.387 -13.375 1.00 96.50 337 ARG A N 1
ATOM 2634 C CA . ARG A 1 337 ? -4.536 -6.645 -13.312 1.00 96.50 337 ARG A CA 1
ATOM 2635 C C . ARG A 1 337 ? -3.775 -5.362 -13.590 1.00 96.50 337 ARG A C 1
ATOM 2637 O O . ARG A 1 337 ? -3.985 -4.712 -14.613 1.00 96.50 337 ARG A O 1
ATOM 2644 N N . ALA A 1 338 ? -2.869 -5.011 -12.687 1.00 97.00 338 ALA A N 1
ATOM 2645 C CA . ALA A 1 338 ? -2.080 -3.795 -12.788 1.00 97.00 338 ALA A CA 1
ATOM 2646 C C . ALA A 1 338 ? -0.599 -4.048 -12.499 1.00 97.00 338 ALA A C 1
ATOM 2648 O O . ALA A 1 338 ? -0.228 -4.938 -11.733 1.00 97.00 338 ALA A O 1
ATOM 2649 N N . ALA A 1 339 ? 0.253 -3.223 -13.097 1.00 98.25 339 ALA A N 1
ATOM 2650 C CA . ALA A 1 339 ? 1.687 -3.218 -12.873 1.00 98.25 339 ALA A CA 1
ATOM 2651 C C . ALA A 1 339 ? 2.177 -1.802 -12.567 1.00 98.25 339 ALA A C 1
ATOM 2653 O O . ALA A 1 339 ? 1.791 -0.851 -13.243 1.00 98.25 339 ALA A O 1
ATOM 2654 N N . VAL A 1 340 ? 3.062 -1.660 -11.582 1.00 98.62 340 VAL A N 1
ATOM 2655 C CA . VAL A 1 340 ? 3.760 -0.406 -11.279 1.00 98.62 340 VAL A CA 1
ATOM 2656 C C . VAL A 1 340 ? 5.255 -0.605 -11.499 1.00 98.62 340 VAL A C 1
ATOM 2658 O O . VAL A 1 340 ? 5.891 -1.414 -10.821 1.00 98.62 340 VAL A O 1
ATOM 2661 N N . ILE A 1 341 ? 5.825 0.147 -12.436 1.00 98.69 341 ILE A N 1
ATOM 2662 C CA . ILE A 1 341 ? 7.257 0.140 -12.747 1.00 98.69 341 ILE A CA 1
ATOM 2663 C C . ILE A 1 341 ? 7.903 1.348 -12.075 1.00 98.69 341 ILE A C 1
ATOM 2665 O O . ILE A 1 341 ? 7.466 2.476 -12.283 1.00 98.69 341 ILE A O 1
ATOM 2669 N N . LEU A 1 342 ? 8.957 1.121 -11.291 1.00 98.50 342 LEU A N 1
ATOM 2670 C CA . LEU A 1 342 ? 9.740 2.162 -10.625 1.00 98.50 342 LEU A CA 1
ATOM 2671 C C . LEU A 1 342 ? 11.172 2.128 -11.145 1.00 98.50 342 LEU A C 1
ATOM 2673 O O . LEU A 1 342 ? 11.893 1.173 -10.860 1.00 98.50 342 LEU A O 1
ATOM 2677 N N . THR A 1 343 ? 11.592 3.157 -11.888 1.00 97.12 343 THR A N 1
ATOM 2678 C CA . THR A 1 343 ? 12.899 3.155 -12.566 1.00 97.12 343 THR A CA 1
ATOM 2679 C C . THR A 1 343 ? 13.694 4.458 -12.455 1.00 97.12 343 THR A C 1
ATOM 2681 O O . THR A 1 343 ? 13.129 5.546 -12.369 1.00 97.12 343 THR A O 1
ATOM 2684 N N . ASN A 1 344 ? 15.028 4.353 -12.445 1.00 95.12 344 ASN A N 1
ATOM 2685 C CA . ASN A 1 344 ? 15.957 5.488 -12.467 1.00 95.12 344 ASN A CA 1
ATOM 2686 C C . ASN A 1 344 ? 16.721 5.624 -13.796 1.00 95.12 344 ASN A C 1
ATOM 2688 O O . ASN A 1 344 ? 17.825 6.171 -13.816 1.00 95.12 344 ASN A O 1
ATOM 2692 N N . GLY A 1 345 ? 16.202 5.067 -14.886 1.00 95.62 345 GLY A N 1
ATOM 2693 C CA . GLY A 1 345 ? 16.785 5.263 -16.206 1.00 95.62 345 GLY A CA 1
ATOM 2694 C C . GLY A 1 345 ? 16.048 4.498 -17.292 1.00 95.62 345 GLY A C 1
ATOM 2695 O O . GLY A 1 345 ? 15.105 3.759 -17.031 1.00 95.62 345 GLY A O 1
ATOM 2696 N N . ASP A 1 346 ? 16.519 4.658 -18.522 1.00 97.12 346 ASP A N 1
ATOM 2697 C CA . ASP A 1 346 ? 15.991 3.917 -19.664 1.00 97.12 346 ASP A CA 1
ATOM 2698 C C . ASP A 1 346 ? 16.366 2.439 -19.585 1.00 97.12 346 ASP A C 1
ATOM 2700 O O . ASP A 1 346 ? 17.384 2.066 -18.999 1.00 97.12 346 ASP A O 1
ATOM 2704 N N . SER A 1 347 ? 15.519 1.589 -20.151 1.00 97.38 347 SER A N 1
ATOM 2705 C CA . SER A 1 347 ? 15.778 0.159 -20.221 1.00 97.38 347 SER A CA 1
ATOM 2706 C C . SER A 1 347 ? 16.962 -0.142 -21.138 1.00 97.38 347 SER A C 1
ATOM 2708 O O . SER A 1 347 ? 17.114 0.479 -22.190 1.00 97.38 347 SER A O 1
ATOM 2710 N N . ASP A 1 348 ? 17.753 -1.150 -20.772 1.00 97.56 348 ASP A N 1
ATOM 2711 C CA . ASP A 1 348 ? 18.851 -1.662 -21.605 1.00 97.56 348 ASP A CA 1
ATOM 2712 C C . ASP A 1 348 ? 18.358 -2.633 -22.700 1.00 97.56 348 ASP A C 1
ATOM 2714 O O . ASP A 1 348 ? 19.131 -3.063 -23.556 1.00 97.56 348 ASP A O 1
ATOM 2718 N N . ASP A 1 349 ? 17.074 -3.005 -22.673 1.00 97.75 349 ASP A N 1
ATOM 2719 C CA . ASP A 1 349 ? 16.408 -3.822 -23.690 1.00 97.75 349 ASP A CA 1
ATOM 2720 C C . ASP A 1 349 ? 15.114 -3.176 -24.215 1.00 97.75 349 ASP A C 1
ATOM 2722 O O . ASP A 1 349 ? 14.619 -2.178 -23.694 1.00 97.75 349 ASP A O 1
ATOM 2726 N N . GLU A 1 350 ? 14.570 -3.748 -25.290 1.00 97.31 350 GLU A N 1
ATOM 2727 C CA . GLU A 1 350 ? 13.357 -3.271 -25.961 1.00 97.31 350 GLU A CA 1
ATOM 2728 C C . GLU A 1 350 ? 12.114 -3.395 -25.057 1.00 97.31 350 GLU A C 1
ATOM 2730 O O . GLU A 1 350 ? 11.773 -4.497 -24.621 1.00 97.31 350 GLU A O 1
ATOM 2735 N N . VAL A 1 351 ? 11.435 -2.270 -24.789 1.00 97.06 351 VAL A N 1
ATOM 2736 C CA . VAL A 1 351 ? 10.291 -2.195 -23.851 1.00 97.06 351 VAL A CA 1
ATOM 2737 C C . VAL A 1 351 ? 8.923 -2.119 -24.517 1.00 97.06 351 VAL A C 1
ATOM 2739 O O . VAL A 1 351 ? 7.951 -2.595 -23.934 1.00 97.06 351 VAL A O 1
ATOM 2742 N N . SER A 1 352 ? 8.833 -1.559 -25.725 1.00 96.50 352 SER A N 1
ATOM 2743 C CA . SER A 1 352 ? 7.546 -1.230 -26.345 1.00 96.50 352 SER A CA 1
ATOM 2744 C C . SER A 1 352 ? 6.699 -2.469 -26.633 1.00 96.50 352 SER A C 1
ATOM 2746 O O . SER A 1 352 ? 5.516 -2.495 -26.303 1.00 96.50 352 SER A O 1
ATOM 2748 N N . ARG A 1 353 ? 7.281 -3.524 -27.216 1.00 97.06 353 ARG A N 1
ATOM 2749 C CA . ARG A 1 353 ? 6.558 -4.767 -27.506 1.00 97.06 353 ARG A CA 1
ATOM 2750 C C . ARG A 1 353 ? 6.172 -5.528 -26.232 1.00 97.06 353 ARG A C 1
ATOM 2752 O O . ARG A 1 353 ? 5.000 -5.872 -26.136 1.00 97.06 353 ARG A O 1
ATOM 2759 N N . PRO A 1 354 ? 7.051 -5.751 -25.233 1.00 97.88 354 PRO A N 1
ATOM 2760 C CA . PRO A 1 354 ? 6.635 -6.367 -23.968 1.00 97.88 354 PRO A CA 1
ATOM 2761 C C . PRO A 1 354 ? 5.534 -5.601 -23.233 1.00 97.88 354 PRO A C 1
ATOM 2763 O O . PRO A 1 354 ? 4.633 -6.218 -22.670 1.00 97.88 354 PRO A O 1
ATOM 2766 N N . ALA A 1 355 ? 5.588 -4.265 -23.246 1.00 97.62 355 ALA A N 1
ATOM 2767 C CA . ALA A 1 355 ? 4.543 -3.433 -22.660 1.00 97.62 355 ALA A CA 1
ATOM 2768 C C . ALA A 1 355 ? 3.219 -3.592 -23.415 1.00 97.62 355 ALA A C 1
ATOM 2770 O O . ALA A 1 355 ? 2.179 -3.804 -22.796 1.00 97.62 355 ALA A O 1
ATOM 2771 N N . LEU A 1 356 ? 3.260 -3.570 -24.752 1.00 96.56 356 LEU A N 1
ATOM 2772 C CA . LEU A 1 356 ? 2.084 -3.804 -25.586 1.00 96.56 356 LEU A CA 1
ATOM 2773 C C . LEU A 1 356 ? 1.484 -5.197 -25.354 1.00 96.56 356 LEU A C 1
ATOM 2775 O O . LEU A 1 356 ? 0.271 -5.310 -25.211 1.00 96.56 356 LEU A O 1
ATOM 2779 N N . GLU A 1 357 ? 2.309 -6.242 -25.280 1.00 97.19 357 GLU A N 1
ATOM 2780 C CA . GLU A 1 357 ? 1.871 -7.613 -24.986 1.00 97.19 357 GLU A CA 1
ATOM 2781 C C . GLU A 1 357 ? 1.178 -7.701 -23.620 1.00 97.19 357 GLU A C 1
ATOM 2783 O O . GLU A 1 357 ? 0.116 -8.312 -23.510 1.00 97.19 357 GLU A O 1
ATOM 2788 N N . ALA A 1 358 ? 1.724 -7.047 -22.591 1.00 96.94 358 ALA A N 1
ATOM 2789 C CA . ALA A 1 358 ? 1.106 -6.988 -21.269 1.00 96.94 358 ALA A CA 1
ATOM 2790 C C . ALA A 1 358 ? -0.234 -6.225 -21.283 1.00 96.94 358 ALA A C 1
ATOM 2792 O O . ALA A 1 358 ? -1.227 -6.719 -20.746 1.00 96.94 358 ALA A O 1
ATOM 2793 N N . VAL A 1 359 ? -0.303 -5.078 -21.967 1.00 94.88 359 VAL A N 1
ATOM 2794 C CA . VAL A 1 359 ? -1.543 -4.296 -22.131 1.00 94.88 359 VAL A CA 1
ATOM 2795 C C . VAL A 1 359 ? -2.608 -5.080 -22.899 1.00 94.88 359 VAL A C 1
ATOM 2797 O O . VAL A 1 359 ? -3.765 -5.118 -22.485 1.00 94.88 359 VAL A O 1
ATOM 2800 N N . MET A 1 360 ? -2.237 -5.739 -23.998 1.00 93.50 360 MET A N 1
ATOM 2801 C CA . MET A 1 360 ? -3.138 -6.624 -24.747 1.00 93.50 360 MET A CA 1
ATOM 2802 C C . MET A 1 360 ? -3.568 -7.837 -23.917 1.00 93.50 360 MET A C 1
ATOM 2804 O O . MET A 1 360 ? -4.682 -8.326 -24.079 1.00 93.50 360 MET A O 1
ATOM 2808 N N . GLY A 1 361 ? -2.710 -8.286 -23.001 1.00 92.25 361 GLY A N 1
ATOM 2809 C CA . GLY A 1 361 ? -3.010 -9.301 -21.998 1.00 92.25 361 GLY A CA 1
ATOM 2810 C C . GLY A 1 361 ? -3.914 -8.822 -20.860 1.00 92.25 361 GLY A C 1
ATOM 2811 O O . GLY A 1 361 ? -4.149 -9.605 -19.943 1.00 92.25 361 GLY A O 1
ATOM 2812 N N . GLY A 1 362 ? -4.421 -7.584 -20.900 1.00 91.75 362 GLY A N 1
ATOM 2813 C CA . GLY A 1 362 ? -5.354 -7.031 -19.917 1.00 91.75 362 GLY A CA 1
ATOM 2814 C C . GLY A 1 362 ? -4.691 -6.403 -18.690 1.00 91.75 362 GLY A C 1
ATOM 2815 O O . GLY A 1 362 ? -5.344 -6.283 -17.658 1.00 91.75 362 GLY A O 1
ATOM 2816 N N . VAL A 1 363 ? -3.408 -6.035 -18.775 1.00 95.56 363 VAL A N 1
ATOM 2817 C CA . VAL A 1 363 ? -2.677 -5.399 -17.669 1.00 95.56 363 VAL A CA 1
ATOM 2818 C C . VAL A 1 363 ? -2.576 -3.892 -17.873 1.00 95.56 363 VAL A C 1
ATOM 2820 O O . VAL A 1 363 ? -2.020 -3.422 -18.866 1.00 95.56 363 VAL A O 1
ATOM 2823 N N . SER A 1 364 ? -3.043 -3.118 -16.898 1.00 95.12 364 SER A N 1
ATOM 2824 C CA . SER A 1 364 ? -2.774 -1.679 -16.834 1.00 95.12 364 SER A CA 1
ATOM 2825 C C . SER A 1 364 ? -1.382 -1.420 -16.273 1.00 95.12 364 SER A C 1
ATOM 2827 O O . SER A 1 364 ? -1.069 -1.845 -15.163 1.00 95.12 364 SER A O 1
ATOM 2829 N N . ILE A 1 365 ? -0.541 -0.697 -17.009 1.00 97.31 365 ILE A N 1
ATOM 2830 C CA . ILE A 1 365 ? 0.830 -0.394 -16.584 1.00 97.31 365 ILE A CA 1
ATOM 2831 C C . ILE A 1 365 ? 0.928 1.073 -16.185 1.00 97.31 365 ILE A C 1
ATOM 2833 O O . ILE A 1 365 ? 0.586 1.952 -16.971 1.00 97.31 365 ILE A O 1
ATOM 2837 N N . TYR A 1 366 ? 1.457 1.321 -14.990 1.00 96.31 366 TYR A N 1
ATOM 2838 C CA . TYR A 1 366 ? 1.811 2.637 -14.479 1.00 96.31 366 TYR A CA 1
ATOM 2839 C C . TYR A 1 366 ? 3.331 2.728 -14.345 1.00 96.31 366 TYR A C 1
ATOM 2841 O O . TYR A 1 366 ? 3.946 1.940 -13.625 1.00 96.31 366 TYR A O 1
ATOM 2849 N N . ALA A 1 367 ? 3.954 3.679 -15.034 1.00 96.56 367 ALA A N 1
ATOM 2850 C CA . ALA A 1 367 ? 5.407 3.821 -15.055 1.00 96.56 367 ALA A CA 1
ATOM 2851 C C . ALA A 1 367 ? 5.821 5.096 -14.317 1.00 96.56 367 ALA A C 1
ATOM 2853 O O . ALA A 1 367 ? 5.410 6.191 -14.683 1.00 96.56 367 ALA A O 1
ATOM 2854 N N . VAL A 1 368 ? 6.643 4.966 -13.279 1.00 95.06 368 VAL A N 1
ATOM 2855 C CA . VAL A 1 368 ? 7.039 6.059 -12.387 1.00 95.06 368 VAL A CA 1
ATOM 2856 C C . VAL A 1 368 ? 8.561 6.139 -12.326 1.00 95.06 368 VAL A C 1
ATOM 2858 O O . VAL A 1 368 ? 9.232 5.142 -12.053 1.00 95.06 368 VAL A O 1
ATOM 2861 N N . GLY A 1 369 ? 9.128 7.331 -12.510 1.00 94.12 369 GLY A N 1
ATOM 2862 C CA . GLY A 1 369 ? 10.552 7.537 -12.254 1.00 94.12 369 GLY A CA 1
ATOM 2863 C C . GLY A 1 369 ? 11.272 8.425 -13.254 1.00 94.12 369 GLY A C 1
ATOM 2864 O O . GLY A 1 369 ? 10.687 9.327 -13.843 1.00 94.12 369 GLY A O 1
ATOM 2865 N N . VAL A 1 370 ? 12.575 8.200 -13.399 1.00 94.75 370 VAL A N 1
ATOM 2866 C CA . VAL A 1 370 ? 13.471 9.017 -14.227 1.00 94.75 370 VAL A CA 1
ATOM 2867 C C . VAL A 1 370 ? 13.792 8.243 -15.502 1.00 94.75 370 VAL A C 1
ATOM 2869 O O . VAL A 1 370 ? 14.775 7.515 -15.545 1.00 94.75 370 VAL A O 1
ATOM 2872 N N . SER A 1 371 ? 12.957 8.346 -16.534 1.00 94.69 371 SER A N 1
ATOM 2873 C CA . SER A 1 371 ? 13.196 7.683 -17.824 1.00 94.69 371 SER A CA 1
ATOM 2874 C C . SER A 1 371 ? 12.512 8.440 -18.963 1.00 94.69 371 SER A C 1
ATOM 2876 O O . SER A 1 371 ? 11.431 9.001 -18.786 1.00 94.69 371 SER A O 1
ATOM 2878 N N . SER A 1 372 ? 13.142 8.445 -20.140 1.00 94.25 372 SER A N 1
ATOM 2879 C CA . SER A 1 372 ? 12.555 8.951 -21.385 1.00 94.25 372 SER A CA 1
ATOM 2880 C C . SER A 1 372 ? 11.541 7.973 -21.995 1.00 94.25 372 SER A C 1
ATOM 2882 O O . SER A 1 372 ? 10.703 8.365 -22.803 1.00 94.25 372 SER A O 1
ATOM 2884 N N . GLN A 1 373 ? 11.580 6.708 -21.572 1.00 95.12 373 GLN A N 1
ATOM 2885 C CA . GLN A 1 373 ? 10.783 5.607 -22.105 1.00 95.12 373 GLN A CA 1
ATOM 2886 C C . GLN A 1 373 ? 9.504 5.321 -21.306 1.00 95.12 373 GLN A C 1
ATOM 2888 O O . GLN A 1 373 ? 8.806 4.370 -21.641 1.00 95.12 373 GLN A O 1
ATOM 2893 N N . LEU A 1 374 ? 9.162 6.105 -20.272 1.00 89.75 374 LEU A N 1
ATOM 2894 C CA . LEU A 1 374 ? 7.990 5.816 -19.425 1.00 89.75 374 LEU A CA 1
ATOM 2895 C C . LEU A 1 374 ? 6.697 5.676 -20.235 1.00 89.75 374 LEU A C 1
ATOM 2897 O O . LEU A 1 374 ? 5.950 4.732 -20.022 1.00 89.75 374 LEU A O 1
ATOM 2901 N N . VAL A 1 375 ? 6.465 6.563 -21.207 1.00 90.69 375 VAL A N 1
ATOM 2902 C CA . VAL A 1 375 ? 5.277 6.500 -22.077 1.00 90.69 375 VAL A CA 1
ATOM 2903 C C . VAL A 1 375 ? 5.293 5.249 -22.963 1.00 90.69 375 VAL A C 1
ATOM 2905 O O . VAL A 1 375 ? 4.246 4.680 -23.237 1.00 90.69 375 VAL A O 1
ATOM 2908 N N . ASN A 1 376 ? 6.471 4.765 -23.366 1.00 94.12 376 ASN A N 1
ATOM 2909 C CA . ASN A 1 376 ? 6.597 3.531 -24.147 1.00 94.12 376 ASN A CA 1
ATOM 2910 C C . ASN A 1 376 ? 6.283 2.277 -23.315 1.00 94.12 376 ASN A C 1
ATOM 2912 O O . ASN A 1 376 ? 6.056 1.213 -23.886 1.00 94.12 376 ASN A O 1
ATOM 2916 N N . MET A 1 377 ? 6.310 2.387 -21.983 1.00 93.00 377 MET A N 1
ATOM 2917 C CA . MET A 1 377 ? 5.965 1.302 -21.064 1.00 93.00 377 MET A CA 1
ATOM 2918 C C . MET A 1 377 ? 4.466 1.256 -20.745 1.00 93.00 377 MET A C 1
ATOM 2920 O O . MET A 1 377 ? 4.014 0.271 -20.169 1.00 93.00 377 MET A O 1
ATOM 2924 N N . THR A 1 378 ? 3.695 2.295 -21.081 1.00 88.44 378 THR A N 1
ATOM 2925 C CA . THR A 1 378 ? 2.280 2.425 -20.706 1.00 88.44 378 THR A CA 1
ATOM 2926 C C . THR A 1 378 ? 1.364 2.441 -21.929 1.00 88.44 378 THR A C 1
ATOM 2928 O O . THR A 1 378 ? 1.802 2.604 -23.067 1.00 88.44 378 THR A O 1
ATOM 2931 N N . ARG A 1 379 ? 0.054 2.253 -21.709 1.00 81.19 379 ARG A N 1
ATOM 2932 C CA . ARG A 1 379 ? -0.951 2.373 -22.779 1.00 81.19 379 ARG A CA 1
ATOM 2933 C C . ARG A 1 379 ? -1.253 3.837 -23.097 1.00 81.19 379 ARG A C 1
ATOM 2935 O O . ARG A 1 379 ? -1.519 4.175 -24.249 1.00 81.19 379 ARG A O 1
ATOM 2942 N N . ALA A 1 380 ? -1.267 4.676 -22.066 1.00 72.00 380 ALA A N 1
ATOM 2943 C CA . ALA A 1 380 ? -1.615 6.083 -22.154 1.00 72.00 380 ALA A CA 1
ATOM 2944 C C . ALA A 1 380 ? -0.601 6.952 -21.397 1.00 72.00 380 ALA A C 1
ATOM 2946 O O . ALA A 1 380 ? 0.040 6.513 -20.438 1.00 72.00 380 ALA A O 1
ATOM 2947 N N . ALA A 1 381 ? -0.436 8.192 -21.859 1.00 68.06 381 ALA A N 1
ATOM 2948 C CA . ALA A 1 381 ? 0.560 9.117 -21.322 1.00 68.06 381 ALA A CA 1
ATOM 2949 C C . ALA A 1 381 ? 0.265 9.551 -19.874 1.00 68.06 381 ALA A C 1
ATOM 2951 O O . ALA A 1 381 ? 1.191 9.866 -19.136 1.00 68.06 381 ALA A O 1
ATOM 2952 N N . ASP A 1 382 ? -0.999 9.533 -19.453 1.00 71.62 382 ASP A N 1
ATOM 2953 C CA . ASP A 1 382 ? -1.444 9.834 -18.084 1.00 71.62 382 ASP A CA 1
ATOM 2954 C C . ASP A 1 382 ? -1.109 8.727 -17.069 1.00 71.62 382 ASP A C 1
ATOM 2956 O O . ASP A 1 382 ? -1.175 8.950 -15.863 1.00 71.62 382 ASP A O 1
ATOM 2960 N N . GLN A 1 383 ? -0.688 7.552 -17.542 1.00 82.94 383 GLN A N 1
ATOM 2961 C CA . GLN A 1 383 ? -0.167 6.465 -16.711 1.00 82.94 383 GLN A CA 1
ATOM 2962 C C . GLN A 1 383 ? 1.359 6.546 -16.519 1.00 82.94 383 GLN A C 1
ATOM 2964 O O . GLN A 1 383 ? 1.939 5.728 -15.799 1.00 82.94 383 GLN A O 1
ATOM 2969 N N . ALA A 1 384 ? 2.019 7.519 -17.156 1.00 86.44 384 ALA A N 1
ATOM 2970 C CA . ALA A 1 384 ? 3.437 7.798 -16.987 1.00 86.44 384 ALA A CA 1
ATOM 2971 C C . ALA A 1 384 ? 3.638 8.979 -16.023 1.00 86.44 384 ALA A C 1
ATOM 2973 O O . ALA A 1 384 ? 3.163 10.089 -16.252 1.00 86.44 384 ALA A O 1
ATOM 2974 N N . PHE A 1 385 ? 4.404 8.749 -14.959 1.00 86.81 385 PHE A N 1
ATOM 2975 C CA . PHE A 1 385 ? 4.697 9.706 -13.894 1.00 86.81 385 PHE A CA 1
ATOM 2976 C C . PHE A 1 385 ? 6.195 10.051 -13.920 1.00 86.81 385 PHE A C 1
ATOM 2978 O O . PHE A 1 385 ? 6.984 9.473 -13.158 1.00 86.81 385 PHE A O 1
ATOM 2985 N N . PRO A 1 386 ? 6.621 10.954 -14.822 1.00 83.62 386 PRO A N 1
ATOM 2986 C CA . PRO A 1 386 ? 8.012 11.367 -14.916 1.00 83.62 386 PRO A CA 1
ATOM 2987 C C . PRO A 1 386 ? 8.433 12.147 -13.672 1.00 83.62 386 PRO A C 1
ATOM 2989 O O . PRO A 1 386 ? 7.746 13.062 -13.218 1.00 83.62 386 PRO A O 1
ATOM 2992 N N . LEU A 1 387 ? 9.605 11.810 -13.142 1.00 86.88 387 LEU A N 1
ATOM 2993 C CA . LEU A 1 387 ? 10.225 12.476 -12.006 1.00 86.88 387 LEU A CA 1
ATOM 2994 C C . LEU A 1 387 ? 11.549 13.107 -12.427 1.00 86.88 387 LEU A C 1
ATOM 2996 O O . LEU A 1 387 ? 12.323 12.519 -13.177 1.00 86.88 387 LEU A O 1
ATOM 3000 N N . ALA A 1 388 ? 11.861 14.273 -11.861 1.00 76.88 388 ALA A N 1
ATOM 3001 C CA . ALA A 1 388 ? 13.184 14.876 -12.023 1.00 76.88 388 ALA A CA 1
ATOM 3002 C C . ALA A 1 388 ? 14.279 14.055 -11.314 1.00 76.88 388 ALA A C 1
ATOM 3004 O O . ALA A 1 388 ? 15.425 14.026 -11.753 1.00 76.88 388 ALA A O 1
ATOM 3005 N N . ASN A 1 389 ? 13.935 13.398 -10.201 1.00 87.06 389 ASN A N 1
ATOM 3006 C CA . ASN A 1 389 ? 14.768 12.412 -9.516 1.00 87.06 389 ASN A CA 1
ATOM 3007 C C . ASN A 1 389 ? 13.910 11.524 -8.585 1.00 87.06 389 ASN A C 1
ATOM 3009 O O . ASN A 1 389 ? 12.783 11.871 -8.228 1.00 87.06 389 ASN A O 1
ATOM 3013 N N . LEU A 1 390 ? 14.469 10.413 -8.098 1.00 88.94 390 LEU A N 1
ATOM 3014 C CA . LEU A 1 390 ? 13.769 9.509 -7.170 1.00 88.94 390 LEU A CA 1
ATOM 3015 C C . LEU A 1 390 ? 13.538 10.079 -5.758 1.00 88.94 390 LEU A C 1
ATOM 3017 O O . LEU A 1 390 ? 12.898 9.436 -4.928 1.00 88.94 390 LEU A O 1
ATOM 3021 N N . THR A 1 391 ? 14.024 11.285 -5.450 1.00 83.62 391 THR A N 1
ATOM 3022 C CA . THR A 1 391 ? 13.707 11.957 -4.181 1.00 83.62 391 THR A CA 1
ATOM 3023 C C . THR A 1 391 ? 12.303 12.563 -4.158 1.00 83.62 391 THR A C 1
ATOM 3025 O O . THR A 1 391 ? 11.834 12.919 -3.078 1.00 83.62 391 THR A O 1
ATOM 3028 N N . TYR A 1 392 ? 11.613 12.609 -5.302 1.00 80.50 392 TYR A N 1
ATOM 3029 C CA . TYR A 1 392 ? 10.197 12.977 -5.407 1.00 80.50 392 TYR A CA 1
ATOM 3030 C C . TYR A 1 392 ? 9.239 11.797 -5.199 1.00 80.50 392 TYR A C 1
ATOM 3032 O O . TYR A 1 392 ? 8.030 11.993 -5.169 1.00 80.50 392 TYR A O 1
ATOM 3040 N N . LEU A 1 393 ? 9.757 10.578 -5.005 1.00 89.12 393 LEU A N 1
ATOM 3041 C CA . LEU A 1 393 ? 8.944 9.451 -4.552 1.00 89.12 393 LEU A CA 1
ATOM 3042 C C . LEU A 1 393 ? 8.510 9.682 -3.099 1.00 89.12 393 LEU A C 1
ATOM 3044 O O . LEU A 1 393 ? 9.271 9.406 -2.162 1.00 89.12 393 LEU A O 1
ATOM 3048 N N . ASP A 1 394 ? 7.313 10.227 -2.915 1.00 80.81 394 ASP A N 1
ATOM 3049 C CA . ASP A 1 394 ? 6.725 10.542 -1.617 1.00 80.81 394 ASP A CA 1
ATOM 3050 C C . ASP A 1 394 ? 5.364 9.856 -1.404 1.00 80.81 394 ASP A C 1
ATOM 3052 O O . ASP A 1 394 ? 4.831 9.174 -2.281 1.00 80.81 394 ASP A O 1
ATOM 3056 N N . ASP A 1 395 ? 4.822 10.000 -0.194 1.00 81.38 395 ASP A N 1
ATOM 3057 C CA . ASP A 1 395 ? 3.548 9.379 0.183 1.00 81.38 395 ASP A CA 1
ATOM 3058 C C . ASP A 1 395 ? 2.343 9.987 -0.550 1.00 81.38 395 ASP A C 1
ATOM 3060 O O . ASP A 1 395 ? 1.325 9.316 -0.704 1.00 81.38 395 ASP A O 1
ATOM 3064 N N . ARG A 1 396 ? 2.439 11.240 -1.021 1.00 71.56 396 ARG A N 1
ATOM 3065 C CA . ARG A 1 396 ? 1.347 11.882 -1.764 1.00 71.56 396 ARG A CA 1
ATOM 3066 C C . ARG A 1 396 ? 1.200 11.230 -3.129 1.00 71.56 396 ARG A C 1
ATOM 3068 O O . ARG A 1 396 ? 0.117 10.759 -3.446 1.00 71.56 396 ARG A O 1
ATOM 3075 N N . LEU A 1 397 ? 2.301 11.095 -3.865 1.00 78.69 397 LEU A N 1
ATOM 3076 C CA . LEU A 1 397 ? 2.304 10.384 -5.140 1.00 78.69 397 LEU A CA 1
ATOM 3077 C C . LEU A 1 397 ? 1.894 8.914 -4.965 1.00 78.69 397 LEU A C 1
ATOM 3079 O O . LEU A 1 397 ? 1.132 8.388 -5.771 1.00 78.69 397 LEU A O 1
ATOM 3083 N N . ALA A 1 398 ? 2.354 8.254 -3.897 1.00 87.38 398 ALA A N 1
ATOM 3084 C CA . ALA A 1 398 ? 1.955 6.880 -3.598 1.00 87.38 398 ALA A CA 1
ATOM 3085 C C . ALA A 1 398 ? 0.440 6.762 -3.359 1.00 87.38 398 ALA A C 1
ATOM 3087 O O . ALA A 1 398 ? -0.191 5.827 -3.848 1.00 87.38 398 ALA A O 1
ATOM 3088 N N . LYS A 1 399 ? -0.151 7.721 -2.635 1.00 79.06 399 LYS A N 1
ATOM 3089 C CA . LYS A 1 399 ? -1.598 7.813 -2.409 1.00 79.06 399 LYS A CA 1
ATOM 3090 C C . LYS A 1 399 ? -2.357 8.038 -3.715 1.00 79.06 399 LYS A C 1
ATOM 3092 O O . LYS A 1 399 ? -3.332 7.335 -3.962 1.00 79.06 399 LYS A O 1
ATOM 3097 N N . ASP A 1 400 ? -1.928 8.996 -4.531 1.00 73.69 400 ASP A N 1
ATOM 3098 C CA . ASP A 1 400 ? -2.605 9.344 -5.785 1.00 73.69 400 ASP A CA 1
ATOM 3099 C C . ASP A 1 400 ? -2.576 8.167 -6.770 1.00 73.69 400 ASP A C 1
ATOM 3101 O O . ASP A 1 400 ? -3.591 7.835 -7.388 1.00 73.69 400 ASP A O 1
ATOM 3105 N N . LEU A 1 401 ? -1.443 7.463 -6.848 1.00 85.19 401 LEU A N 1
ATOM 3106 C CA . LEU A 1 401 ? -1.314 6.270 -7.678 1.00 85.19 401 LEU A CA 1
ATOM 3107 C C . LEU A 1 401 ? -2.151 5.098 -7.147 1.00 85.19 401 LEU A C 1
ATOM 3109 O O . LEU A 1 401 ? -2.819 4.437 -7.935 1.00 85.19 401 LEU A O 1
ATOM 3113 N N . ALA A 1 402 ? -2.186 4.865 -5.829 1.00 89.69 402 ALA A N 1
ATOM 3114 C CA . ALA A 1 402 ? -3.072 3.860 -5.233 1.00 89.69 402 ALA A CA 1
ATOM 3115 C C . ALA A 1 402 ? -4.553 4.136 -5.557 1.00 89.69 402 ALA A C 1
ATOM 3117 O O . ALA A 1 402 ? -5.284 3.217 -5.919 1.00 89.69 402 ALA A O 1
ATOM 3118 N N . GLY A 1 403 ? -4.978 5.401 -5.493 1.00 76.69 403 GLY A N 1
ATOM 3119 C CA . GLY A 1 403 ? -6.331 5.805 -5.878 1.00 76.69 403 GLY A CA 1
ATOM 3120 C C . GLY A 1 403 ? -6.609 5.612 -7.368 1.00 76.69 403 GLY A C 1
ATOM 3121 O O . GLY A 1 403 ? -7.688 5.159 -7.735 1.00 76.69 403 GLY A O 1
ATOM 3122 N N . THR A 1 404 ? -5.623 5.888 -8.224 1.00 80.81 404 THR A N 1
ATOM 3123 C CA . THR A 1 404 ? -5.721 5.659 -9.675 1.00 80.81 404 THR A CA 1
ATOM 3124 C C . THR A 1 404 ? -5.850 4.170 -10.006 1.00 80.81 404 THR A C 1
ATOM 3126 O O . THR A 1 404 ? -6.635 3.799 -10.874 1.00 80.81 404 THR A O 1
ATOM 3129 N N . ILE A 1 405 ? -5.105 3.310 -9.305 1.00 87.88 405 ILE A N 1
ATOM 3130 C CA . ILE A 1 405 ? -5.200 1.852 -9.450 1.00 87.88 405 ILE A CA 1
ATOM 3131 C C . ILE A 1 405 ? -6.591 1.370 -9.030 1.00 87.88 405 ILE A C 1
ATOM 3133 O O . ILE A 1 405 ? -7.206 0.610 -9.769 1.00 87.88 405 ILE A O 1
ATOM 3137 N N . ALA A 1 406 ? -7.102 1.839 -7.889 1.00 84.44 406 ALA A N 1
ATOM 3138 C CA . ALA A 1 406 ? -8.430 1.454 -7.418 1.00 84.44 406 ALA A CA 1
ATOM 3139 C C . ALA A 1 406 ? -9.548 1.905 -8.374 1.00 84.44 406 ALA A C 1
ATOM 3141 O O . ALA A 1 406 ? -10.401 1.107 -8.741 1.00 84.44 406 ALA A O 1
ATOM 3142 N N . ALA A 1 407 ? -9.489 3.143 -8.872 1.00 73.19 407 ALA A N 1
ATOM 3143 C CA . ALA A 1 407 ? -10.446 3.641 -9.863 1.00 73.19 407 ALA A CA 1
ATOM 3144 C C . ALA A 1 407 ? -10.380 2.880 -11.204 1.00 73.19 407 ALA A C 1
ATOM 3146 O O . ALA A 1 407 ? -11.382 2.770 -11.906 1.00 73.19 407 ALA A O 1
ATOM 3147 N N . GLY A 1 408 ? -9.204 2.358 -11.572 1.00 76.75 408 GLY A N 1
ATOM 3148 C CA . GLY A 1 408 ? -9.040 1.528 -12.766 1.00 76.75 408 GLY A CA 1
ATOM 3149 C C . GLY A 1 408 ? -9.803 0.203 -12.693 1.00 76.75 408 GLY A C 1
ATOM 3150 O O . GLY A 1 408 ? -10.283 -0.264 -13.721 1.00 76.75 408 GLY A O 1
ATOM 3151 N N . GLU A 1 409 ? -9.952 -0.371 -11.497 1.00 79.12 409 GLU A N 1
ATOM 3152 C CA . GLU A 1 409 ? -10.769 -1.569 -11.282 1.00 79.12 409 GLU A CA 1
ATOM 3153 C C . GLU A 1 409 ? -12.262 -1.268 -11.456 1.00 79.12 409 GLU A C 1
ATOM 3155 O O . GLU A 1 409 ? -12.927 -1.939 -12.242 1.00 79.12 409 GLU A O 1
ATOM 3160 N N . GLU A 1 410 ? -12.761 -0.193 -10.831 1.00 65.62 410 GLU A N 1
ATOM 3161 C CA . GLU A 1 410 ? -14.167 0.232 -10.946 1.00 65.62 410 GLU A CA 1
ATOM 3162 C C . GLU A 1 410 ? -14.608 0.450 -12.406 1.00 65.62 410 GLU A C 1
ATOM 3164 O O . GLU A 1 410 ? -15.755 0.183 -12.760 1.00 65.62 410 GLU A O 1
ATOM 3169 N N . ALA A 1 411 ? -13.698 0.917 -13.268 1.00 57.59 411 ALA A N 1
ATOM 3170 C CA . ALA A 1 411 ? -13.977 1.206 -14.674 1.00 57.59 411 ALA A CA 1
ATOM 3171 C C . ALA A 1 411 ? -14.082 -0.035 -15.581 1.00 57.59 411 ALA A C 1
ATOM 3173 O O . ALA A 1 411 ? -14.514 0.101 -16.722 1.00 57.59 411 ALA A O 1
ATOM 3174 N N . ILE A 1 412 ? -13.646 -1.213 -15.123 1.00 60.66 412 ILE A N 1
ATOM 3175 C CA . ILE A 1 412 ? -13.719 -2.476 -15.884 1.00 60.66 412 ILE A CA 1
ATOM 3176 C C . ILE A 1 412 ? -14.919 -3.321 -15.435 1.00 60.66 412 ILE A C 1
ATOM 3178 O O . ILE A 1 412 ? -15.430 -4.135 -16.202 1.00 60.66 412 ILE A O 1
ATOM 3182 N N . THR A 1 413 ? -15.384 -3.111 -14.203 1.00 48.97 413 THR A N 1
ATOM 3183 C CA . THR A 1 413 ? -16.523 -3.819 -13.600 1.00 48.97 413 THR A CA 1
ATOM 3184 C C . THR A 1 413 ? -17.889 -3.264 -14.068 1.00 48.97 413 THR A C 1
ATOM 3186 O O . THR A 1 413 ? -18.931 -3.871 -13.805 1.00 48.97 413 THR A O 1
ATOM 3189 N N . HIS A 1 414 ? -17.899 -2.148 -14.808 1.00 34.31 414 HIS A N 1
ATOM 3190 C CA . HIS A 1 414 ? -19.066 -1.496 -15.423 1.00 34.31 414 HIS A CA 1
ATOM 3191 C C . HIS A 1 414 ? -18.891 -1.348 -16.934 1.00 34.31 414 HIS A C 1
ATOM 3193 O O . HIS A 1 414 ? -19.929 -1.404 -17.637 1.00 34.31 414 HIS A O 1
#

Secondary structure (DSSP, 8-state):
-----------------TTTTSHHHHTTS-----HHHHHHHHHHHHHHHHHHHHHHHHHHHHHHTT-S-------------GGGHHHHHHHHHHHHHTSEETTEE--TT---PPPEEEEEEEEEE----GGGG-TTSHHHHHHHHHHHHHHHHHHHTSTT--EEEEEEEEE-SSEEEEEEEEEE-TTTHHHHHHHHHHHHTTTEETTEEE-TT--EEESSPPPSB---EEEEEEEE-STTS-HHHHHHHHHHHHHHHHTB-BSTTSBEEEEEEESSSEEEEE-TTS-SSHHHHHHHHHHHTTPPP-TT----HHHHHHHIIIIISSGGGT--TTSEEEEEEEESS--SS--HHHHHHHHHTTEEEEEEES-TTTGGGSSSGGGEEE-SSGGG--HHHHHHHHHHHHHHHHTT--

Solvent-accessible surface area (backbone atoms only — not comparable to full-atom values): 22916 Å² total; per-residue (Å²): 140,82,81,85,86,80,83,87,87,80,88,74,86,57,72,71,81,64,74,74,77,46,53,84,72,61,61,83,80,55,98,68,94,50,73,68,57,56,56,53,48,55,56,41,52,58,47,46,54,55,45,50,54,53,50,51,51,53,51,53,53,35,55,76,67,69,49,92,74,84,89,83,80,80,63,75,87,81,90,72,60,80,86,52,45,66,60,54,50,51,52,53,42,52,39,32,49,68,36,51,46,96,93,36,81,39,62,58,80,67,76,81,79,78,59,45,61,30,25,42,41,41,39,29,60,50,85,59,56,77,54,49,76,36,82,87,32,69,63,27,46,52,54,54,50,52,51,47,51,36,54,46,58,68,52,66,76,40,77,67,63,72,45,76,43,77,68,42,78,45,74,44,76,67,39,29,39,38,31,32,37,34,33,25,36,78,85,30,45,62,58,47,50,51,53,49,52,54,38,43,70,66,32,45,52,74,98,37,41,39,42,60,88,48,80,44,78,37,71,57,76,74,45,73,32,73,36,51,27,42,38,36,36,42,37,47,51,17,44,82,39,50,70,69,49,39,51,30,54,50,51,27,53,37,41,21,45,52,26,32,36,36,18,93,87,28,26,24,54,22,43,30,40,30,21,74,54,72,42,75,78,50,36,18,66,74,48,59,38,40,66,56,46,40,51,56,54,56,64,56,69,76,62,73,78,39,81,89,30,43,35,42,50,18,57,41,45,49,48,35,53,62,51,38,62,14,62,93,23,52,34,63,93,91,46,37,34,37,35,41,37,40,37,71,48,63,54,77,41,74,33,50,64,36,31,49,53,39,42,75,69,59,33,49,36,33,25,36,29,31,44,92,49,32,50,50,47,24,90,45,65,90,35,31,46,77,36,97,45,64,85,71,54,37,63,65,59,20,43,54,49,34,47,51,55,27,53,55,34,60,66,70,80,106

Organism: Branchiostoma belcheri (NCBI:txid7741)

pLDDT: mean 76.69, std 19.56, range [23.81, 98.81]

InterPro domains:
  IPR002035 von Willebrand factor, type A [PF00092] (230-373)
  IPR002035 von Willebrand factor, type A [PS50234] (230-372)
  IPR002035 von Willebrand factor, type A [SM00327] (228-406)
  IPR036465 von Willebrand factor A-like domain superfamily [G3DSA:3.40.50.410] (228-413)
  IPR036465 von Willebrand factor A-like domain superfamily [SSF53300] (227-393)
  IPR050525 Extracellular Matrix Assembly and Organization [PTHR24020] (108-373)

Mean predicted aligned error: 16.33 Å

Foldseek 3Di:
DDDDDDDDDDDPAQEDDPLPVCVVPVVVPDPDDDVVVVVSVVVNVVSVVVRVVVVVVVVVVCVVVVPPDDDDDYDYDDDDDPVCVVVVLVVVLVQQLVQDDNRDGHDRPPDDDFWQKKKWKWKWFDADDPQCVPCPHPVVVVVLVLLQVLVCVLQVPQPQFDDKDFPDWADDNGIIMTMIITTGHPNSLVVSLVSSLVVLVVQDRPPTGIDNVDTDIGSQGDAQFWFQEEEEEEQELEQLADLVLSVLSLVLVLLLLSNYFFALRTYFYWYWYFWLDIDTQAFRHPDGGSVVVSVSSVVVSPDDRDHPIFGAVLVNLVCCVPQHQDVVRPHDPPGQYEYEYEDAEEHPDDQQVSLVVCVVVRYAYAYAADYPCQCSNGPDPVSYHHDPHSVPSDSVVSNVVSVVSRVSRVVVVD